Protein AF-0000000076599459 (afdb_homodimer)

Solvent-accessible surface area (backbone atoms only — not comparable to full-atom values): 30297 Å² total; per-residue (Å²): 59,38,34,24,30,28,27,51,31,33,37,31,36,58,42,87,84,44,53,88,94,53,91,48,40,24,35,72,38,74,32,38,58,37,41,39,22,32,40,26,24,11,33,50,68,36,62,23,29,38,41,28,24,36,12,69,46,74,65,22,49,50,53,52,49,49,33,53,77,22,54,27,43,58,88,55,46,41,76,40,84,31,33,58,25,35,37,40,48,45,70,36,97,87,65,42,81,33,80,44,64,48,57,54,76,15,19,40,28,64,40,74,82,70,86,74,63,86,65,50,44,29,40,34,39,26,28,63,22,63,58,40,69,65,16,13,58,41,48,50,49,48,49,52,56,40,28,75,72,66,34,20,24,34,39,32,55,63,69,57,66,93,72,48,92,49,63,67,62,49,48,52,51,51,59,68,46,30,61,50,25,22,36,36,40,38,40,51,71,38,35,33,67,69,43,55,91,44,55,53,68,60,41,44,51,52,49,24,75,54,34,18,29,29,25,35,38,41,46,68,82,72,11,40,34,40,36,41,94,91,44,73,44,75,43,67,45,50,91,54,70,74,65,22,67,48,49,24,70,28,27,29,55,19,36,40,52,47,46,27,53,76,65,74,26,61,32,43,67,46,48,56,63,52,49,67,68,54,48,48,52,40,49,48,52,11,29,50,41,20,29,50,8,15,48,29,77,48,58,47,52,45,44,47,79,73,75,109,60,39,35,24,31,29,28,53,31,33,36,32,36,60,43,87,84,45,54,89,93,53,92,46,42,24,36,71,38,74,33,37,59,37,39,39,21,33,41,25,25,11,34,51,68,37,64,23,29,38,41,29,23,36,13,68,46,72,65,21,49,51,54,52,50,50,34,52,76,22,56,27,42,57,85,56,46,41,76,40,86,32,35,59,25,36,36,40,48,46,71,37,96,87,65,42,82,32,81,44,66,48,57,55,75,16,19,41,26,64,37,74,83,72,87,73,64,85,65,51,43,30,40,35,40,27,27,62,21,62,59,39,68,66,15,14,60,40,47,50,49,47,50,52,54,40,28,74,71,66,34,20,24,35,38,33,54,62,69,57,67,93,72,47,92,49,64,67,60,50,48,52,50,51,61,69,46,29,62,50,25,22,36,36,40,37,39,52,71,38,37,34,65,69,44,56,91,44,55,51,67,61,40,44,51,52,48,24,75,52,35,18,31,28,26,35,38,41,45,69,82,73,11,39,34,39,39,41,95,91,44,75,46,74,43,68,44,49,94,54,70,74,65,23,68,48,49,24,69,27,27,29,56,19,37,42,49,45,46,27,54,76,63,75,26,62,33,41,67,45,45,55,63,53,48,68,69,54,47,50,50,39,48,49,52,11,28,50,42,19,28,51,9,15,49,30,76,48,59,46,51,46,45,46,79,75,73,108

Sequence (616 aa):
MIVIGGEALVDLVPDPSTADGELGPLHPRLGGGPYNVAIALGRLGIPAGFFARLSTDQFGDKLLERLHLSNVNVELVERGPEPTTLAVVGLAENGSARYSFHTEGTAARFVAARPLPERTTAVCLGTLGMVLEPGASVYEEVLFREAERGRFIALDPNIRADLIADPDAYRARFASWLPSVGLLKVADDDAEWLAGDQDVLAAAREWQQQGPAAVVLTRGADGLTAVTSDGEVTVPSVRAEVVDTIGAGDTVQAALLAWLHRNDALSADAVRALDGAQWERALRFAAAAAAVTVSRPGAEPPWAAELSMIVIGGEALVDLVPDPSTADGELGPLHPRLGGGPYNVAIALGRLGIPAGFFARLSTDQFGDKLLERLHLSNVNVELVERGPEPTTLAVVGLAENGSARYSFHTEGTAARFVAARPLPERTTAVCLGTLGMVLEPGASVYEEVLFREAERGRFIALDPNIRADLIADPDAYRARFASWLPSVGLLKVADDDAEWLAGDQDVLAAAREWQQQGPAAVVLTRGADGLTAVTSDGEVTVPSVRAEVVDTIGAGDTVQAALLAWLHRNDALSADAVRALDGAQWERALRFAAAAAAVTVSRPGAEPPWAAELS

Radius of gyration: 28.41 Å; Cα contacts (8 Å, |Δi|>4): 1415; chains: 2; bounding box: 47×85×63 Å

Structure (mmCIF, N/CA/C/O backbone):
data_AF-0000000076599459-model_v1
#
loop_
_entity.id
_entity.type
_entity.pdbx_description
1 polymer Fructokinase
#
loop_
_atom_site.group_PDB
_atom_site.id
_atom_site.type_symbol
_atom_site.label_atom_id
_atom_site.label_alt_id
_atom_site.label_comp_id
_atom_site.label_asym_id
_atom_site.label_entity_id
_atom_site.label_seq_id
_atom_site.pdbx_PDB_ins_code
_atom_site.Cartn_x
_atom_site.Cartn_y
_atom_site.Cartn_z
_atom_site.occupancy
_atom_site.B_iso_or_equiv
_atom_site.auth_seq_id
_atom_site.auth_comp_id
_atom_site.auth_asym_id
_atom_site.auth_atom_id
_atom_site.pdbx_PDB_model_num
ATOM 1 N N . MET A 1 1 ? -13.656 30.172 8.289 1 97.44 1 MET A N 1
ATOM 2 C CA . MET A 1 1 ? -13.297 28.766 8.266 1 97.44 1 MET A CA 1
ATOM 3 C C . MET A 1 1 ? -11.82 28.578 7.961 1 97.44 1 MET A C 1
ATOM 5 O O . MET A 1 1 ? -11.258 29.297 7.121 1 97.44 1 MET A O 1
ATOM 9 N N . ILE A 1 2 ? -11.203 27.703 8.719 1 98.88 2 ILE A N 1
ATOM 10 C CA . ILE A 1 2 ? -9.82 27.328 8.422 1 98.88 2 ILE A CA 1
ATOM 11 C C . ILE A 1 2 ? -9.797 26.109 7.512 1 98.88 2 ILE A C 1
ATOM 13 O O . ILE A 1 2 ? -10.359 25.062 7.855 1 98.88 2 ILE A O 1
ATOM 17 N N . VAL A 1 3 ? -9.203 26.234 6.328 1 98.94 3 VAL A N 1
ATOM 18 C CA . VAL A 1 3 ? -9.117 25.125 5.387 1 98.94 3 VAL A CA 1
ATOM 19 C C . VAL A 1 3 ? -7.754 24.438 5.512 1 98.94 3 VAL A C 1
ATOM 21 O O . VAL A 1 3 ? -6.715 25.094 5.398 1 98.94 3 VAL A O 1
ATOM 24 N N . ILE A 1 4 ? -7.77 23.203 5.805 1 98.94 4 ILE A N 1
ATOM 25 C CA . ILE A 1 4 ? -6.551 22.406 5.898 1 98.94 4 ILE A CA 1
ATOM 26 C C . ILE A 1 4 ? -6.387 21.562 4.637 1 98.94 4 ILE A C 1
ATOM 28 O O . ILE A 1 4 ? -7.289 20.797 4.27 1 98.94 4 ILE A O 1
ATOM 32 N N . GLY A 1 5 ? -5.273 21.719 3.959 1 98.81 5 GLY A N 1
ATOM 33 C CA . GLY A 1 5 ? -4.996 20.953 2.754 1 98.81 5 GLY A CA 1
ATOM 34 C C . GLY A 1 5 ? -3.855 19.969 2.922 1 98.81 5 GLY A C 1
ATOM 35 O O . GLY A 1 5 ? -2.828 20.297 3.52 1 98.81 5 GLY A O 1
ATOM 36 N N . GLY A 1 6 ? -4.004 18.812 2.408 1 98.62 6 GLY A N 1
ATOM 37 C CA . GLY A 1 6 ? -2.938 17.828 2.453 1 98.62 6 GLY A CA 1
ATOM 38 C C . GLY A 1 6 ? -3.447 16.391 2.447 1 98.62 6 GLY A C 1
ATOM 39 O O . GLY A 1 6 ? -4.535 16.125 1.934 1 98.62 6 GLY A O 1
ATOM 40 N N . GLU A 1 7 ? -2.645 15.508 2.982 1 98.44 7 GLU A N 1
ATOM 41 C CA . GLU A 1 7 ? -2.92 14.086 2.834 1 98.44 7 GLU A CA 1
ATOM 42 C C . GLU A 1 7 ? -3.691 13.547 4.035 1 98.44 7 GLU A C 1
ATOM 44 O O . GLU A 1 7 ? -3.562 14.062 5.145 1 98.44 7 GLU A O 1
ATOM 49 N N . ALA A 1 8 ? -4.535 12.578 3.809 1 98.62 8 ALA A N 1
ATOM 50 C CA . ALA A 1 8 ? -5.004 11.586 4.77 1 98.62 8 ALA A CA 1
ATOM 51 C C . ALA A 1 8 ? -4.449 10.203 4.445 1 98.62 8 ALA A C 1
ATOM 53 O O . ALA A 1 8 ? -4.34 9.828 3.275 1 98.62 8 ALA A O 1
ATOM 54 N N . LEU A 1 9 ? -4.008 9.531 5.473 1 98.25 9 LEU A N 1
ATOM 55 C CA . LEU A 1 9 ? -3.393 8.227 5.246 1 98.25 9 LEU A CA 1
ATOM 56 C C . LEU A 1 9 ? -3.658 7.297 6.422 1 98.25 9 LEU A C 1
ATOM 58 O O . LEU A 1 9 ? -4.355 7.664 7.367 1 98.25 9 LEU A O 1
ATOM 62 N N . VAL A 1 10 ? -3.256 6.039 6.27 1 97.56 10 VAL A N 1
ATOM 63 C CA . VAL A 1 10 ? -3.395 5.039 7.324 1 97.56 10 VAL A CA 1
ATOM 64 C C . VAL A 1 10 ? -2.02 4.488 7.699 1 97.56 10 VAL A C 1
ATOM 66 O O . VAL A 1 10 ? -1.251 4.074 6.828 1 97.56 10 VAL A O 1
ATOM 69 N N . ASP A 1 11 ? -1.738 4.59 8.938 1 95.75 11 ASP A N 1
ATOM 70 C CA . ASP A 1 11 ? -0.573 3.904 9.484 1 95.75 11 ASP A CA 1
ATOM 71 C C . ASP A 1 11 ? -0.923 2.48 9.906 1 95.75 11 ASP A C 1
ATOM 73 O O . ASP A 1 11 ? -1.88 2.264 10.656 1 95.75 11 ASP A O 1
ATOM 77 N N . LEU A 1 12 ? -0.215 1.526 9.359 1 95.81 12 LEU A N 1
ATOM 78 C CA . LEU A 1 12 ? -0.336 0.147 9.812 1 95.81 12 LEU A CA 1
ATOM 79 C C . LEU A 1 12 ? 0.713 -0.167 10.875 1 95.81 12 LEU A C 1
ATOM 81 O O . LEU A 1 12 ? 1.885 -0.377 10.555 1 95.81 12 LEU A O 1
ATOM 85 N N . VAL A 1 13 ? 0.263 -0.26 12.125 1 92.56 13 VAL A N 1
ATOM 86 C CA . VAL A 1 13 ? 1.158 -0.364 13.273 1 92.56 13 VAL A CA 1
ATOM 87 C C . VAL A 1 13 ? 1.109 -1.78 13.836 1 92.56 13 VAL A C 1
ATOM 89 O O . VAL A 1 13 ? 0.028 -2.326 14.07 1 92.56 13 VAL A O 1
ATOM 92 N N . PRO A 1 14 ? 2.248 -2.361 14.102 1 91.94 14 PRO A N 1
ATOM 93 C CA . PRO A 1 14 ? 2.258 -3.723 14.641 1 91.94 14 PRO A CA 1
ATOM 94 C C . PRO A 1 14 ? 1.574 -3.82 16 1 91.94 14 PRO A C 1
ATOM 96 O O . PRO A 1 14 ? 1.701 -2.914 16.828 1 91.94 14 PRO A O 1
ATOM 99 N N . ASP A 1 15 ? 0.868 -4.918 16.156 1 91.38 15 ASP A N 1
ATOM 100 C CA . ASP A 1 15 ? 0.366 -5.234 17.484 1 91.38 15 ASP A CA 1
ATOM 101 C C . ASP A 1 15 ? 1.508 -5.316 18.5 1 91.38 15 ASP A C 1
ATOM 103 O O . ASP A 1 15 ? 2.541 -5.93 18.219 1 91.38 15 ASP A O 1
ATOM 107 N N . PRO A 1 16 ? 1.316 -4.703 19.656 1 86.12 16 PRO A N 1
ATOM 108 C CA . PRO A 1 16 ? 2.396 -4.707 20.641 1 86.12 16 PRO A CA 1
ATOM 109 C C . PRO A 1 16 ? 2.799 -6.113 21.078 1 86.12 16 PRO A C 1
ATOM 111 O O . PRO A 1 16 ? 3.914 -6.32 21.562 1 86.12 16 PRO A O 1
ATOM 114 N N . SER A 1 17 ? 1.942 -7.098 20.891 1 88 17 SER A N 1
ATOM 115 C CA . SER A 1 17 ? 2.225 -8.461 21.328 1 88 17 SER A CA 1
ATOM 116 C C . SER A 1 17 ? 3.061 -9.211 20.297 1 88 17 SER A C 1
ATOM 118 O O . SER A 1 17 ? 3.553 -10.305 20.562 1 88 17 SER A O 1
ATOM 120 N N . THR A 1 18 ? 3.266 -8.594 19.109 1 88.25 18 THR A N 1
ATOM 121 C CA . THR A 1 18 ? 4.059 -9.25 18.078 1 88.25 18 THR A CA 1
ATOM 122 C C . THR A 1 18 ? 5.531 -9.297 18.484 1 88.25 18 THR A C 1
ATOM 124 O O . THR A 1 18 ? 6.121 -8.273 18.828 1 88.25 18 THR A O 1
ATOM 127 N N . ALA A 1 19 ? 6.098 -10.562 18.453 1 83.19 19 ALA A N 1
ATOM 128 C CA . ALA A 1 19 ? 7.504 -10.742 18.797 1 83.19 19 ALA A CA 1
ATOM 129 C C . ALA A 1 19 ? 8.414 -10.109 17.75 1 83.19 19 ALA A C 1
ATOM 131 O O . ALA A 1 19 ? 8.062 -10.055 16.578 1 83.19 19 ALA A O 1
ATOM 132 N N . ASP A 1 20 ? 9.594 -9.742 18.203 1 79.38 20 ASP A N 1
ATOM 133 C CA . ASP A 1 20 ? 10.562 -9.125 17.312 1 79.38 20 ASP A CA 1
ATOM 134 C C . ASP A 1 20 ? 10.906 -10.07 16.156 1 79.38 20 ASP A C 1
ATOM 136 O O . ASP A 1 20 ? 11.156 -11.258 16.359 1 79.38 20 ASP A O 1
ATOM 140 N N . GLY A 1 21 ? 10.82 -9.547 15.016 1 78.5 21 GLY A N 1
ATOM 141 C CA . GLY A 1 21 ? 11.211 -10.328 13.844 1 78.5 21 GLY A CA 1
ATOM 142 C C . GLY A 1 21 ? 10.07 -11.156 13.281 1 78.5 21 GLY A C 1
ATOM 143 O O . GLY A 1 21 ? 10.211 -11.766 12.219 1 78.5 21 GLY A O 1
ATOM 144 N N . GLU A 1 22 ? 8.969 -11.195 13.969 1 85.75 22 GLU A N 1
ATOM 145 C CA . GLU A 1 22 ? 7.824 -11.953 13.484 1 85.75 22 GLU A CA 1
ATOM 146 C C . GLU A 1 22 ? 6.812 -11.047 12.789 1 85.75 22 GLU A C 1
ATOM 148 O O . GLU A 1 22 ? 6.789 -9.836 13.023 1 85.75 22 GLU A O 1
ATOM 153 N N . LEU A 1 23 ? 6.152 -11.703 11.883 1 89.75 23 LEU A N 1
ATOM 154 C CA . LEU A 1 23 ? 5.02 -11.008 11.273 1 89.75 23 LEU A CA 1
ATOM 155 C C . LEU A 1 23 ? 3.746 -11.234 12.086 1 89.75 23 LEU A C 1
ATOM 157 O O . LEU A 1 23 ? 3.371 -12.383 12.352 1 89.75 23 LEU A O 1
ATOM 161 N N . GLY A 1 24 ? 3.248 -10.203 12.711 1 92.12 24 GLY A N 1
ATOM 162 C CA . GLY A 1 24 ? 1.986 -10.258 13.43 1 92.12 24 GLY A CA 1
ATOM 163 C C . GLY A 1 24 ? 0.94 -9.305 12.875 1 92.12 24 GLY A C 1
ATOM 164 O O . GLY A 1 24 ? 1.15 -8.68 11.836 1 92.12 24 GLY A O 1
ATOM 165 N N . PRO A 1 25 ? -0.227 -9.289 13.562 1 94.62 25 PRO A N 1
ATOM 166 C CA . PRO A 1 25 ? -1.3 -8.406 13.102 1 94.62 25 PRO A CA 1
ATOM 167 C C . PRO A 1 25 ? -0.897 -6.934 13.117 1 94.62 25 PRO A C 1
ATOM 169 O O . PRO A 1 25 ? -0.114 -6.512 13.969 1 94.62 25 PRO A O 1
ATOM 172 N N . LEU A 1 26 ? -1.398 -6.16 12.195 1 94.94 26 LEU A N 1
ATOM 173 C CA . LEU A 1 26 ? -1.184 -4.723 12.078 1 94.94 26 LEU A CA 1
ATOM 174 C C . LEU A 1 26 ? -2.473 -3.955 12.359 1 94.94 26 LEU A C 1
ATOM 176 O O . LEU A 1 26 ? -3.539 -4.328 11.859 1 94.94 26 LEU A O 1
ATOM 180 N N . HIS A 1 27 ? -2.391 -2.932 13.164 1 93.94 27 HIS A N 1
ATOM 181 C CA . HIS A 1 27 ? -3.535 -2.082 13.469 1 93.94 27 HIS A CA 1
ATOM 182 C C . HIS A 1 27 ? -3.57 -0.858 12.555 1 93.94 27 HIS A C 1
ATOM 184 O O . HIS A 1 27 ? -2.621 -0.071 12.531 1 93.94 27 HIS A O 1
ATOM 190 N N . PRO A 1 28 ? -4.668 -0.746 11.789 1 95.69 28 PRO A N 1
ATOM 191 C CA . PRO A 1 28 ? -4.812 0.489 11.016 1 95.69 28 PRO A CA 1
ATOM 192 C C . PRO A 1 28 ? -5.125 1.701 11.891 1 95.69 28 PRO A C 1
ATOM 194 O O . PRO A 1 28 ? -6.055 1.658 12.695 1 95.69 28 PRO A O 1
ATOM 197 N N . ARG A 1 29 ? -4.336 2.742 11.805 1 95.25 29 ARG A N 1
ATOM 198 C CA . ARG A 1 29 ? -4.551 4.016 12.477 1 95.25 29 ARG A CA 1
ATOM 199 C C . ARG A 1 29 ? -4.75 5.145 11.477 1 95.25 29 ARG A C 1
ATOM 201 O O . ARG A 1 29 ? -3.854 5.438 10.68 1 95.25 29 ARG A O 1
ATOM 208 N N . LEU A 1 30 ? -5.926 5.734 11.547 1 97.25 30 LEU A N 1
ATOM 209 C CA . LEU A 1 30 ? -6.219 6.848 10.648 1 97.25 30 LEU A CA 1
ATOM 210 C C . LEU A 1 30 ? -5.355 8.062 10.984 1 97.25 30 LEU A C 1
ATOM 212 O O . LEU A 1 30 ? -5.172 8.391 12.164 1 97.25 30 LEU A O 1
ATOM 216 N N . GLY A 1 31 ? -4.773 8.648 9.906 1 96.56 31 GLY A N 1
ATOM 217 C CA . GLY A 1 31 ? -3.924 9.789 10.203 1 96.56 31 GLY A CA 1
ATOM 218 C C . GLY A 1 31 ? -3.49 10.555 8.969 1 96.56 31 GLY A C 1
ATOM 219 O O . GLY A 1 31 ? -4.195 10.555 7.957 1 96.56 31 GLY A O 1
ATOM 220 N N . GLY A 1 32 ? -2.305 11.125 9.094 1 96.88 32 GLY A N 1
ATOM 221 C CA . GLY A 1 32 ? -1.802 12.18 8.227 1 96.88 32 GLY A CA 1
ATOM 222 C C . GLY A 1 32 ? -1.73 13.531 8.906 1 96.88 32 GLY A C 1
ATOM 223 O O . GLY A 1 32 ? -2.66 13.93 9.609 1 96.88 32 GLY A O 1
ATOM 224 N N . GLY A 1 33 ? -0.646 14.156 8.734 1 97.81 33 GLY A N 1
ATOM 225 C CA . GLY A 1 33 ? -0.44 15.414 9.438 1 97.81 33 GLY A CA 1
ATOM 226 C C . GLY A 1 33 ? -1.593 16.391 9.266 1 97.81 33 GLY A C 1
ATOM 227 O O . GLY A 1 33 ? -2.268 16.734 10.242 1 97.81 33 GLY A O 1
ATOM 228 N N . PRO A 1 34 ? -1.851 16.844 8.031 1 98.75 34 PRO A N 1
ATOM 229 C CA . PRO A 1 34 ? -2.953 17.781 7.789 1 98.75 34 PRO A CA 1
ATOM 230 C C . PRO A 1 34 ? -4.305 17.219 8.227 1 98.75 34 PRO A C 1
ATOM 232 O O . PRO A 1 34 ? -5.141 17.953 8.75 1 98.75 34 PRO A O 1
ATOM 235 N N . TYR A 1 35 ? -4.539 15.953 8.016 1 98.81 35 TYR A N 1
ATOM 236 C CA . TYR A 1 35 ? -5.762 15.289 8.453 1 98.81 35 TYR A CA 1
ATOM 237 C C . TYR A 1 35 ? -5.941 15.414 9.961 1 98.81 35 TYR A C 1
ATOM 239 O O . TYR A 1 35 ? -7.023 15.773 10.43 1 98.81 35 TYR A O 1
ATOM 247 N N . ASN A 1 36 ? -4.918 15.141 10.703 1 98.62 36 ASN A N 1
ATOM 248 C CA . ASN A 1 36 ? -4.953 15.25 12.156 1 98.62 36 ASN A CA 1
ATOM 249 C C . ASN A 1 36 ? -5.23 16.688 12.602 1 98.62 36 ASN A C 1
ATOM 251 O O . ASN A 1 36 ? -5.926 16.906 13.594 1 98.62 36 ASN A O 1
ATOM 255 N N . VAL A 1 37 ? -4.66 17.641 11.898 1 98.88 37 VAL A N 1
ATOM 256 C CA . VAL A 1 37 ? -4.906 19.047 12.211 1 98.88 37 VAL A CA 1
ATOM 257 C C . VAL A 1 37 ? -6.387 19.375 12.023 1 98.88 37 VAL A C 1
ATOM 259 O O . VAL A 1 37 ? -7 20.016 12.875 1 98.88 37 VAL A O 1
ATOM 262 N N . ALA A 1 38 ? -6.961 18.922 10.906 1 98.94 38 ALA A N 1
ATOM 263 C CA . ALA A 1 38 ? -8.383 19.156 10.641 1 98.94 38 ALA A CA 1
ATOM 264 C C . ALA A 1 38 ? -9.25 18.547 11.734 1 98.94 38 ALA A C 1
ATOM 266 O O . ALA A 1 38 ? -10.164 19.188 12.242 1 98.94 38 ALA A O 1
ATOM 267 N N . ILE A 1 39 ? -8.953 17.281 12.109 1 98.88 39 ILE A N 1
ATOM 268 C CA . ILE A 1 39 ? -9.695 16.578 13.156 1 98.88 39 ILE A CA 1
ATOM 269 C C . ILE A 1 39 ? -9.625 17.375 14.461 1 98.88 39 ILE A C 1
ATOM 271 O O . ILE A 1 39 ? -10.648 17.594 15.109 1 98.88 39 ILE A O 1
ATOM 275 N N . ALA A 1 40 ? -8.43 17.797 14.805 1 98.81 40 ALA A N 1
ATOM 276 C CA . ALA A 1 40 ? -8.227 18.516 16.062 1 98.81 40 ALA A CA 1
ATOM 277 C C . ALA A 1 40 ? -8.984 19.844 16.062 1 98.81 40 ALA A C 1
ATOM 279 O O . ALA A 1 40 ? -9.617 20.203 17.062 1 98.81 40 ALA A O 1
ATOM 280 N N . LEU A 1 41 ? -8.969 20.609 14.992 1 98.88 41 LEU A N 1
ATOM 281 C CA . LEU A 1 41 ? -9.688 21.875 14.906 1 98.88 41 LEU A CA 1
ATOM 282 C C . LEU A 1 41 ? -11.188 21.656 15.055 1 98.88 41 LEU A C 1
ATOM 284 O O . LEU A 1 41 ? -11.859 22.375 15.805 1 98.88 41 LEU A O 1
ATOM 288 N N . GLY A 1 42 ? -11.695 20.656 14.289 1 98.81 42 GLY A N 1
ATOM 289 C CA . GLY A 1 42 ? -13.109 20.344 14.398 1 98.81 42 GLY A CA 1
ATOM 290 C C . GLY A 1 42 ? -13.531 20 15.812 1 98.81 42 GLY A C 1
ATOM 291 O O . GLY A 1 42 ? -14.547 20.5 16.297 1 98.81 42 GLY A O 1
ATOM 292 N N . ARG A 1 43 ? -12.773 19.203 16.469 1 98.62 43 ARG A N 1
ATOM 293 C CA . ARG A 1 43 ? -13.07 18.781 17.828 1 98.62 43 ARG A CA 1
ATOM 294 C C . ARG A 1 43 ? -12.992 19.953 18.797 1 98.62 43 ARG A C 1
ATOM 296 O O . ARG A 1 43 ? -13.711 19.984 19.797 1 98.62 43 ARG A O 1
ATOM 303 N N . LEU A 1 44 ? -12.148 20.922 18.531 1 98.38 44 LEU A N 1
ATOM 304 C CA . LEU A 1 44 ? -11.992 22.094 19.375 1 98.38 44 LEU A CA 1
ATOM 305 C C . LEU A 1 44 ? -13.086 23.125 19.094 1 98.38 44 LEU A C 1
ATOM 307 O O . LEU A 1 44 ? -13.094 24.203 19.688 1 98.38 44 LEU A O 1
ATOM 311 N N . GLY A 1 45 ? -13.961 22.859 18.125 1 98.12 45 GLY A N 1
ATOM 312 C CA . GLY A 1 45 ? -15.109 23.703 17.844 1 98.12 45 GLY A CA 1
ATOM 313 C C . GLY A 1 45 ? -14.797 24.828 16.875 1 98.12 45 GLY A C 1
ATOM 314 O O . GLY A 1 45 ? -15.516 25.828 16.812 1 98.12 45 GLY A O 1
ATOM 315 N N . ILE A 1 46 ? -13.727 24.766 16.203 1 98.56 46 ILE A N 1
ATOM 316 C CA . ILE A 1 46 ? -13.336 25.766 15.211 1 98.56 46 ILE A CA 1
ATOM 317 C C . ILE A 1 46 ? -13.898 25.391 13.844 1 98.56 46 ILE A C 1
ATOM 319 O O . ILE A 1 46 ? -13.797 24.25 13.414 1 98.56 46 ILE A O 1
ATOM 323 N N . PRO A 1 47 ? -14.602 26.312 13.141 1 98.62 47 PRO A N 1
ATOM 324 C CA . PRO A 1 47 ? -15 25.984 11.773 1 98.62 47 PRO A CA 1
ATOM 325 C C . PRO A 1 47 ? -13.828 25.594 10.883 1 98.62 47 PRO A C 1
ATOM 327 O O . PRO A 1 47 ? -12.953 26.422 10.609 1 98.62 47 PRO A O 1
ATOM 330 N N . ALA A 1 48 ? -13.766 24.328 10.516 1 98.75 48 ALA A N 1
ATOM 331 C CA . ALA A 1 48 ? -12.656 23.781 9.742 1 98.75 48 ALA A CA 1
ATOM 332 C C . ALA A 1 48 ? -13.164 23.031 8.516 1 98.75 48 ALA A C 1
ATOM 334 O O . ALA A 1 48 ? -14.242 22.438 8.547 1 98.75 48 ALA A O 1
ATOM 335 N N . GLY A 1 49 ? -12.453 23.125 7.434 1 98.88 49 GLY A N 1
ATOM 336 C CA . GLY A 1 49 ? -12.672 22.328 6.23 1 98.88 49 GLY A CA 1
ATOM 337 C C . GLY A 1 49 ? -11.43 21.562 5.793 1 98.88 49 GLY A C 1
ATOM 338 O O . GLY A 1 49 ? -10.305 22.031 6 1 98.88 49 GLY A O 1
ATOM 339 N N . PHE A 1 50 ? -11.648 20.438 5.223 1 98.94 50 PHE A N 1
ATOM 340 C CA . PHE A 1 50 ? -10.547 19.625 4.746 1 98.94 50 PHE A CA 1
ATOM 341 C C . PHE A 1 50 ? -10.523 19.578 3.225 1 98.94 50 PHE A C 1
ATOM 343 O O . PHE A 1 50 ? -11.508 19.188 2.596 1 98.94 50 PHE A O 1
ATOM 350 N N . PHE A 1 51 ? -9.422 20.094 2.633 1 98.88 51 PHE A N 1
ATOM 351 C CA . PHE A 1 51 ? -9.203 20.125 1.19 1 98.88 51 PHE A CA 1
ATOM 352 C C . PHE A 1 51 ? -8.25 19.016 0.763 1 98.88 51 PHE A C 1
ATOM 354 O O . PHE A 1 51 ? -7.027 19.188 0.853 1 98.88 51 PHE A O 1
ATOM 361 N N . ALA A 1 52 ? -8.797 17.906 0.314 1 98.88 52 ALA A N 1
ATOM 362 C CA . ALA A 1 52 ? -7.996 16.719 0.02 1 98.88 52 ALA A CA 1
ATOM 363 C C . ALA A 1 52 ? -8.773 15.742 -0.857 1 98.88 52 ALA A C 1
ATOM 365 O O . ALA A 1 52 ? -9.969 15.922 -1.093 1 98.88 52 ALA A O 1
ATOM 366 N N . ARG A 1 53 ? -8.094 14.836 -1.451 1 98.81 53 ARG A N 1
ATOM 367 C CA . ARG A 1 53 ? -8.711 13.695 -2.125 1 98.81 53 ARG A CA 1
ATOM 368 C C . ARG A 1 53 ? -8.586 12.43 -1.283 1 98.81 53 ARG A C 1
ATOM 370 O O . ARG A 1 53 ? -7.496 12.086 -0.824 1 98.81 53 ARG A O 1
ATOM 377 N N . LEU A 1 54 ? -9.711 11.758 -0.994 1 98.81 54 LEU A N 1
ATOM 378 C CA . LEU A 1 54 ? -9.773 10.492 -0.265 1 98.81 54 LEU A CA 1
ATOM 379 C C . LEU A 1 54 ? -10.188 9.352 -1.188 1 98.81 54 LEU A C 1
ATOM 381 O O . LEU A 1 54 ? -10.953 9.555 -2.135 1 98.81 54 LEU A O 1
ATOM 385 N N . SER A 1 55 ? -9.719 8.141 -0.893 1 98.44 55 SER A N 1
ATOM 386 C CA . SER A 1 55 ? -10.062 6.934 -1.64 1 98.44 55 SER A CA 1
ATOM 387 C C . SER A 1 55 ? -11.508 6.523 -1.386 1 98.44 55 SER A C 1
ATOM 389 O O . SER A 1 55 ? -12.078 6.848 -0.343 1 98.44 55 SER A O 1
ATOM 391 N N . THR A 1 56 ? -12.086 5.773 -2.324 1 96.44 56 THR A N 1
ATOM 392 C CA . THR A 1 56 ? -13.391 5.145 -2.121 1 96.44 56 THR A CA 1
ATOM 393 C C . THR A 1 56 ? -13.227 3.758 -1.503 1 96.44 56 THR A C 1
ATOM 395 O O . THR A 1 56 ? -14.203 3.023 -1.344 1 96.44 56 THR A O 1
ATOM 398 N N . ASP A 1 57 ? -12.039 3.354 -1.131 1 94.94 57 ASP A N 1
ATOM 399 C CA . ASP A 1 57 ? -11.836 2.082 -0.443 1 94.94 57 ASP A CA 1
ATOM 400 C C . ASP A 1 57 ? -12.281 2.172 1.017 1 94.94 57 ASP A C 1
ATOM 402 O O . ASP A 1 57 ? -12.805 3.199 1.45 1 94.94 57 ASP A O 1
ATOM 406 N N . GLN A 1 58 ? -12.148 1.106 1.747 1 93.69 58 GLN A N 1
ATOM 407 C CA . GLN A 1 58 ? -12.656 1.034 3.113 1 93.69 58 GLN A CA 1
ATOM 408 C C . GLN A 1 58 ? -11.961 2.053 4.012 1 93.69 58 GLN A C 1
ATOM 410 O O . GLN A 1 58 ? -12.586 2.625 4.91 1 93.69 58 GLN A O 1
ATOM 415 N N . PHE A 1 59 ? -10.656 2.232 3.814 1 97.12 59 PHE A N 1
ATOM 416 C CA . PHE A 1 59 ? -9.922 3.215 4.609 1 97.12 59 PHE A CA 1
ATOM 417 C C . PHE A 1 59 ? -10.43 4.625 4.32 1 97.12 59 PHE A C 1
ATOM 419 O O . PHE A 1 59 ? -10.633 5.414 5.242 1 97.12 59 PHE A O 1
ATOM 426 N N . GLY A 1 60 ? -10.57 4.918 3.023 1 97.75 60 GLY A N 1
ATOM 427 C CA . GLY A 1 60 ? -11.117 6.211 2.656 1 97.75 60 GLY A CA 1
ATOM 428 C C . GLY A 1 60 ? -12.484 6.477 3.264 1 97.75 60 GLY A C 1
ATOM 429 O O . GLY A 1 60 ? -12.766 7.594 3.701 1 97.75 60 GLY A O 1
ATOM 430 N N . ASP A 1 61 ? -13.328 5.453 3.297 1 96.56 61 ASP A N 1
ATOM 431 C CA . ASP A 1 61 ? -14.641 5.574 3.918 1 96.56 61 ASP A CA 1
ATOM 432 C C . ASP A 1 61 ? -14.516 5.957 5.391 1 96.56 61 ASP A C 1
ATOM 434 O O . ASP A 1 61 ? -15.242 6.832 5.875 1 96.56 61 ASP A O 1
ATOM 438 N N . LYS A 1 62 ? -13.625 5.32 6.086 1 96.88 62 LYS A N 1
ATOM 439 C CA . LYS A 1 62 ? -13.469 5.559 7.516 1 96.88 62 LYS A CA 1
ATOM 440 C C . LYS A 1 62 ? -12.836 6.922 7.777 1 96.88 62 LYS A C 1
ATOM 442 O O . LYS A 1 62 ? -13.164 7.586 8.766 1 96.88 62 LYS A O 1
ATOM 447 N N . LEU A 1 63 ? -11.906 7.301 6.934 1 98.56 63 LEU A N 1
ATOM 448 C CA . LEU A 1 63 ? -11.328 8.641 7.035 1 98.56 63 LEU A CA 1
ATOM 449 C C . LEU A 1 63 ? -12.398 9.711 6.898 1 98.56 63 LEU A C 1
ATOM 451 O O . LEU A 1 63 ? -12.445 10.656 7.684 1 98.56 63 LEU A O 1
ATOM 455 N N . LEU A 1 64 ? -13.234 9.539 5.918 1 98.75 64 LEU A N 1
ATOM 456 C CA . LEU A 1 64 ? -14.32 10.484 5.695 1 98.75 64 LEU A CA 1
ATOM 457 C C . LEU A 1 64 ? -15.281 10.5 6.879 1 98.75 64 LEU A C 1
ATOM 459 O O . LEU A 1 64 ? -15.695 11.57 7.332 1 98.75 64 LEU A O 1
ATOM 463 N N . GLU A 1 65 ? -15.656 9.328 7.316 1 98.19 65 GLU A N 1
ATOM 464 C CA . GLU A 1 65 ? -16.547 9.203 8.461 1 98.19 65 GLU A CA 1
ATOM 465 C C . GLU A 1 65 ? -16 9.945 9.68 1 98.19 65 GLU A C 1
ATOM 467 O O . GLU A 1 65 ? -16.734 10.656 10.367 1 98.19 65 GLU A O 1
ATOM 472 N N . ARG A 1 66 ? -14.742 9.812 9.945 1 98.25 66 ARG A N 1
ATOM 473 C CA . ARG A 1 66 ? -14.109 10.438 11.109 1 98.25 66 ARG A CA 1
ATOM 474 C C . ARG A 1 66 ? -14.117 11.961 10.977 1 98.25 66 ARG A C 1
ATOM 476 O O . ARG A 1 66 ? -14.258 12.672 11.969 1 98.25 66 ARG A O 1
ATOM 483 N N . LEU A 1 67 ? -13.922 12.445 9.766 1 98.88 67 LEU A N 1
ATOM 484 C CA . LEU A 1 67 ? -14.039 13.891 9.555 1 98.88 67 LEU A CA 1
ATOM 485 C C . LEU A 1 67 ? -15.414 14.391 9.984 1 98.88 67 LEU A C 1
ATOM 487 O O . LEU A 1 67 ? -15.523 15.375 10.719 1 98.88 67 LEU A O 1
ATOM 491 N N . HIS A 1 68 ? -16.453 13.664 9.562 1 98.69 68 HIS A N 1
ATOM 492 C CA . HIS A 1 68 ? -17.812 14.023 9.938 1 98.69 68 HIS A CA 1
ATOM 493 C C . HIS A 1 68 ? -18 13.992 11.445 1 98.69 68 HIS A C 1
ATOM 495 O O . HIS A 1 68 ? -18.531 14.93 12.031 1 98.69 68 HIS A O 1
ATOM 501 N N . LEU A 1 69 ? -17.547 12.961 12.016 1 98.31 69 LEU A N 1
ATOM 502 C CA . LEU A 1 69 ? -17.719 12.758 13.445 1 98.31 69 LEU A CA 1
ATOM 503 C C . LEU A 1 69 ? -16.969 13.812 14.25 1 98.31 69 LEU A C 1
ATOM 505 O O . LEU A 1 69 ? -17.281 14.062 15.414 1 98.31 69 LEU A O 1
ATOM 509 N N . SER A 1 70 ? -15.961 14.469 13.633 1 98.69 70 SER A N 1
ATOM 510 C CA . SER A 1 70 ? -15.133 15.469 14.305 1 98.69 70 SER A CA 1
ATOM 511 C C . SER A 1 70 ? -15.555 16.875 13.922 1 98.69 70 SER A C 1
ATOM 513 O O . SER A 1 70 ? -14.805 17.844 14.148 1 98.69 70 SER A O 1
ATOM 515 N N . ASN A 1 71 ? -16.656 16.984 13.211 1 98.56 71 ASN A N 1
ATOM 516 C CA . ASN A 1 71 ? -17.266 18.266 12.859 1 98.56 71 ASN A CA 1
ATOM 517 C C . ASN A 1 71 ? -16.422 19.031 11.836 1 98.56 71 ASN A C 1
ATOM 519 O O . ASN A 1 71 ? -16.297 20.25 11.906 1 98.56 71 ASN A O 1
ATOM 523 N N . VAL A 1 72 ? -15.766 18.328 10.961 1 98.88 72 VAL A N 1
ATOM 524 C CA . VAL A 1 72 ? -14.992 18.938 9.891 1 98.88 72 VAL A CA 1
ATOM 525 C C . VAL A 1 72 ? -15.844 19.016 8.625 1 98.88 72 VAL A C 1
ATOM 527 O O . VAL A 1 72 ? -16.484 18.047 8.242 1 98.88 72 VAL A O 1
ATOM 530 N N . ASN A 1 73 ? -15.93 20.219 8.055 1 98.81 73 ASN A N 1
ATOM 531 C CA . ASN A 1 73 ? -16.625 20.375 6.781 1 98.81 73 ASN A CA 1
ATOM 532 C C . ASN A 1 73 ? -15.922 19.625 5.66 1 98.81 73 ASN A C 1
ATOM 534 O O . ASN A 1 73 ? -14.711 19.75 5.477 1 98.81 73 ASN A O 1
ATOM 538 N N . VAL A 1 74 ? -16.688 18.812 4.891 1 98.75 74 VAL A N 1
ATOM 539 C CA . VAL A 1 74 ? -16.062 17.938 3.916 1 98.75 74 VAL A CA 1
ATOM 540 C C . VAL A 1 74 ? -16.469 18.344 2.502 1 98.75 74 VAL A C 1
ATOM 542 O O . VAL A 1 74 ? -16.344 17.562 1.56 1 98.75 74 VAL A O 1
ATOM 545 N N . GLU A 1 75 ? -16.906 19.578 2.326 1 98.31 75 GLU A N 1
ATOM 546 C CA . GLU A 1 75 ? -17.328 20.031 1.006 1 98.31 75 GLU A CA 1
ATOM 547 C C . GLU A 1 75 ? -16.172 20.047 0.022 1 98.31 75 GLU A C 1
ATOM 549 O O . GLU A 1 75 ? -16.375 19.906 -1.187 1 98.31 75 GLU A O 1
ATOM 554 N N . LEU A 1 76 ? -14.922 20.188 0.498 1 98.75 76 LEU A N 1
ATOM 555 C CA . LEU A 1 76 ? -13.742 20.281 -0.352 1 98.75 76 LEU A CA 1
ATOM 556 C C . LEU A 1 76 ? -13.07 18.922 -0.501 1 98.75 76 LEU A C 1
ATOM 558 O O . LEU A 1 76 ? -12.031 18.812 -1.152 1 98.75 76 LEU A O 1
ATOM 562 N N . VAL A 1 77 ? -13.664 17.875 0.076 1 98.81 77 VAL A N 1
ATOM 563 C CA . VAL A 1 77 ? -13.109 16.547 -0.039 1 98.81 77 VAL A CA 1
ATOM 564 C C . VAL A 1 77 ? -13.578 15.891 -1.34 1 98.81 77 VAL A C 1
ATOM 566 O O . VAL A 1 77 ? -14.773 15.852 -1.621 1 98.81 77 VAL A O 1
ATOM 569 N N . GLU A 1 78 ? -12.609 15.453 -2.123 1 98.5 78 GLU A N 1
ATOM 570 C CA . GLU A 1 78 ? -12.883 14.648 -3.312 1 98.5 78 GLU A CA 1
ATOM 571 C C . GLU A 1 78 ? -12.688 13.164 -3.027 1 98.5 78 GLU A C 1
ATOM 573 O O . GLU A 1 78 ? -11.852 12.789 -2.205 1 98.5 78 GLU A O 1
ATOM 578 N N . ARG A 1 79 ? -13.508 12.367 -3.693 1 98.44 79 ARG A N 1
ATOM 579 C CA . ARG A 1 79 ? -13.367 10.922 -3.584 1 98.44 79 ARG A CA 1
ATOM 580 C C . ARG A 1 79 ? -12.891 10.312 -4.902 1 98.44 79 ARG A C 1
ATOM 582 O O . ARG A 1 79 ? -13.328 10.734 -5.977 1 98.44 79 ARG A O 1
ATOM 589 N N . GLY A 1 80 ? -12.008 9.414 -4.883 1 97.75 80 GLY A N 1
ATOM 590 C CA . GLY A 1 80 ? -11.516 8.758 -6.086 1 97.75 80 GLY A CA 1
ATOM 591 C C . GLY A 1 80 ? -11.211 7.289 -5.883 1 97.75 80 GLY A C 1
ATOM 592 O O . GLY A 1 80 ? -11.219 6.797 -4.75 1 97.75 80 GLY A O 1
ATOM 593 N N . PRO A 1 81 ? -10.969 6.547 -6.938 1 95.81 81 PRO A N 1
ATOM 594 C CA . PRO A 1 81 ? -10.797 5.094 -6.875 1 95.81 81 PRO A CA 1
ATOM 595 C C . PRO A 1 81 ? -9.383 4.688 -6.457 1 95.81 81 PRO A C 1
ATOM 597 O O . PRO A 1 81 ? -9.141 3.512 -6.18 1 95.81 81 PRO A O 1
ATOM 600 N N . GLU A 1 82 ? -8.43 5.621 -6.457 1 97.38 82 GLU A N 1
ATOM 601 C CA . GLU A 1 82 ? -7.062 5.293 -6.066 1 97.38 82 GLU A CA 1
ATOM 602 C C . GLU A 1 82 ? -7.004 4.777 -4.633 1 97.38 82 GLU A C 1
ATOM 604 O O . GLU A 1 82 ? -7.77 5.23 -3.775 1 97.38 82 GLU A O 1
ATOM 609 N N . PRO A 1 83 ? -6.109 3.863 -4.359 1 97.75 83 PRO A N 1
ATOM 610 C CA . PRO A 1 83 ? -6.039 3.342 -2.99 1 97.75 83 PRO A CA 1
ATOM 611 C C . PRO A 1 83 ? -5.582 4.395 -1.98 1 97.75 83 PRO A C 1
ATOM 613 O O . PRO A 1 83 ? -5.016 5.418 -2.365 1 97.75 83 PRO A O 1
ATOM 616 N N . THR A 1 84 ? -5.887 4.195 -0.742 1 98.5 84 THR A N 1
ATOM 617 C CA . THR A 1 84 ? -5.465 5.062 0.351 1 98.5 84 THR A CA 1
ATOM 618 C C . THR A 1 84 ? -3.961 4.961 0.575 1 98.5 84 THR A C 1
ATOM 620 O O . THR A 1 84 ? -3.395 3.865 0.527 1 98.5 84 THR A O 1
ATOM 623 N N . THR A 1 85 ? -3.307 6.105 0.803 1 98.56 85 THR A N 1
ATOM 624 C CA . THR A 1 85 ? -1.894 6.117 1.162 1 98.56 85 THR A CA 1
ATOM 625 C C . THR A 1 85 ? -1.655 5.328 2.447 1 98.56 85 THR A C 1
ATOM 627 O O . THR A 1 85 ? -2.418 5.453 3.408 1 98.56 85 THR A O 1
ATOM 630 N N . LEU A 1 86 ? -0.611 4.445 2.438 1 98.19 86 LEU A N 1
ATOM 631 C CA . LEU A 1 86 ? -0.313 3.631 3.611 1 98.19 86 LEU A CA 1
ATOM 632 C C . LEU A 1 86 ? 1.119 3.859 4.082 1 98.19 86 LEU A C 1
ATOM 634 O O . LEU A 1 86 ? 2.021 4.055 3.264 1 98.19 86 LEU A O 1
ATOM 638 N N . ALA A 1 87 ? 1.301 3.918 5.348 1 96 87 ALA A N 1
ATOM 639 C CA . ALA A 1 87 ? 2.605 3.77 5.984 1 96 87 ALA A CA 1
ATOM 640 C C . ALA A 1 87 ? 2.662 2.502 6.832 1 96 87 ALA A C 1
ATOM 642 O O . ALA A 1 87 ? 1.889 2.348 7.781 1 96 87 ALA A O 1
ATOM 643 N N . VAL A 1 88 ? 3.504 1.578 6.445 1 95.69 88 VAL A N 1
ATOM 644 C CA . VAL A 1 88 ? 3.678 0.349 7.215 1 95.69 88 VAL A CA 1
ATOM 645 C C . VAL A 1 88 ? 4.84 0.51 8.195 1 95.69 88 VAL A C 1
ATOM 647 O O . VAL A 1 88 ? 5.977 0.755 7.781 1 95.69 88 VAL A O 1
ATOM 650 N N . VAL A 1 89 ? 4.488 0.343 9.453 1 90 89 VAL A N 1
ATOM 651 C CA . VAL A 1 89 ? 5.496 0.483 10.5 1 90 89 VAL A CA 1
ATOM 652 C C . VAL A 1 89 ? 6.078 -0.886 10.844 1 90 89 VAL A C 1
ATOM 654 O O . VAL A 1 89 ? 5.336 -1.846 11.062 1 90 89 VAL A O 1
ATOM 657 N N . GLY A 1 90 ? 7.328 -1.025 10.703 1 85.81 90 GLY A N 1
ATOM 658 C CA . GLY A 1 90 ? 8.047 -2.213 11.141 1 85.81 90 GLY A CA 1
ATOM 659 C C . GLY A 1 90 ? 9.172 -1.906 12.102 1 85.81 90 GLY A C 1
ATOM 660 O O . GLY A 1 90 ? 9.242 -0.809 12.664 1 85.81 90 GLY A O 1
ATOM 661 N N . LEU A 1 91 ? 9.859 -2.957 12.523 1 78.44 91 LEU A N 1
ATOM 662 C CA . LEU A 1 91 ? 11.016 -2.793 13.406 1 78.44 91 LEU A CA 1
ATOM 663 C C . LEU A 1 91 ? 12.312 -3.09 12.656 1 78.44 91 LEU A C 1
ATOM 665 O O . LEU A 1 91 ? 12.414 -4.094 11.953 1 78.44 91 LEU A O 1
ATOM 669 N N . ALA A 1 92 ? 13.219 -2.111 12.734 1 76.31 92 ALA A N 1
ATOM 670 C CA . ALA A 1 92 ? 14.562 -2.355 12.219 1 76.31 92 ALA A CA 1
ATOM 671 C C . ALA A 1 92 ? 15.328 -3.32 13.117 1 76.31 92 ALA A C 1
ATOM 673 O O . ALA A 1 92 ? 14.883 -3.645 14.219 1 76.31 92 ALA A O 1
ATOM 674 N N . GLU A 1 93 ? 16.422 -3.754 12.477 1 72.19 93 GLU A N 1
ATOM 675 C CA . GLU A 1 93 ? 17.25 -4.699 13.203 1 72.19 93 GLU A CA 1
ATOM 676 C C . GLU A 1 93 ? 17.688 -4.125 14.547 1 72.19 93 GLU A C 1
ATOM 678 O O . GLU A 1 93 ? 17.828 -4.859 15.531 1 72.19 93 GLU A O 1
ATOM 683 N N . ASN A 1 94 ? 17.844 -2.83 14.609 1 71.56 94 ASN A N 1
ATOM 684 C CA . ASN A 1 94 ? 18.328 -2.18 15.828 1 71.56 94 ASN A CA 1
ATOM 685 C C . ASN A 1 94 ? 17.172 -1.843 16.781 1 71.56 94 ASN A C 1
ATOM 687 O O . ASN A 1 94 ? 17.391 -1.212 17.812 1 71.56 94 ASN A O 1
ATOM 691 N N . GLY A 1 95 ? 16.047 -2.297 16.344 1 70.5 95 GLY A N 1
ATOM 692 C CA . GLY A 1 95 ? 14.898 -2.08 17.219 1 70.5 95 GLY A CA 1
ATOM 693 C C . GLY A 1 95 ? 14.18 -0.772 16.938 1 70.5 95 GLY A C 1
ATOM 694 O O . GLY A 1 95 ? 13.125 -0.506 17.516 1 70.5 95 GLY A O 1
ATOM 695 N N . SER A 1 96 ? 14.75 0.028 16.125 1 73.31 96 SER A N 1
ATOM 696 C CA . SER A 1 96 ? 14.102 1.293 15.797 1 73.31 96 SER A CA 1
ATOM 697 C C . SER A 1 96 ? 12.984 1.092 14.773 1 73.31 96 SER A C 1
ATOM 699 O O . SER A 1 96 ? 12.93 0.059 14.102 1 73.31 96 SER A O 1
ATOM 701 N N . ALA A 1 97 ? 12.164 2.062 14.75 1 76.81 97 ALA A N 1
ATOM 702 C CA . ALA A 1 97 ? 11.055 1.986 13.805 1 76.81 97 ALA A CA 1
ATOM 703 C C . ALA A 1 97 ? 11.539 2.121 12.367 1 76.81 97 ALA A C 1
ATOM 705 O O . ALA A 1 97 ? 12.406 2.943 12.078 1 76.81 97 ALA A O 1
ATOM 706 N N . ARG A 1 98 ? 11.117 1.21 11.578 1 84.25 98 ARG A N 1
ATOM 707 C CA . ARG A 1 98 ? 11.305 1.215 10.125 1 84.25 98 ARG A CA 1
ATOM 708 C C . ARG A 1 98 ? 9.984 1.444 9.406 1 84.25 98 ARG A C 1
ATOM 710 O O . ARG A 1 98 ? 8.961 0.843 9.758 1 84.25 98 ARG A O 1
ATOM 717 N N . TYR A 1 99 ? 9.992 2.445 8.43 1 87.44 99 TYR A N 1
ATOM 718 C CA . TYR A 1 99 ? 8.758 2.756 7.727 1 87.44 99 TYR A CA 1
ATOM 719 C C . TYR A 1 99 ? 8.859 2.371 6.254 1 87.44 99 TYR A C 1
ATOM 721 O O . TYR A 1 99 ? 9.906 2.557 5.629 1 87.44 99 TYR A O 1
ATOM 729 N N . SER A 1 100 ? 7.824 1.774 5.816 1 93.25 100 SER A N 1
ATOM 730 C CA . SER A 1 100 ? 7.605 1.583 4.387 1 93.25 100 SER A CA 1
ATOM 731 C C . SER A 1 100 ? 6.371 2.34 3.91 1 93.25 100 SER A C 1
ATOM 733 O O . SER A 1 100 ? 5.27 2.123 4.414 1 93.25 100 SER A O 1
ATOM 735 N N . PHE A 1 101 ? 6.562 3.209 2.926 1 95.62 101 PHE A N 1
ATOM 736 C CA . PHE A 1 101 ? 5.488 4.094 2.5 1 95.62 101 PHE A CA 1
ATOM 737 C C . PHE A 1 101 ? 4.93 3.66 1.149 1 95.62 101 PHE A C 1
ATOM 739 O O . PHE A 1 101 ? 5.688 3.393 0.215 1 95.62 101 PHE A O 1
ATOM 746 N N . HIS A 1 102 ? 3.688 3.486 1.09 1 98 102 HIS A N 1
ATOM 747 C CA . HIS A 1 102 ? 2.955 3.27 -0.154 1 98 102 HIS A CA 1
ATOM 748 C C . HIS A 1 102 ? 2.234 4.539 -0.595 1 98 102 HIS A C 1
ATOM 750 O O . HIS A 1 102 ? 1.08 4.766 -0.222 1 98 102 HIS A O 1
ATOM 756 N N . THR A 1 103 ? 2.938 5.297 -1.512 1 97.94 103 THR A N 1
ATOM 757 C CA . THR A 1 103 ? 2.41 6.617 -1.836 1 97.94 103 THR A CA 1
ATOM 758 C C . THR A 1 103 ? 2.086 6.719 -3.324 1 97.94 103 THR A C 1
ATOM 760 O O . THR A 1 103 ? 1.26 7.539 -3.729 1 97.94 103 THR A O 1
ATOM 763 N N . GLU A 1 104 ? 2.828 5.938 -4.168 1 97.44 104 GLU A N 1
ATOM 764 C CA . GLU A 1 104 ? 2.656 6.082 -5.609 1 97.44 104 GLU A CA 1
ATOM 765 C C . GLU A 1 104 ? 1.265 5.637 -6.047 1 97.44 104 GLU A C 1
ATOM 767 O O . GLU A 1 104 ? 0.792 4.574 -5.641 1 97.44 104 GLU A O 1
ATOM 772 N N . GLY A 1 105 ? 0.633 6.531 -6.801 1 97.19 105 GLY A N 1
ATOM 773 C CA . GLY A 1 105 ? -0.665 6.191 -7.363 1 97.19 105 GLY A CA 1
ATOM 774 C C . GLY A 1 105 ? -1.787 6.234 -6.34 1 97.19 105 GLY A C 1
ATOM 775 O O . GLY A 1 105 ? -2.883 5.727 -6.594 1 97.19 105 GLY A O 1
ATOM 776 N N . THR A 1 106 ? -1.578 6.797 -5.152 1 98.31 106 THR A N 1
ATOM 777 C CA . THR A 1 106 ? -2.598 6.832 -4.109 1 98.31 106 THR A CA 1
ATOM 778 C C . THR A 1 106 ? -3.393 8.133 -4.172 1 98.31 106 THR A C 1
ATOM 780 O O . THR A 1 106 ? -2.957 9.102 -4.793 1 98.31 106 THR A O 1
ATOM 783 N N . ALA A 1 107 ? -4.508 8.141 -3.549 1 98.44 107 ALA A N 1
ATOM 784 C CA . ALA A 1 107 ? -5.5 9.203 -3.668 1 98.44 107 ALA A CA 1
ATOM 785 C C . ALA A 1 107 ? -4.91 10.547 -3.27 1 98.44 107 ALA A C 1
ATOM 787 O O . ALA A 1 107 ? -5.211 11.57 -3.893 1 98.44 107 ALA A O 1
ATOM 788 N N . ALA A 1 108 ? -4.027 10.609 -2.299 1 97.88 108 ALA A N 1
ATOM 789 C CA . ALA A 1 108 ? -3.502 11.836 -1.71 1 97.88 108 ALA A CA 1
ATOM 790 C C . ALA A 1 108 ? -2.744 12.664 -2.746 1 97.88 108 ALA A C 1
ATOM 792 O O . ALA A 1 108 ? -2.572 13.875 -2.582 1 97.88 108 ALA A O 1
ATOM 793 N N . ARG A 1 109 ? -2.307 12.016 -3.83 1 97.94 109 ARG A N 1
ATOM 794 C CA . ARG A 1 109 ? -1.479 12.68 -4.832 1 97.94 109 ARG A CA 1
ATOM 795 C C . ARG A 1 109 ? -2.338 13.453 -5.828 1 97.94 109 ARG A C 1
ATOM 797 O O . ARG A 1 109 ? -1.835 14.32 -6.547 1 97.94 109 ARG A O 1
ATOM 804 N N . PHE A 1 110 ? -3.691 13.172 -5.848 1 98.31 110 PHE A N 1
ATOM 805 C CA . PHE A 1 110 ? -4.441 13.578 -7.035 1 98.31 110 PHE A CA 1
ATOM 806 C C . PHE A 1 110 ? -5.512 14.594 -6.68 1 98.31 110 PHE A C 1
ATOM 808 O O . PHE A 1 110 ? -6.559 14.656 -7.328 1 98.31 110 PHE A O 1
ATOM 815 N N . VAL A 1 111 ? -5.227 15.336 -5.672 1 98.38 111 VAL A N 1
ATOM 816 C CA . VAL A 1 111 ? -6.148 16.422 -5.34 1 98.38 111 VAL A CA 1
ATOM 817 C C . VAL A 1 111 ? -6.273 17.375 -6.527 1 98.38 111 VAL A C 1
ATOM 819 O O . VAL A 1 111 ? -5.285 17.672 -7.195 1 98.38 111 VAL A O 1
ATOM 822 N N . ALA A 1 112 ? -7.457 17.812 -6.816 1 97.62 112 ALA A N 1
ATOM 823 C CA . ALA A 1 112 ? -7.695 18.734 -7.93 1 97.62 112 ALA A CA 1
ATOM 824 C C . ALA A 1 112 ? -7.711 20.172 -7.457 1 97.62 112 ALA A C 1
ATOM 826 O O . ALA A 1 112 ? -8.227 20.484 -6.379 1 97.62 112 ALA A O 1
ATOM 827 N N . ALA A 1 113 ? -7.133 20.984 -8.32 1 96.88 113 ALA A N 1
ATOM 828 C CA . ALA A 1 113 ? -7.195 22.422 -8.055 1 96.88 113 ALA A CA 1
ATOM 829 C C . ALA A 1 113 ? -8.641 22.922 -8.07 1 96.88 113 ALA A C 1
ATOM 831 O O . ALA A 1 113 ? -9.445 22.484 -8.898 1 96.88 113 ALA A O 1
ATOM 832 N N . ARG A 1 114 ? -8.984 23.75 -7.105 1 96.44 114 ARG A N 1
ATOM 833 C CA . ARG A 1 114 ? -10.297 24.391 -7.055 1 96.44 114 ARG A CA 1
ATOM 834 C C . ARG A 1 114 ? -10.281 25.609 -6.156 1 96.44 114 ARG A C 1
ATOM 836 O O . ARG A 1 114 ? -9.414 25.75 -5.289 1 96.44 114 ARG A O 1
ATOM 843 N N . PRO A 1 115 ? -11.258 26.5 -6.41 1 97 115 PRO A N 1
ATOM 844 C CA . PRO A 1 115 ? -11.352 27.656 -5.512 1 97 115 PRO A CA 1
ATOM 845 C C . PRO A 1 115 ? -11.789 27.266 -4.102 1 97 115 PRO A C 1
ATOM 847 O O . PRO A 1 115 ? -12.586 26.344 -3.928 1 97 115 PRO A O 1
ATOM 850 N N . LEU A 1 116 ? -11.242 27.969 -3.168 1 98.44 116 LEU A N 1
ATOM 851 C CA . LEU A 1 116 ? -11.703 27.781 -1.795 1 98.44 116 LEU A CA 1
ATOM 852 C C . LEU A 1 116 ? -12.938 28.625 -1.517 1 98.44 116 LEU A C 1
ATOM 854 O O . LEU A 1 116 ? -13.164 29.641 -2.178 1 98.44 116 LEU A O 1
ATOM 858 N N . PRO A 1 117 ? -13.719 28.156 -0.55 1 97.5 117 PRO A N 1
ATOM 859 C CA . PRO A 1 117 ? -14.906 28.953 -0.195 1 97.5 117 PRO A CA 1
ATOM 860 C C . PRO A 1 117 ? -14.562 30.375 0.236 1 97.5 117 PRO A C 1
ATOM 862 O O . PRO A 1 117 ? -13.523 30.594 0.86 1 97.5 117 PRO A O 1
ATOM 865 N N . GLU A 1 118 ? -15.5 31.266 0.023 1 96.88 118 GLU A N 1
ATOM 866 C CA . GLU A 1 118 ? -15.312 32.688 0.385 1 96.88 118 GLU A CA 1
ATOM 867 C C . GLU A 1 118 ? -15.125 32.844 1.891 1 96.88 118 GLU A C 1
ATOM 869 O O . GLU A 1 118 ? -14.414 33.719 2.342 1 96.88 118 GLU A O 1
ATOM 874 N N . ARG A 1 119 ? -15.711 31.984 2.605 1 96.62 119 ARG A N 1
ATOM 875 C CA . ARG A 1 119 ? -15.703 32.062 4.062 1 96.62 119 ARG A CA 1
ATOM 876 C C . ARG A 1 119 ? -14.359 31.609 4.625 1 96.62 119 ARG A C 1
ATOM 878 O O . ARG A 1 119 ? -14.141 31.641 5.836 1 96.62 119 ARG A O 1
ATOM 885 N N . THR A 1 120 ? -13.422 31.219 3.742 1 98 120 THR A N 1
ATOM 886 C CA . THR A 1 120 ? -12.094 30.797 4.191 1 98 120 THR A CA 1
ATOM 887 C C . THR A 1 120 ? -11.328 31.984 4.762 1 98 120 THR A C 1
ATOM 889 O O . THR A 1 120 ? -11.195 33.031 4.102 1 98 120 THR A O 1
ATOM 892 N N . THR A 1 121 ? -10.82 31.844 5.961 1 97.56 121 THR A N 1
ATOM 893 C CA . THR A 1 121 ? -10.062 32.906 6.613 1 97.56 121 THR A CA 1
ATOM 894 C C . THR A 1 121 ? -8.586 32.531 6.727 1 97.56 121 THR A C 1
ATOM 896 O O . THR A 1 121 ? -7.727 33.406 6.801 1 97.56 121 THR A O 1
ATOM 899 N N . ALA A 1 122 ? -8.289 31.297 6.758 1 98.81 122 ALA A N 1
ATOM 900 C CA . ALA A 1 122 ? -6.922 30.781 6.879 1 98.81 122 ALA A CA 1
ATOM 901 C C . ALA A 1 122 ? -6.766 29.453 6.141 1 98.81 122 ALA A C 1
ATOM 903 O O . ALA A 1 122 ? -7.746 28.75 5.914 1 98.81 122 ALA A O 1
ATOM 904 N N . VAL A 1 123 ? -5.574 29.219 5.715 1 98.94 123 VAL A N 1
ATOM 905 C CA . VAL A 1 123 ? -5.203 27.969 5.051 1 98.94 123 VAL A CA 1
ATOM 906 C C . VAL A 1 123 ? -4.02 27.328 5.777 1 98.94 123 VAL A C 1
ATOM 908 O O . VAL A 1 123 ? -3.064 28.016 6.141 1 98.94 123 VAL A O 1
ATOM 911 N N . CYS A 1 124 ? -4.121 26.062 6.062 1 98.94 124 CYS A N 1
ATOM 912 C CA . CYS A 1 124 ? -3.059 25.312 6.707 1 98.94 124 CYS A CA 1
ATOM 913 C C . CYS A 1 124 ? -2.568 24.188 5.805 1 98.94 124 CYS A C 1
ATOM 915 O O . CYS A 1 124 ? -3.365 23.359 5.336 1 98.94 124 CYS A O 1
ATOM 917 N N . LEU A 1 125 ? -1.275 24.125 5.512 1 98.88 125 LEU A N 1
ATOM 918 C CA . LEU A 1 125 ? -0.673 23.156 4.609 1 98.88 125 LEU A CA 1
ATOM 919 C C . LEU A 1 125 ? 0.567 22.516 5.234 1 98.88 125 LEU A C 1
ATOM 921 O O . LEU A 1 125 ? 1.066 23 6.254 1 98.88 125 LEU A O 1
ATOM 925 N N . GLY A 1 126 ? 1.003 21.391 4.676 1 97.88 126 GLY A N 1
ATOM 926 C CA . GLY A 1 126 ? 2.258 20.828 5.148 1 97.88 126 GLY A CA 1
ATOM 927 C C . GLY A 1 126 ? 2.426 19.359 4.793 1 97.88 126 GLY A C 1
ATOM 928 O O . GLY A 1 126 ? 1.695 18.844 3.951 1 97.88 126 GLY A O 1
ATOM 929 N N . THR A 1 127 ? 3.465 18.859 5.34 1 97.81 127 THR A N 1
ATOM 930 C CA . THR A 1 127 ? 3.785 17.422 5.359 1 97.81 127 THR A CA 1
ATOM 931 C C . THR A 1 127 ? 3.861 16.875 3.939 1 97.81 127 THR A C 1
ATOM 933 O O . THR A 1 127 ? 4.461 17.484 3.057 1 97.81 127 THR A O 1
ATOM 936 N N . LEU A 1 128 ? 3.26 15.711 3.646 1 98.06 128 LEU A N 1
ATOM 937 C CA . LEU A 1 128 ? 3.355 15.031 2.359 1 98.06 128 LEU A CA 1
ATOM 938 C C . LEU A 1 128 ? 2.596 15.797 1.281 1 98.06 128 LEU A C 1
ATOM 940 O O . LEU A 1 128 ? 2.896 15.664 0.092 1 98.06 128 LEU A O 1
ATOM 944 N N . GLY A 1 129 ? 1.622 16.625 1.736 1 98.25 129 GLY A N 1
ATOM 945 C CA . GLY A 1 129 ? 0.909 17.469 0.791 1 98.25 129 GLY A CA 1
ATOM 946 C C . GLY A 1 129 ? 1.818 18.406 0.034 1 98.25 129 GLY A C 1
ATOM 947 O O . GLY A 1 129 ? 1.511 18.812 -1.092 1 98.25 129 GLY A O 1
ATOM 948 N N . MET A 1 130 ? 2.934 18.703 0.666 1 98.56 130 MET A N 1
ATOM 949 C CA . MET A 1 130 ? 3.875 19.641 0.046 1 98.56 130 MET A CA 1
ATOM 950 C C . MET A 1 130 ? 5.023 18.891 -0.618 1 98.56 130 MET A C 1
ATOM 952 O O . MET A 1 130 ? 6.02 19.5 -1.02 1 98.56 130 MET A O 1
ATOM 956 N N . VAL A 1 131 ? 4.973 17.578 -0.702 1 98.5 131 VAL A N 1
ATOM 957 C CA . VAL A 1 131 ? 6.066 16.766 -1.216 1 98.5 131 VAL A CA 1
ATOM 958 C C . VAL A 1 131 ? 5.582 15.945 -2.41 1 98.5 131 VAL A C 1
ATOM 960 O O . VAL A 1 131 ? 6.227 15.922 -3.461 1 98.5 131 VAL A O 1
ATOM 963 N N . LEU A 1 132 ? 4.41 15.328 -2.33 1 98.06 132 LEU A N 1
ATOM 964 C CA . LEU A 1 132 ? 3.967 14.32 -3.285 1 98.06 132 LEU A CA 1
ATOM 965 C C . LEU A 1 132 ? 3.301 14.969 -4.492 1 98.06 132 LEU A C 1
ATOM 967 O O . LEU A 1 132 ? 2.234 15.57 -4.371 1 98.06 132 LEU A O 1
ATOM 971 N N . GLU A 1 133 ? 3.953 14.867 -5.586 1 98 133 GLU A N 1
ATOM 972 C CA . GLU A 1 133 ? 3.396 15.359 -6.844 1 98 133 GLU A CA 1
ATOM 973 C C . GLU A 1 133 ? 2.385 14.375 -7.422 1 98 133 GLU A C 1
ATOM 975 O O . GLU A 1 133 ? 2.51 13.164 -7.23 1 98 133 GLU A O 1
ATOM 980 N N . PRO A 1 134 ? 1.334 14.906 -8.125 1 98.12 134 PRO A N 1
ATOM 981 C CA . PRO A 1 134 ? 1.139 16.297 -8.562 1 98.12 134 PRO A CA 1
ATOM 982 C C . PRO A 1 134 ? 0.43 17.141 -7.512 1 98.12 134 PRO A C 1
ATOM 984 O O . PRO A 1 134 ? 0.298 18.359 -7.688 1 98.12 134 PRO A O 1
ATOM 987 N N . GLY A 1 135 ? -0.034 16.562 -6.422 1 98.38 135 GLY A N 1
ATOM 988 C CA . GLY A 1 135 ? -0.779 17.266 -5.391 1 98.38 135 GLY A CA 1
ATOM 989 C C . GLY A 1 135 ? 0.007 18.391 -4.758 1 98.38 135 GLY A C 1
ATOM 990 O O . GLY A 1 135 ? -0.553 19.453 -4.445 1 98.38 135 GLY A O 1
ATOM 991 N N . ALA A 1 136 ? 1.303 18.203 -4.605 1 98.5 136 ALA A N 1
ATOM 992 C CA . ALA A 1 136 ? 2.154 19.219 -3.975 1 98.5 136 ALA A CA 1
ATOM 993 C C . ALA A 1 136 ? 2.088 20.547 -4.73 1 98.5 136 ALA A C 1
ATOM 995 O O . ALA A 1 136 ? 2.049 21.609 -4.117 1 98.5 136 ALA A O 1
ATOM 996 N N . SER A 1 137 ? 2.074 20.453 -6.023 1 98.62 137 SER A N 1
ATOM 997 C CA . SER A 1 137 ? 2.002 21.656 -6.84 1 98.62 137 SER A CA 1
ATOM 998 C C . SER A 1 137 ? 0.658 22.359 -6.676 1 98.62 137 SER A C 1
ATOM 1000 O O . SER A 1 137 ? 0.587 23.594 -6.699 1 98.62 137 SER A O 1
ATOM 1002 N N . VAL A 1 138 ? -0.38 21.578 -6.516 1 98.75 138 VAL A N 1
ATOM 1003 C CA . VAL A 1 138 ? -1.706 22.156 -6.289 1 98.75 138 VAL A CA 1
ATOM 1004 C C . VAL A 1 138 ? -1.729 22.906 -4.965 1 98.75 138 VAL A C 1
ATOM 1006 O O . VAL A 1 138 ? -2.18 24.047 -4.902 1 98.75 138 VAL A O 1
ATOM 1009 N N . TYR A 1 139 ? -1.241 22.328 -3.939 1 98.81 139 TYR A N 1
ATOM 1010 C CA . TYR A 1 139 ? -1.243 22.953 -2.625 1 98.81 139 TYR A CA 1
ATOM 1011 C C . TYR A 1 139 ? -0.332 24.172 -2.609 1 98.81 139 TYR A C 1
ATOM 1013 O O . TYR A 1 139 ? -0.634 25.172 -1.95 1 98.81 139 TYR A O 1
ATOM 1021 N N . GLU A 1 140 ? 0.77 24.047 -3.307 1 98.81 140 GLU A N 1
ATOM 1022 C CA . GLU A 1 140 ? 1.668 25.203 -3.41 1 98.81 140 GLU A CA 1
ATOM 1023 C C . GLU A 1 140 ? 0.981 26.375 -4.094 1 98.81 140 GLU A C 1
ATOM 1025 O O . GLU A 1 140 ? 1.118 27.516 -3.652 1 98.81 140 GLU A O 1
ATOM 1030 N N . GLU A 1 141 ? 0.277 26.078 -5.109 1 98.75 141 GLU A N 1
ATOM 1031 C CA . GLU A 1 141 ? -0.491 27.125 -5.777 1 98.75 141 GLU A CA 1
ATOM 1032 C C . GLU A 1 141 ? -1.516 27.75 -4.832 1 98.75 141 GLU A C 1
ATOM 1034 O O . GLU A 1 141 ? -1.717 28.969 -4.84 1 98.75 141 GLU A O 1
ATOM 1039 N N . VAL A 1 142 ? -2.166 26.922 -4.121 1 98.81 142 VAL A N 1
ATOM 1040 C CA . VAL A 1 142 ? -3.139 27.391 -3.141 1 98.81 142 VAL A CA 1
ATOM 1041 C C . VAL A 1 142 ? -2.445 28.297 -2.119 1 98.81 142 VAL A C 1
ATOM 1043 O O . VAL A 1 142 ? -2.973 29.344 -1.746 1 98.81 142 VAL A O 1
ATOM 1046 N N . LEU A 1 143 ? -1.273 27.875 -1.651 1 98.81 143 LEU A N 1
ATOM 1047 C CA . LEU A 1 143 ? -0.495 28.641 -0.69 1 98.81 143 LEU A CA 1
ATOM 1048 C C . LEU A 1 143 ? -0.277 30.078 -1.189 1 98.81 143 LEU A C 1
ATOM 1050 O O . LEU A 1 143 ? -0.665 31.031 -0.523 1 98.81 143 LEU A O 1
ATOM 1054 N N . PHE A 1 144 ? 0.183 30.219 -2.361 1 98.81 144 PHE A N 1
ATOM 1055 C CA . PHE A 1 144 ? 0.525 31.531 -2.906 1 98.81 144 PHE A CA 1
ATOM 1056 C C . PHE A 1 144 ? -0.732 32.344 -3.234 1 98.81 144 PHE A C 1
ATOM 1058 O O . PHE A 1 144 ? -0.828 33.5 -2.904 1 98.81 144 PHE A O 1
ATOM 1065 N N . ARG A 1 145 ? -1.65 31.672 -3.896 1 98.62 145 ARG A N 1
ATOM 1066 C CA . ARG A 1 145 ? -2.875 32.344 -4.312 1 98.62 145 ARG A CA 1
ATOM 1067 C C . ARG A 1 145 ? -3.629 32.906 -3.109 1 98.62 145 ARG A C 1
ATOM 1069 O O . ARG A 1 145 ? -4.066 34.062 -3.123 1 98.62 145 ARG A O 1
ATOM 1076 N N . GLU A 1 146 ? -3.742 32.094 -2.102 1 98.56 146 GLU A N 1
ATOM 1077 C CA . GLU A 1 146 ? -4.52 32.5 -0.94 1 98.56 146 GLU A CA 1
ATOM 1078 C C . GLU A 1 146 ? -3.762 33.531 -0.118 1 98.56 146 GLU A C 1
ATOM 1080 O O . GLU A 1 146 ? -4.367 34.438 0.473 1 98.56 146 GLU A O 1
ATOM 1085 N N . ALA A 1 147 ? -2.459 33.438 -0.048 1 98.38 147 ALA A N 1
ATOM 1086 C CA . ALA A 1 147 ? -1.651 34.469 0.58 1 98.38 147 ALA A CA 1
ATOM 1087 C C . ALA A 1 147 ? -1.842 35.812 -0.124 1 98.38 147 ALA A C 1
ATOM 1089 O O . ALA A 1 147 ? -1.98 36.844 0.528 1 98.38 147 ALA A O 1
ATOM 1090 N N . GLU A 1 148 ? -1.843 35.812 -1.398 1 97.81 148 GLU A N 1
ATOM 1091 C CA . GLU A 1 148 ? -2.027 37 -2.195 1 97.81 148 GLU A CA 1
ATOM 1092 C C . GLU A 1 148 ? -3.391 37.625 -1.934 1 97.81 148 GLU A C 1
ATOM 1094 O O . GLU A 1 148 ? -3.541 38.875 -2.012 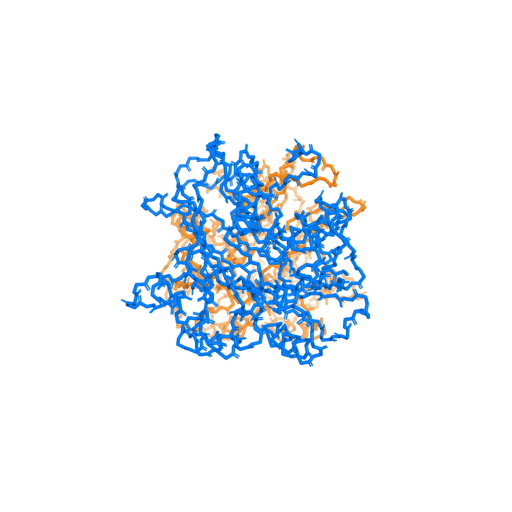1 97.81 148 GLU A O 1
ATOM 1099 N N . ARG A 1 149 ? -4.305 36.844 -1.618 1 96.81 149 ARG A N 1
ATOM 1100 C CA . ARG A 1 149 ? -5.66 37.312 -1.337 1 96.81 149 ARG A CA 1
ATOM 1101 C C . ARG A 1 149 ? -5.77 37.844 0.09 1 96.81 149 ARG A C 1
ATOM 1103 O O . ARG A 1 149 ? -6.836 38.281 0.505 1 96.81 149 ARG A O 1
ATOM 1110 N N . GLY A 1 150 ? -4.703 37.688 0.851 1 96.5 150 GLY A N 1
ATOM 1111 C CA . GLY A 1 150 ? -4.668 38.25 2.195 1 96.5 150 GLY A CA 1
ATOM 1112 C C . GLY A 1 150 ? -5.062 37.219 3.264 1 96.5 150 GLY A C 1
ATOM 1113 O O . GLY A 1 150 ? -5.191 37.594 4.438 1 96.5 150 GLY A O 1
ATOM 1114 N N . ARG A 1 151 ? -5.27 36 2.867 1 97.94 151 ARG A N 1
ATOM 1115 C CA . ARG A 1 151 ? -5.621 34.969 3.84 1 97.94 151 ARG A CA 1
ATOM 1116 C C . ARG A 1 151 ? -4.406 34.562 4.66 1 97.94 151 ARG A C 1
ATOM 1118 O O . ARG A 1 151 ? -3.273 34.625 4.176 1 97.94 151 ARG A O 1
ATOM 1125 N N . PHE A 1 152 ? -4.668 34.188 5.934 1 98.81 152 PHE A N 1
ATOM 1126 C CA . PHE A 1 152 ? -3.615 33.75 6.836 1 98.81 152 PHE A CA 1
ATOM 1127 C C . PHE A 1 152 ? -3.127 32.344 6.445 1 98.81 152 PHE A C 1
ATOM 1129 O O . PHE A 1 152 ? -3.926 31.422 6.312 1 98.81 152 PHE A O 1
ATOM 1136 N N . ILE A 1 153 ? -1.798 32.156 6.227 1 98.94 153 ILE A N 1
ATOM 1137 C CA . ILE A 1 153 ? -1.223 30.875 5.836 1 98.94 153 ILE A CA 1
ATOM 1138 C C . ILE A 1 153 ? -0.456 30.266 7.012 1 98.94 153 ILE A C 1
ATOM 1140 O O . ILE A 1 153 ? 0.45 30.906 7.559 1 98.94 153 ILE A O 1
ATOM 1144 N N . ALA A 1 154 ? -0.854 29.141 7.441 1 98.94 154 ALA A N 1
ATOM 1145 C CA . ALA A 1 154 ? -0.106 28.344 8.406 1 98.94 154 ALA A CA 1
ATOM 1146 C C . ALA A 1 154 ? 0.578 27.156 7.719 1 98.94 154 ALA A C 1
ATOM 1148 O O . ALA A 1 154 ? -0.002 26.531 6.832 1 98.94 154 ALA A O 1
ATOM 1149 N N . LEU A 1 155 ? 1.817 26.906 8.07 1 98.94 155 LEU A N 1
ATOM 1150 C CA . LEU A 1 155 ? 2.607 25.859 7.43 1 98.94 155 LEU A CA 1
ATOM 1151 C C . LEU A 1 155 ? 3.303 24.984 8.477 1 98.94 155 LEU A C 1
ATOM 1153 O O . LEU A 1 155 ? 3.883 25.5 9.43 1 98.94 155 LEU A O 1
ATOM 1157 N N . ASP A 1 156 ? 3.18 23.734 8.383 1 98.75 156 ASP A N 1
ATOM 1158 C CA . ASP A 1 156 ? 3.953 22.734 9.109 1 98.75 156 ASP A CA 1
ATOM 1159 C C . ASP A 1 156 ? 4.621 21.75 8.148 1 98.75 156 ASP A C 1
ATOM 1161 O O . ASP A 1 156 ? 4.012 20.766 7.734 1 98.75 156 ASP A O 1
ATOM 1165 N N . PRO A 1 157 ? 5.848 21.969 7.836 1 98.31 157 PRO A N 1
ATOM 1166 C CA . PRO A 1 157 ? 6.504 21.094 6.863 1 98.31 157 PRO A CA 1
ATOM 1167 C C . PRO A 1 157 ? 6.492 19.625 7.285 1 98.31 157 PRO A C 1
ATOM 1169 O O . PRO A 1 157 ? 6.332 18.75 6.445 1 98.31 157 PRO A O 1
ATOM 1172 N N . ASN A 1 158 ? 6.715 19.422 8.633 1 97.12 158 ASN A N 1
ATOM 1173 C CA . ASN A 1 158 ? 6.68 18.047 9.141 1 97.12 158 ASN A CA 1
ATOM 1174 C C . ASN A 1 158 ? 7.43 17.094 8.219 1 97.12 158 ASN A C 1
ATOM 1176 O O . ASN A 1 158 ? 6.836 16.172 7.66 1 97.12 158 ASN A O 1
ATOM 1180 N N . ILE A 1 159 ? 8.719 17.141 8.219 1 97.44 159 ILE A N 1
ATOM 1181 C CA . ILE A 1 159 ? 9.641 16.594 7.23 1 97.44 159 ILE A CA 1
ATOM 1182 C C . ILE A 1 159 ? 9.609 15.062 7.289 1 97.44 159 ILE A C 1
ATOM 1184 O O . ILE A 1 159 ? 9.812 14.477 8.352 1 97.44 159 ILE A O 1
ATOM 1188 N N . ARG A 1 160 ? 9.32 14.461 6.18 1 95.12 160 ARG A N 1
ATOM 1189 C CA . ARG A 1 160 ? 9.562 13.047 5.918 1 95.12 160 ARG A CA 1
ATOM 1190 C C . ARG A 1 160 ? 10.68 12.867 4.891 1 95.12 160 ARG A C 1
ATOM 1192 O O . ARG A 1 160 ? 10.414 12.711 3.697 1 95.12 160 ARG A O 1
ATOM 1199 N N . ALA A 1 161 ? 11.836 12.766 5.41 1 95 161 ALA A N 1
ATOM 1200 C CA . ALA A 1 161 ? 13.039 12.844 4.582 1 95 161 ALA A CA 1
ATOM 1201 C C . ALA A 1 161 ? 13.07 11.727 3.547 1 95 161 ALA A C 1
ATOM 1203 O O . ALA A 1 161 ? 13.492 11.938 2.406 1 95 161 ALA A O 1
ATOM 1204 N N . ASP A 1 162 ? 12.547 10.539 3.877 1 91.19 162 ASP A N 1
ATOM 1205 C CA . ASP A 1 162 ? 12.594 9.359 3.018 1 91.19 162 ASP A CA 1
ATOM 1206 C C . ASP A 1 162 ? 11.75 9.555 1.762 1 91.19 162 ASP A C 1
ATOM 1208 O O . ASP A 1 162 ? 11.93 8.844 0.77 1 91.19 162 ASP A O 1
ATOM 1212 N N . LEU A 1 163 ? 10.891 10.547 1.78 1 95.75 163 LEU A N 1
ATOM 1213 C CA . LEU A 1 163 ? 9.969 10.75 0.665 1 95.75 163 LEU A CA 1
ATOM 1214 C C . LEU A 1 163 ? 10.352 11.992 -0.136 1 95.75 163 LEU A C 1
ATOM 1216 O O . LEU A 1 163 ? 9.648 12.367 -1.073 1 95.75 163 LEU A O 1
ATOM 1220 N N . ILE A 1 164 ? 11.445 12.602 0.289 1 97.25 164 ILE A N 1
ATOM 1221 C CA . ILE A 1 164 ? 11.938 13.781 -0.417 1 97.25 164 ILE A CA 1
ATOM 1222 C C . ILE A 1 164 ? 13.125 13.391 -1.296 1 97.25 164 ILE A C 1
ATOM 1224 O O . ILE A 1 164 ? 14.227 13.141 -0.793 1 97.25 164 ILE A O 1
ATOM 1228 N N . ALA A 1 165 ? 12.945 13.367 -2.574 1 94.56 165 ALA A N 1
ATOM 1229 C CA . ALA A 1 165 ? 13.922 12.859 -3.533 1 94.56 165 ALA A CA 1
ATOM 1230 C C . ALA A 1 165 ? 15.117 13.797 -3.641 1 94.56 165 ALA A C 1
ATOM 1232 O O . ALA A 1 165 ? 16.25 13.344 -3.82 1 94.56 165 ALA A O 1
ATOM 1233 N N . ASP A 1 166 ? 14.859 15.102 -3.551 1 97.44 166 ASP A N 1
ATOM 1234 C CA . ASP A 1 166 ? 15.891 16.141 -3.674 1 97.44 166 ASP A CA 1
ATOM 1235 C C . ASP A 1 166 ? 15.82 17.125 -2.508 1 97.44 166 ASP A C 1
ATOM 1237 O O . ASP A 1 166 ? 15.117 18.125 -2.58 1 97.44 166 ASP A O 1
ATOM 1241 N N . PRO A 1 167 ? 16.594 16.844 -1.489 1 97.31 167 PRO A N 1
ATOM 1242 C CA . PRO A 1 167 ? 16.562 17.672 -0.281 1 97.31 167 PRO A CA 1
ATOM 1243 C C . PRO A 1 167 ? 16.844 19.141 -0.565 1 97.31 167 PRO A C 1
ATOM 1245 O O . PRO A 1 167 ? 16.188 20.016 -0.007 1 97.31 167 PRO A O 1
ATOM 1248 N N . ASP A 1 168 ? 17.812 19.406 -1.436 1 97.56 168 ASP A N 1
ATOM 1249 C CA . ASP A 1 168 ? 18.172 20.797 -1.739 1 97.56 168 ASP A CA 1
ATOM 1250 C C . ASP A 1 168 ? 17.031 21.516 -2.457 1 97.56 168 ASP A C 1
ATOM 1252 O O . ASP A 1 168 ? 16.75 22.672 -2.172 1 97.56 168 ASP A O 1
ATOM 1256 N N . ALA A 1 169 ? 16.438 20.812 -3.363 1 97.94 169 ALA A N 1
ATOM 1257 C CA . ALA A 1 169 ? 15.289 21.406 -4.062 1 97.94 169 ALA A CA 1
ATOM 1258 C C . ALA A 1 169 ? 14.141 21.688 -3.102 1 97.94 169 ALA A C 1
ATOM 1260 O O . ALA A 1 169 ? 13.43 22.688 -3.236 1 97.94 169 ALA A O 1
ATOM 1261 N N . TYR A 1 170 ? 13.945 20.75 -2.195 1 98.31 170 TYR A N 1
ATOM 1262 C CA . TYR A 1 170 ? 12.891 20.969 -1.214 1 98.31 170 TYR A CA 1
ATOM 1263 C C . TYR A 1 170 ? 13.18 22.188 -0.348 1 98.31 170 TYR A C 1
ATOM 1265 O O . TYR A 1 170 ? 12.281 22.984 -0.075 1 98.31 170 TYR A O 1
ATOM 1273 N N . ARG A 1 171 ? 14.406 22.328 0.078 1 97.88 171 ARG A N 1
ATOM 1274 C CA . ARG A 1 171 ? 14.797 23.469 0.903 1 97.88 171 ARG A CA 1
ATOM 1275 C C . ARG A 1 171 ? 14.586 24.781 0.159 1 97.88 171 ARG A C 1
ATOM 1277 O O . ARG A 1 171 ? 14.172 25.781 0.754 1 97.88 171 ARG A O 1
ATOM 1284 N N . ALA A 1 172 ? 14.906 24.766 -1.084 1 98.12 172 ALA A N 1
ATOM 1285 C CA . ALA A 1 172 ? 14.695 25.969 -1.896 1 98.12 172 ALA A CA 1
ATOM 1286 C C . ALA A 1 172 ? 13.211 26.312 -1.984 1 98.12 172 ALA A C 1
ATOM 1288 O O . ALA A 1 172 ? 12.828 27.484 -1.906 1 98.12 172 ALA A O 1
ATOM 1289 N N . ARG A 1 173 ? 12.383 25.344 -2.193 1 98.25 173 ARG A N 1
ATOM 1290 C CA . ARG A 1 173 ? 10.938 25.547 -2.221 1 98.25 173 ARG A CA 1
ATOM 1291 C C . ARG A 1 173 ? 10.438 26.078 -0.877 1 98.25 173 ARG A C 1
ATOM 1293 O O . ARG A 1 173 ? 9.664 27.031 -0.828 1 98.25 173 ARG A O 1
ATOM 1300 N N . PHE A 1 174 ? 10.906 25.406 0.115 1 98.62 174 PHE A N 1
ATOM 1301 C CA . PHE A 1 174 ? 10.547 25.844 1.46 1 98.62 174 PHE A CA 1
ATOM 1302 C C . PHE A 1 174 ? 10.859 27.312 1.662 1 98.62 174 PHE A C 1
ATOM 1304 O O . PHE A 1 174 ? 10.008 28.078 2.119 1 98.62 174 PHE A O 1
ATOM 1311 N N . ALA A 1 175 ? 12.023 27.688 1.32 1 98.38 175 ALA A N 1
ATOM 1312 C CA . ALA A 1 175 ? 12.438 29.094 1.438 1 98.38 175 ALA A CA 1
ATOM 1313 C C . ALA A 1 175 ? 11.508 30 0.648 1 98.38 175 ALA A C 1
ATOM 1315 O O . ALA A 1 175 ? 11.188 31.109 1.094 1 98.38 175 ALA A O 1
ATOM 1316 N N . SER A 1 176 ? 11.078 29.562 -0.468 1 98.75 176 SER A N 1
ATOM 1317 C CA . SER A 1 176 ? 10.219 30.359 -1.337 1 98.75 176 SER A CA 1
ATOM 1318 C C . SER A 1 176 ? 8.828 30.531 -0.736 1 98.75 176 SER A C 1
ATOM 1320 O O . SER A 1 176 ? 8.094 31.438 -1.113 1 98.75 176 SER A O 1
ATOM 1322 N N . TRP A 1 177 ? 8.406 29.625 0.157 1 98.88 177 TRP A N 1
ATOM 1323 C CA . TRP A 1 177 ? 7.09 29.703 0.781 1 98.88 177 TRP A CA 1
ATOM 1324 C C . TRP A 1 177 ? 7.07 30.75 1.889 1 98.88 177 TRP A C 1
ATOM 1326 O O . TRP A 1 177 ? 6.027 31.344 2.174 1 98.88 177 TRP A O 1
ATOM 1336 N N . LEU A 1 178 ? 8.18 31.031 2.502 1 98.81 178 LEU A N 1
ATOM 1337 C CA . LEU A 1 178 ? 8.289 31.703 3.791 1 98.81 178 LEU A CA 1
ATOM 1338 C C . LEU A 1 178 ? 7.691 33.094 3.723 1 98.81 178 LEU A C 1
ATOM 1340 O O . LEU A 1 178 ? 6.926 33.5 4.605 1 98.81 178 LEU A O 1
ATOM 1344 N N . PRO A 1 179 ? 7.891 33.844 2.686 1 98.75 179 PRO A N 1
ATOM 1345 C CA . PRO A 1 179 ? 7.332 35.219 2.65 1 98.75 179 PRO A CA 1
ATOM 1346 C C . PRO A 1 179 ? 5.805 35.219 2.674 1 98.75 179 PRO A C 1
ATOM 1348 O O . PRO A 1 179 ? 5.195 36.25 2.994 1 98.75 179 PRO A O 1
ATOM 1351 N N . SER A 1 180 ? 5.211 34.125 2.314 1 98.75 180 SER A N 1
ATOM 1352 C CA . SER A 1 180 ? 3.756 34.031 2.221 1 98.75 180 SER A CA 1
ATOM 1353 C C . SER A 1 180 ? 3.156 33.438 3.486 1 98.75 180 SER A C 1
ATOM 1355 O O . SER A 1 180 ? 1.935 33.344 3.621 1 98.75 180 SER A O 1
ATOM 1357 N N . VAL A 1 181 ? 3.965 33 4.422 1 98.81 181 VAL A N 1
ATOM 1358 C CA . VAL A 1 181 ? 3.523 32.219 5.578 1 98.81 181 VAL A CA 1
ATOM 1359 C C . VAL A 1 181 ? 3.312 33.156 6.77 1 98.81 181 VAL A C 1
ATOM 1361 O O . VAL A 1 181 ? 4.137 34.031 7.031 1 98.81 181 VAL A O 1
ATOM 1364 N N . GLY A 1 182 ? 2.176 33.031 7.441 1 98.81 182 GLY A N 1
ATOM 1365 C CA . GLY A 1 182 ? 1.906 33.75 8.672 1 98.81 182 GLY A CA 1
ATOM 1366 C C . GLY A 1 182 ? 2.416 33.031 9.914 1 98.81 182 GLY A C 1
ATOM 1367 O O . GLY A 1 182 ? 3.062 33.656 10.766 1 98.81 182 GLY A O 1
ATOM 1368 N N . LEU A 1 183 ? 2.166 31.781 10.016 1 98.94 183 LEU A N 1
ATOM 1369 C CA . LEU A 1 183 ? 2.611 30.953 11.125 1 98.94 183 LEU A CA 1
ATOM 1370 C C . LEU A 1 183 ? 3.352 29.719 10.602 1 98.94 183 LEU A C 1
ATOM 1372 O O . LEU A 1 183 ? 2.799 28.938 9.828 1 98.94 183 LEU A O 1
ATOM 1376 N N . LEU A 1 184 ? 4.602 29.578 10.945 1 98.88 184 LEU A N 1
ATOM 1377 C CA . LEU A 1 184 ? 5.398 28.391 10.664 1 98.88 184 LEU A CA 1
ATOM 1378 C C . LEU A 1 184 ? 5.605 27.547 11.93 1 98.88 184 LEU A C 1
ATOM 1380 O O . LEU A 1 184 ? 6.133 28.047 12.922 1 98.88 184 LEU A O 1
ATOM 1384 N N . LYS A 1 185 ? 5.113 26.406 11.93 1 98.88 185 LYS A N 1
ATOM 1385 C CA . LYS A 1 185 ? 5.387 25.469 13.016 1 98.88 185 LYS A CA 1
ATOM 1386 C C . LYS A 1 185 ? 6.348 24.375 12.562 1 98.88 185 LYS A C 1
ATOM 1388 O O . LYS A 1 185 ? 6.145 23.75 11.523 1 98.88 185 LYS A O 1
ATOM 1393 N N . VAL A 1 186 ? 7.363 24.141 13.352 1 98.38 186 VAL A N 1
ATOM 1394 C CA . VAL A 1 186 ? 8.398 23.172 12.969 1 98.38 186 VAL A CA 1
ATOM 1395 C C . VAL A 1 186 ? 8.867 22.406 14.203 1 98.38 186 VAL A C 1
ATOM 1397 O O . VAL A 1 186 ? 9.125 23 15.25 1 98.38 186 VAL A O 1
ATOM 1400 N N . ALA A 1 187 ? 8.938 21.125 14.062 1 96.88 187 ALA A N 1
ATOM 1401 C CA . ALA A 1 187 ? 9.555 20.328 15.133 1 96.88 187 ALA A CA 1
ATOM 1402 C C . ALA A 1 187 ? 11.07 20.453 15.102 1 96.88 187 ALA A C 1
ATOM 1404 O O . ALA A 1 187 ? 11.664 20.703 14.047 1 96.88 187 ALA A O 1
ATOM 1405 N N . ASP A 1 188 ? 11.672 20.156 16.188 1 94.62 188 ASP A N 1
ATOM 1406 C CA . ASP A 1 188 ? 13.125 20.266 16.312 1 94.62 188 ASP A CA 1
ATOM 1407 C C . ASP A 1 188 ? 13.828 19.438 15.242 1 94.62 188 ASP A C 1
ATOM 1409 O O . ASP A 1 188 ? 14.734 19.922 14.562 1 94.62 188 ASP A O 1
ATOM 1413 N N . ASP A 1 189 ? 13.445 18.203 15.109 1 93.69 189 ASP A N 1
ATOM 1414 C CA . ASP A 1 189 ? 14.078 17.328 14.141 1 93.69 189 ASP A CA 1
ATOM 1415 C C . ASP A 1 189 ? 13.891 17.828 12.711 1 93.69 189 ASP A C 1
ATOM 1417 O O . ASP A 1 189 ? 14.789 17.719 11.875 1 93.69 189 ASP A O 1
ATOM 1421 N N . ASP A 1 190 ? 12.719 18.359 12.43 1 96.94 190 ASP A N 1
ATOM 1422 C CA . ASP A 1 190 ? 12.445 18.938 11.117 1 96.94 190 ASP A CA 1
ATOM 1423 C C . ASP A 1 190 ? 13.312 20.172 10.883 1 96.94 190 ASP A C 1
ATOM 1425 O O . ASP A 1 190 ? 13.828 20.375 9.773 1 96.94 190 ASP A O 1
ATOM 1429 N N . ALA A 1 191 ? 13.367 20.969 11.906 1 97.31 191 ALA A N 1
ATOM 1430 C CA . ALA A 1 191 ? 14.172 22.172 11.812 1 97.31 191 ALA A CA 1
ATOM 1431 C C . ALA A 1 191 ? 15.641 21.844 11.555 1 97.31 191 ALA A C 1
ATOM 1433 O O . ALA A 1 191 ? 16.312 22.516 10.766 1 97.31 191 ALA A O 1
ATOM 1434 N N . GLU A 1 192 ? 16.062 20.828 12.266 1 96.75 192 GLU A N 1
ATOM 1435 C CA . GLU A 1 192 ? 17.438 20.375 12.039 1 96.75 192 GLU A CA 1
ATOM 1436 C C . GLU A 1 192 ? 17.641 19.953 10.594 1 96.75 192 GLU A C 1
ATOM 1438 O O . GLU A 1 192 ? 18.656 20.281 9.977 1 96.75 192 GLU A O 1
ATOM 1443 N N . TRP A 1 193 ? 16.703 19.188 10.07 1 97.44 193 TRP A N 1
ATOM 1444 C CA . TRP A 1 193 ? 16.781 18.734 8.688 1 97.44 193 TRP A CA 1
ATOM 1445 C C . TRP A 1 193 ? 16.766 19.906 7.723 1 97.44 193 TRP A C 1
ATOM 1447 O O . TRP A 1 193 ? 17.547 19.938 6.758 1 97.44 193 TRP A O 1
ATOM 1457 N N . LEU A 1 194 ? 15.93 20.891 7.984 1 98 194 LEU A N 1
ATOM 1458 C CA . LEU A 1 194 ? 15.758 22.047 7.105 1 98 194 LEU A CA 1
ATOM 1459 C C . LEU A 1 194 ? 16.969 22.969 7.203 1 98 194 LEU A C 1
ATOM 1461 O O . LEU A 1 194 ? 17.375 23.562 6.199 1 98 194 LEU A O 1
ATOM 1465 N N . ALA A 1 195 ? 17.484 23.109 8.391 1 95.75 195 ALA A N 1
ATOM 1466 C CA . ALA A 1 195 ? 18.531 24.094 8.672 1 95.75 195 ALA A CA 1
ATOM 1467 C C . ALA A 1 195 ? 19.906 23.562 8.266 1 95.75 195 ALA A C 1
ATOM 1469 O O . ALA A 1 195 ? 20.844 24.344 8.094 1 95.75 195 ALA A O 1
ATOM 1470 N N . GLY A 1 196 ? 20.031 22.234 8.164 1 90.25 196 GLY A N 1
ATOM 1471 C CA . GLY A 1 196 ? 21.344 21.656 7.914 1 90.25 196 GLY A CA 1
ATOM 1472 C C . GLY A 1 196 ? 22.297 21.781 9.094 1 90.25 196 GLY A C 1
ATOM 1473 O O . GLY A 1 196 ? 21.984 21.328 10.195 1 90.25 196 GLY A O 1
ATOM 1474 N N . ASP A 1 197 ? 23.328 22.656 8.914 1 88.56 197 ASP A N 1
ATOM 1475 C CA . ASP A 1 197 ? 24.375 22.734 9.93 1 88.56 197 ASP A CA 1
ATOM 1476 C C . ASP A 1 197 ? 24.125 23.906 10.883 1 88.56 197 ASP A C 1
ATOM 1478 O O . ASP A 1 197 ? 24.875 24.094 11.844 1 88.56 197 ASP A O 1
ATOM 1482 N N . GLN A 1 198 ? 23.078 24.547 10.719 1 90 198 GLN A N 1
ATOM 1483 C CA . GLN A 1 198 ? 22.781 25.719 11.539 1 90 198 GLN A CA 1
ATOM 1484 C C . GLN A 1 198 ? 22.062 25.328 12.82 1 90 198 GLN A C 1
ATOM 1486 O O . GLN A 1 198 ? 21.312 24.344 12.852 1 90 198 GLN A O 1
ATOM 1491 N N . ASP A 1 199 ? 22.297 26.141 13.812 1 94.25 199 ASP A N 1
ATOM 1492 C CA . ASP A 1 199 ? 21.531 26.016 15.039 1 94.25 199 ASP A CA 1
ATOM 1493 C C . ASP A 1 199 ? 20.047 26.203 14.773 1 94.25 199 ASP A C 1
ATOM 1495 O O . ASP A 1 199 ? 19.656 27.109 14.023 1 94.25 199 ASP A O 1
ATOM 1499 N N . VAL A 1 200 ? 19.234 25.406 15.461 1 95.38 200 VAL A N 1
ATOM 1500 C CA . VAL A 1 200 ? 17.812 25.344 15.188 1 95.38 200 VAL A CA 1
ATOM 1501 C C . VAL A 1 200 ? 17.156 26.688 15.531 1 95.38 200 VAL A C 1
ATOM 1503 O O . VAL A 1 200 ? 16.312 27.188 14.789 1 95.38 200 VAL A O 1
ATOM 1506 N N . LEU A 1 201 ? 17.484 27.266 16.656 1 95.38 201 LEU A N 1
ATOM 1507 C CA . LEU A 1 201 ? 16.891 28.531 17.062 1 95.38 201 LEU A CA 1
ATOM 1508 C C . LEU A 1 201 ? 17.344 29.656 16.141 1 95.38 201 LEU A C 1
ATOM 1510 O O . LEU A 1 201 ? 16.578 30.562 15.836 1 95.38 201 LEU A O 1
ATOM 1514 N N . ALA A 1 202 ? 18.609 29.625 15.758 1 96.38 202 ALA A N 1
ATOM 1515 C CA . ALA A 1 202 ? 19.125 30.609 14.805 1 96.38 202 ALA A CA 1
ATOM 1516 C C . ALA A 1 202 ? 18.406 30.5 13.461 1 96.38 202 ALA A C 1
ATOM 1518 O O . ALA A 1 202 ? 18.062 31.516 12.859 1 96.38 202 ALA A O 1
ATOM 1519 N N . ALA A 1 203 ? 18.234 29.281 13.039 1 97.62 203 ALA A N 1
ATOM 1520 C CA . ALA A 1 203 ? 17.5 29.047 11.797 1 97.62 203 ALA A CA 1
ATOM 1521 C C . ALA A 1 203 ? 16.062 29.562 11.906 1 97.62 203 ALA A C 1
ATOM 1523 O O . ALA A 1 203 ? 15.555 30.203 10.984 1 97.62 203 ALA A O 1
ATOM 1524 N N . ALA A 1 204 ? 15.406 29.297 13.031 1 98.12 204 ALA A N 1
ATOM 1525 C CA . ALA A 1 204 ? 14.039 29.75 13.25 1 98.12 204 ALA A CA 1
ATOM 1526 C C . ALA A 1 204 ? 13.945 31.266 13.172 1 98.12 204 ALA A C 1
ATOM 1528 O O . ALA A 1 204 ? 12.992 31.812 12.617 1 98.12 204 ALA A O 1
ATOM 1529 N N . ARG A 1 205 ? 14.93 31.969 13.75 1 97.75 205 ARG A N 1
ATOM 1530 C CA . ARG A 1 205 ? 14.969 33.438 13.688 1 97.75 205 ARG A CA 1
ATOM 1531 C C . ARG A 1 205 ? 15.125 33.906 12.25 1 97.75 205 ARG A C 1
ATOM 1533 O O . ARG A 1 205 ? 14.484 34.875 11.844 1 97.75 205 ARG A O 1
ATOM 1540 N N . GLU A 1 206 ? 16.016 33.219 11.578 1 97.81 206 GLU A N 1
ATOM 1541 C CA . GLU A 1 206 ? 16.219 33.594 10.18 1 97.81 206 GLU A CA 1
ATOM 1542 C C . GLU A 1 206 ? 14.953 33.375 9.359 1 97.81 206 GLU A C 1
ATOM 1544 O O . GLU A 1 206 ? 14.602 34.219 8.531 1 97.81 206 GLU A O 1
ATOM 1549 N N . TRP A 1 207 ? 14.297 32.188 9.516 1 98.62 207 TRP A N 1
ATOM 1550 C CA . TRP A 1 207 ? 13.039 31.953 8.82 1 98.62 207 TRP A CA 1
ATOM 1551 C C . TRP A 1 207 ? 12 33.031 9.164 1 98.62 207 TRP A C 1
ATOM 1553 O O . TRP A 1 207 ? 11.281 33.5 8.289 1 98.62 207 TRP A O 1
ATOM 1563 N N . GLN A 1 208 ? 11.914 33.344 10.453 1 98.56 208 GLN A N 1
ATOM 1564 C CA . GLN A 1 208 ? 10.984 34.375 10.898 1 98.56 208 GLN A CA 1
ATOM 1565 C C . GLN A 1 208 ? 11.234 35.688 10.164 1 98.56 208 GLN A C 1
ATOM 1567 O O . GLN A 1 208 ? 10.289 36.344 9.719 1 98.56 208 GLN A O 1
ATOM 1572 N N . GLN A 1 209 ? 12.445 36.062 10.016 1 98.06 209 GLN A N 1
ATOM 1573 C CA . GLN A 1 209 ? 12.82 37.312 9.367 1 98.06 209 GLN A CA 1
ATOM 1574 C C . GLN A 1 209 ? 12.484 37.281 7.879 1 98.06 209 GLN A C 1
ATOM 1576 O O . GLN A 1 209 ? 12.336 38.344 7.254 1 98.06 209 GLN A O 1
ATOM 1581 N N . GLN A 1 210 ? 12.305 36.156 7.352 1 98.31 210 GLN A N 1
ATOM 1582 C CA . GLN A 1 210 ? 12.086 36 5.914 1 98.31 210 GLN A CA 1
ATOM 1583 C C . GLN A 1 210 ? 10.602 36.125 5.574 1 98.31 210 GLN A C 1
ATOM 1585 O O . GLN A 1 210 ? 10.242 36.281 4.402 1 98.31 210 GLN A O 1
ATOM 1590 N N . GLY A 1 211 ? 9.742 36.062 6.617 1 98.19 211 GLY A N 1
ATOM 1591 C CA . GLY A 1 211 ? 8.352 36.219 6.227 1 98.19 211 GLY A CA 1
ATOM 1592 C C . GLY A 1 211 ? 7.375 35.938 7.355 1 98.19 211 GLY A C 1
ATOM 1593 O O . GLY A 1 211 ? 6.574 36.812 7.727 1 98.19 211 GLY A O 1
ATOM 1594 N N . PRO A 1 212 ? 7.395 34.781 7.969 1 98.81 212 PRO A N 1
ATOM 1595 C CA . PRO A 1 212 ? 6.418 34.375 8.984 1 98.81 212 PRO A CA 1
ATOM 1596 C C . PRO A 1 212 ? 6.289 35.406 10.109 1 98.81 212 PRO A C 1
ATOM 1598 O O . PRO A 1 212 ? 7.293 35.969 10.562 1 98.81 212 PRO A O 1
ATOM 1601 N N . ALA A 1 213 ? 5.023 35.656 10.469 1 98.69 213 ALA A N 1
ATOM 1602 C CA . ALA A 1 213 ? 4.789 36.531 11.617 1 98.69 213 ALA A CA 1
ATOM 1603 C C . ALA A 1 213 ? 5.34 35.906 12.898 1 98.69 213 ALA A C 1
ATOM 1605 O O . ALA A 1 213 ? 5.785 36.625 13.797 1 98.69 213 ALA A O 1
ATOM 1606 N N . ALA A 1 214 ? 5.324 34.594 12.945 1 98.81 214 ALA A N 1
ATOM 1607 C CA . ALA A 1 214 ? 5.895 33.844 14.055 1 98.81 214 ALA A CA 1
ATOM 1608 C C . ALA A 1 214 ? 6.352 32.469 13.594 1 98.81 214 ALA A C 1
ATOM 1610 O O . ALA A 1 214 ? 5.766 31.875 12.68 1 98.81 214 ALA A O 1
ATOM 1611 N N . VAL A 1 215 ? 7.398 31.969 14.172 1 98.88 215 VAL A N 1
ATOM 1612 C CA . VAL A 1 215 ? 7.848 30.578 14.055 1 98.88 215 VAL A CA 1
ATOM 1613 C C . VAL A 1 215 ? 7.715 29.875 15.406 1 98.88 215 VAL A C 1
ATOM 1615 O O . VAL A 1 215 ? 8.219 30.375 16.422 1 98.88 215 VAL A O 1
ATOM 1618 N N . VAL A 1 216 ? 6.984 28.812 15.438 1 98.88 216 VAL A N 1
ATOM 1619 C CA . VAL A 1 216 ? 6.844 28.047 16.672 1 98.88 216 VAL A CA 1
ATOM 1620 C C . VAL A 1 216 ? 7.613 26.734 16.562 1 98.88 216 VAL A C 1
ATOM 1622 O O . VAL A 1 216 ? 7.359 25.938 15.656 1 98.88 216 VAL A O 1
ATOM 1625 N N . LEU A 1 217 ? 8.516 26.516 17.438 1 98.38 217 LEU A N 1
ATOM 1626 C CA . LEU A 1 217 ? 9.297 25.297 17.547 1 98.38 217 LEU A CA 1
ATOM 1627 C C . LEU A 1 217 ? 8.688 24.344 18.578 1 98.38 217 LEU A C 1
ATOM 1629 O O . LEU A 1 217 ? 8.383 24.75 19.703 1 98.38 217 LEU A O 1
ATOM 1633 N N . THR A 1 218 ? 8.422 23.141 18.125 1 97.25 218 THR A N 1
ATOM 1634 C CA . THR A 1 218 ? 8.039 22.094 19.062 1 97.25 218 THR A CA 1
ATOM 1635 C C . THR A 1 218 ? 9.234 21.219 19.438 1 97.25 218 THR A C 1
ATOM 1637 O O . THR A 1 218 ? 9.852 20.594 18.562 1 97.25 218 THR A O 1
ATOM 1640 N N . ARG A 1 219 ? 9.531 21.125 20.672 1 93.44 219 ARG A N 1
ATOM 1641 C CA . ARG A 1 219 ? 10.789 20.547 21.125 1 93.44 219 ARG A CA 1
ATOM 1642 C C . ARG A 1 219 ? 10.555 19.391 22.078 1 93.44 219 ARG A C 1
ATOM 1644 O O . ARG A 1 219 ? 11.25 19.25 23.078 1 93.44 219 ARG A O 1
ATOM 1651 N N . GLY A 1 220 ? 9.516 18.625 21.875 1 88.88 220 GLY A N 1
ATOM 1652 C CA . GLY A 1 220 ? 9.203 17.484 22.703 1 88.88 220 GLY A CA 1
ATOM 1653 C C . GLY A 1 220 ? 9.031 17.828 24.172 1 88.88 220 GLY A C 1
ATOM 1654 O O . GLY A 1 220 ? 8.227 18.688 24.516 1 88.88 220 GLY A O 1
ATOM 1655 N N . ALA A 1 221 ? 9.828 17.203 24.984 1 87.19 221 ALA A N 1
ATOM 1656 C CA . ALA A 1 221 ? 9.75 17.391 26.438 1 87.19 221 ALA A CA 1
ATOM 1657 C C . ALA A 1 221 ? 10.266 18.766 26.828 1 87.19 221 ALA A C 1
ATOM 1659 O O . ALA A 1 221 ? 9.961 19.266 27.922 1 87.19 221 ALA A O 1
ATOM 1660 N N . ASP A 1 222 ? 11.031 19.422 25.938 1 91.62 222 ASP A N 1
ATOM 1661 C CA . ASP A 1 222 ? 11.602 20.734 26.219 1 91.62 222 ASP A CA 1
ATOM 1662 C C . ASP A 1 222 ? 10.578 21.844 26 1 91.62 222 ASP A C 1
ATOM 1664 O O . ASP A 1 222 ? 10.836 23 26.328 1 91.62 222 ASP A O 1
ATOM 1668 N N . GLY A 1 223 ? 9.43 21.438 25.453 1 95.88 223 GLY A N 1
ATOM 1669 C CA . GLY A 1 223 ? 8.328 22.391 25.375 1 95.88 223 GLY A CA 1
ATOM 1670 C C . GLY A 1 223 ? 8.203 23.047 24.016 1 95.88 223 GLY A C 1
ATOM 1671 O O . GLY A 1 223 ? 8.453 22.422 22.984 1 95.88 223 GLY A O 1
ATOM 1672 N N . LEU A 1 224 ? 7.59 24.234 24.031 1 98.38 224 LEU A N 1
ATOM 1673 C CA . LEU A 1 224 ? 7.312 25 22.828 1 98.38 224 LEU A CA 1
ATOM 1674 C C . LEU A 1 224 ? 7.977 26.375 22.891 1 98.38 224 LEU A C 1
ATOM 1676 O O . LEU A 1 224 ? 8.016 27 23.953 1 98.38 224 LEU A O 1
ATOM 1680 N N . THR A 1 225 ? 8.492 26.828 21.844 1 98.56 225 THR A N 1
ATOM 1681 C CA . THR A 1 225 ? 9.102 28.156 21.75 1 98.56 225 THR A CA 1
ATOM 1682 C C . THR A 1 225 ? 8.539 28.922 20.547 1 98.56 225 THR A C 1
ATOM 1684 O O . THR A 1 225 ? 8.562 28.438 19.422 1 98.56 225 THR A O 1
ATOM 1687 N N . ALA A 1 226 ? 8.008 30.109 20.797 1 98.75 226 ALA A N 1
ATOM 1688 C CA . ALA A 1 226 ? 7.621 31.031 19.734 1 98.75 226 ALA A CA 1
ATOM 1689 C C . ALA A 1 226 ? 8.727 32.062 19.469 1 98.75 226 ALA A C 1
ATOM 1691 O O . ALA A 1 226 ? 9.258 32.656 20.391 1 98.75 226 ALA A O 1
ATOM 1692 N N . VAL A 1 227 ? 9.117 32.125 18.266 1 98.69 227 VAL A N 1
ATOM 1693 C CA . VAL A 1 227 ? 10.07 33.125 17.797 1 98.69 227 VAL A CA 1
ATOM 1694 C C . VAL A 1 227 ? 9.328 34.219 17.031 1 98.69 227 VAL A C 1
ATOM 1696 O O . VAL A 1 227 ? 8.695 33.938 16 1 98.69 227 VAL A O 1
ATOM 1699 N N . THR A 1 228 ? 9.359 35.469 17.516 1 98.06 228 THR A N 1
ATOM 1700 C CA . THR A 1 228 ? 8.742 36.625 16.891 1 98.06 228 THR A CA 1
ATOM 1701 C C . THR A 1 228 ? 9.75 37.75 16.734 1 98.06 228 THR A C 1
ATOM 1703 O O . THR A 1 228 ? 10.914 37.594 17.109 1 98.06 228 THR A O 1
ATOM 1706 N N . SER A 1 229 ? 9.297 38.844 16.125 1 95.56 229 SER A N 1
ATOM 1707 C CA . SER A 1 229 ? 10.18 40 15.961 1 95.56 229 SER A CA 1
ATOM 1708 C C . SER A 1 229 ? 10.547 40.594 17.312 1 95.56 229 SER A C 1
ATOM 1710 O O . SER A 1 229 ? 11.578 41.25 17.453 1 95.56 229 SER A O 1
ATOM 1712 N N . ASP A 1 230 ? 9.742 40.344 18.328 1 95.38 230 ASP A N 1
ATOM 1713 C CA . ASP A 1 230 ? 9.945 40.938 19.641 1 95.38 230 ASP A CA 1
ATOM 1714 C C . ASP A 1 230 ? 10.773 40.031 20.547 1 95.38 230 ASP A C 1
ATOM 1716 O O . ASP A 1 230 ? 11.109 40.406 21.672 1 95.38 230 ASP A O 1
ATOM 1720 N N . GLY A 1 231 ? 11.078 38.906 20.016 1 96 231 GLY A N 1
ATOM 1721 C CA . GLY A 1 231 ? 11.867 38 20.828 1 96 231 GLY A CA 1
ATOM 1722 C C . GLY A 1 231 ? 11.273 36.594 20.891 1 96 231 GLY A C 1
ATOM 1723 O O . GLY A 1 231 ? 10.57 36.188 19.969 1 96 231 GLY A O 1
ATOM 1724 N N . GLU A 1 232 ? 11.688 35.875 21.938 1 97.62 232 GLU A N 1
ATOM 1725 C CA . GLU A 1 232 ? 11.273 34.469 22.094 1 97.62 232 GLU A CA 1
ATOM 1726 C C . GLU A 1 232 ? 10.422 34.281 23.344 1 97.62 232 GLU A C 1
ATOM 1728 O O . GLU A 1 232 ? 10.648 34.938 24.359 1 97.62 232 GLU A O 1
ATOM 1733 N N . VAL A 1 233 ? 9.422 33.531 23.266 1 98.25 233 VAL A N 1
ATOM 1734 C CA . VAL A 1 233 ? 8.625 33.062 24.391 1 98.25 233 VAL A CA 1
ATOM 1735 C C . VAL A 1 233 ? 8.656 31.531 24.469 1 98.25 233 VAL A C 1
ATOM 1737 O O . VAL A 1 233 ? 8.367 30.859 23.469 1 98.25 233 VAL A O 1
ATOM 1740 N N . THR A 1 234 ? 9.062 30.984 25.562 1 98.06 234 THR A N 1
ATOM 1741 C CA . THR A 1 234 ? 9.125 29.531 25.75 1 98.06 234 THR A CA 1
ATOM 1742 C C . THR A 1 234 ? 8.234 29.094 26.906 1 98.06 234 THR A C 1
ATOM 1744 O O . THR A 1 234 ? 8.172 29.766 27.938 1 98.06 234 THR A O 1
ATOM 1747 N N . VAL A 1 235 ? 7.52 28.016 26.688 1 97.94 235 VAL A N 1
ATOM 1748 C CA . VAL A 1 235 ? 6.758 27.391 27.75 1 97.94 235 VAL A CA 1
ATOM 1749 C C . VAL A 1 235 ? 7.145 25.906 27.875 1 97.94 235 VAL A C 1
ATOM 1751 O O . VAL A 1 235 ? 7.508 25.281 26.875 1 97.94 235 VAL A O 1
ATOM 1754 N N . PRO A 1 236 ? 7.152 25.375 29.062 1 95.19 236 PRO A N 1
ATOM 1755 C CA . PRO A 1 236 ? 7.426 23.953 29.219 1 95.19 236 PRO A CA 1
ATOM 1756 C C . PRO A 1 236 ? 6.285 23.078 28.703 1 95.19 236 PRO A C 1
ATOM 1758 O O . PRO A 1 236 ? 5.16 23.547 28.531 1 95.19 236 PRO A O 1
ATOM 1761 N N . SER A 1 237 ? 6.637 21.828 28.391 1 91.44 237 SER A N 1
ATOM 1762 C CA . SER A 1 237 ? 5.586 20.859 28.125 1 91.44 237 SER A CA 1
ATOM 1763 C C . SER A 1 237 ? 4.758 20.578 29.375 1 91.44 237 SER A C 1
ATOM 1765 O O . SER A 1 237 ? 5.203 20.859 30.484 1 91.44 237 SER A O 1
ATOM 1767 N N . VAL A 1 238 ? 3.58 20.172 29.125 1 89 238 VAL A N 1
ATOM 1768 C CA . VAL A 1 238 ? 2.73 19.734 30.219 1 89 238 VAL A CA 1
ATOM 1769 C C . VAL A 1 238 ? 2.986 18.25 30.516 1 89 238 VAL A C 1
ATOM 1771 O O . VAL A 1 238 ? 3.018 17.422 29.609 1 89 238 VAL A O 1
ATOM 1774 N N . ARG A 1 239 ? 3.207 17.844 31.797 1 85.44 239 ARG A N 1
ATOM 1775 C CA . ARG A 1 239 ? 3.455 16.469 32.188 1 85.44 239 ARG A CA 1
ATOM 1776 C C . ARG A 1 239 ? 2.256 15.578 31.875 1 85.44 239 ARG A C 1
ATOM 1778 O O . ARG A 1 239 ? 1.115 15.93 32.188 1 85.44 239 ARG A O 1
ATOM 1785 N N . ALA A 1 240 ? 2.43 14.562 31.109 1 88.88 240 ALA A N 1
ATOM 1786 C CA . ALA A 1 240 ? 1.399 13.578 30.797 1 88.88 240 ALA A CA 1
ATOM 1787 C C . ALA A 1 240 ? 1.985 12.172 30.75 1 88.88 240 ALA A C 1
ATOM 1789 O O . ALA A 1 240 ? 3.189 12 30.547 1 88.88 240 ALA A O 1
ATOM 1790 N N . GLU A 1 241 ? 1.164 11.125 31.141 1 92.38 241 GLU A N 1
ATOM 1791 C CA . GLU A 1 241 ? 1.553 9.742 30.859 1 92.38 241 GLU A CA 1
ATOM 1792 C C . GLU A 1 241 ? 1.539 9.461 29.359 1 92.38 241 GLU A C 1
ATOM 1794 O O . GLU A 1 241 ? 0.474 9.273 28.766 1 92.38 241 GLU A O 1
ATOM 1799 N N . VAL A 1 242 ? 2.686 9.414 28.859 1 89.44 242 VAL A N 1
ATOM 1800 C CA . VAL A 1 242 ? 2.812 9.297 27.422 1 89.44 242 VAL A CA 1
ATOM 1801 C C . VAL A 1 242 ? 2.492 7.871 26.984 1 89.44 242 VAL A C 1
ATOM 1803 O O . VAL A 1 242 ? 3.145 6.922 27.422 1 89.44 242 VAL A O 1
ATOM 1806 N N . VAL A 1 243 ? 1.496 7.738 26.172 1 88.06 243 VAL A N 1
A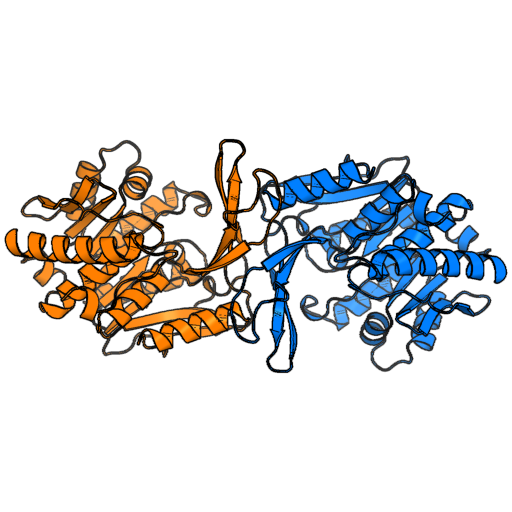TOM 1807 C CA . VAL A 1 243 ? 1.091 6.465 25.578 1 88.06 243 VAL A CA 1
ATOM 1808 C C . VAL A 1 243 ? 1.55 6.402 24.125 1 88.06 243 VAL A C 1
ATOM 1810 O O . VAL A 1 243 ? 2.059 5.375 23.672 1 88.06 243 VAL A O 1
ATOM 1813 N N . ASP A 1 244 ? 1.427 7.445 23.438 1 87.94 244 ASP A N 1
ATOM 1814 C CA . ASP A 1 244 ? 1.703 7.531 22 1 87.94 244 ASP A CA 1
ATOM 1815 C C . ASP A 1 244 ? 1.917 8.977 21.562 1 87.94 244 ASP A C 1
ATOM 1817 O O . ASP A 1 244 ? 1.067 9.836 21.812 1 87.94 244 ASP A O 1
ATOM 1821 N N . THR A 1 245 ? 2.996 9.219 20.875 1 84.44 245 THR A N 1
ATOM 1822 C CA . THR A 1 245 ? 3.311 10.609 20.547 1 84.44 245 THR A CA 1
ATOM 1823 C C . THR A 1 245 ? 2.748 10.984 19.188 1 84.44 245 THR A C 1
ATOM 1825 O O . THR A 1 245 ? 2.869 12.133 18.75 1 84.44 245 THR A O 1
ATOM 1828 N N . ILE A 1 246 ? 2.129 10.031 18.516 1 85.88 246 ILE A N 1
ATOM 1829 C CA . ILE A 1 246 ? 1.573 10.258 17.188 1 85.88 246 ILE A CA 1
ATOM 1830 C C . ILE A 1 246 ? 0.51 11.359 17.266 1 85.88 246 ILE A C 1
ATOM 1832 O O . ILE A 1 246 ? -0.394 11.297 18.094 1 85.88 246 ILE A O 1
ATOM 1836 N N . GLY A 1 247 ? 0.699 12.391 16.422 1 92.12 247 GLY A N 1
ATOM 1837 C CA . GLY A 1 247 ? -0.298 13.445 16.297 1 92.12 247 GLY A CA 1
ATOM 1838 C C . GLY A 1 247 ? -0.052 14.609 17.234 1 92.12 247 GLY A C 1
ATOM 1839 O O . GLY A 1 247 ? -0.743 15.625 17.172 1 92.12 247 GLY A O 1
ATOM 1840 N N . ALA A 1 248 ? 0.944 14.523 18.141 1 93.81 248 ALA A N 1
ATOM 1841 C CA . ALA A 1 248 ? 1.209 15.578 19.125 1 93.81 248 ALA A CA 1
ATOM 1842 C C . ALA A 1 248 ? 1.509 16.906 18.422 1 93.81 248 ALA A C 1
ATOM 1844 O O . ALA A 1 248 ? 0.933 17.938 18.781 1 93.81 248 ALA A O 1
ATOM 1845 N N . GLY A 1 249 ? 2.43 16.844 17.438 1 96.44 249 GLY A N 1
ATOM 1846 C CA . GLY A 1 249 ? 2.752 18.047 16.703 1 96.44 249 GLY A CA 1
ATOM 1847 C C . GLY A 1 249 ? 1.571 18.609 15.93 1 96.44 249 GLY A C 1
ATOM 1848 O O . GLY A 1 249 ? 1.395 19.828 15.859 1 96.44 249 GLY A O 1
ATOM 1849 N N . ASP A 1 250 ? 0.774 17.75 15.352 1 98.12 250 ASP A N 1
ATOM 1850 C CA . ASP A 1 250 ? -0.428 18.172 14.633 1 98.12 250 ASP A CA 1
ATOM 1851 C C . ASP A 1 250 ? -1.412 18.859 15.578 1 98.12 250 ASP A C 1
ATOM 1853 O O . ASP A 1 250 ? -2.057 19.844 15.195 1 98.12 250 ASP A O 1
ATOM 1857 N N . THR A 1 251 ? -1.501 18.297 16.75 1 98.19 251 THR A N 1
ATOM 1858 C CA . THR A 1 251 ? -2.389 18.891 17.75 1 98.19 251 THR A CA 1
ATOM 1859 C C . THR A 1 251 ? -1.902 20.281 18.156 1 98.19 251 THR A C 1
ATOM 1861 O O . THR A 1 251 ? -2.709 21.188 18.359 1 98.19 251 THR A O 1
ATOM 1864 N N . VAL A 1 252 ? -0.599 20.453 18.312 1 98.5 252 VAL A N 1
ATOM 1865 C CA . VAL A 1 252 ? -0.04 21.781 18.609 1 98.5 252 VAL A CA 1
ATOM 1866 C C . VAL A 1 252 ? -0.43 22.766 17.516 1 98.5 252 VAL A C 1
ATOM 1868 O O . VAL A 1 252 ? -0.899 23.859 17.797 1 98.5 252 VAL A O 1
ATOM 1871 N N . GLN A 1 253 ? -0.244 22.391 16.25 1 98.75 253 GLN A N 1
ATOM 1872 C CA . GLN A 1 253 ? -0.602 23.234 15.117 1 98.75 253 GLN A CA 1
ATOM 1873 C C . GLN A 1 253 ? -2.072 23.625 15.172 1 98.75 253 GLN A C 1
ATOM 1875 O O . GLN A 1 253 ? -2.408 24.797 15 1 98.75 253 GLN A O 1
ATOM 1880 N N . ALA A 1 254 ? -2.93 22.656 15.414 1 98.88 254 ALA A N 1
ATOM 1881 C CA . ALA A 1 254 ? -4.367 22.906 15.469 1 98.88 254 ALA A CA 1
ATOM 1882 C C . ALA A 1 254 ? -4.719 23.812 16.641 1 98.88 254 ALA A C 1
ATOM 1884 O O . ALA A 1 254 ? -5.527 24.734 16.5 1 98.88 254 ALA A O 1
ATOM 1885 N N . ALA A 1 255 ? -4.137 23.562 17.797 1 98.75 255 ALA A N 1
ATOM 1886 C CA . ALA A 1 255 ? -4.426 24.328 19 1 98.75 255 ALA A CA 1
ATOM 1887 C C . ALA A 1 255 ? -3.977 25.781 18.828 1 98.75 255 ALA A C 1
ATOM 1889 O O . ALA A 1 255 ? -4.652 26.703 19.297 1 98.75 255 ALA A O 1
ATOM 1890 N N . LEU A 1 256 ? -2.84 26 18.234 1 98.81 256 LEU A N 1
ATOM 1891 C CA . LEU A 1 256 ? -2.385 27.359 17.953 1 98.81 256 LEU A CA 1
ATOM 1892 C C . LEU A 1 256 ? -3.373 28.094 17.047 1 98.81 256 LEU A C 1
ATOM 1894 O O . LEU A 1 256 ? -3.754 29.234 17.328 1 98.81 256 LEU A O 1
ATOM 1898 N N . LEU A 1 257 ? -3.816 27.438 16 1 98.88 257 LEU A N 1
ATOM 1899 C CA . LEU A 1 257 ? -4.777 28.016 15.078 1 98.88 257 LEU A CA 1
ATOM 1900 C C . LEU A 1 257 ? -6.102 28.297 15.773 1 98.88 257 LEU A C 1
ATOM 1902 O O . LEU A 1 257 ? -6.73 29.344 15.531 1 98.88 257 LEU A O 1
ATOM 1906 N N . ALA A 1 258 ? -6.492 27.359 16.594 1 98.81 258 ALA A N 1
ATOM 1907 C CA . ALA A 1 258 ? -7.727 27.547 17.359 1 98.81 258 ALA A CA 1
ATOM 1908 C C . ALA A 1 258 ? -7.633 28.781 18.266 1 98.81 258 ALA A C 1
ATOM 1910 O O . ALA A 1 258 ? -8.57 29.578 18.328 1 98.81 258 ALA A O 1
ATOM 1911 N N . TRP A 1 259 ? -6.539 28.906 19 1 98.62 259 TRP A N 1
ATOM 1912 C CA . TRP A 1 259 ? -6.336 30.047 19.891 1 98.62 259 TRP A CA 1
ATOM 1913 C C . TRP A 1 259 ? -6.352 31.359 19.109 1 98.62 259 TRP A C 1
ATOM 1915 O O . TRP A 1 259 ? -7 32.312 19.516 1 98.62 259 TRP A O 1
ATOM 1925 N N . LEU A 1 260 ? -5.641 31.375 17.984 1 98.75 260 LEU A N 1
ATOM 1926 C CA . LEU A 1 260 ? -5.605 32.562 17.141 1 98.75 260 LEU A CA 1
ATOM 1927 C C . LEU A 1 260 ? -7 32.938 16.656 1 98.75 260 LEU A C 1
ATOM 1929 O O . LEU A 1 260 ? -7.379 34.094 16.641 1 98.75 260 LEU A O 1
ATOM 1933 N N . HIS A 1 261 ? -7.727 31.906 16.219 1 98.5 261 HIS A N 1
ATOM 1934 C CA . HIS A 1 261 ? -9.094 32.125 15.766 1 98.5 261 HIS A CA 1
ATOM 1935 C C . HIS A 1 261 ? -9.953 32.719 16.875 1 98.5 261 HIS A C 1
ATOM 1937 O O . HIS A 1 261 ? -10.648 33.719 16.656 1 98.5 261 HIS A O 1
ATOM 1943 N N . ARG A 1 262 ? -9.906 32.219 18.078 1 97.75 262 ARG A N 1
ATOM 1944 C CA . ARG A 1 262 ? -10.75 32.656 19.188 1 97.75 262 ARG A CA 1
ATOM 1945 C C . ARG A 1 262 ? -10.375 34.031 19.672 1 97.75 262 ARG A C 1
ATOM 1947 O O . ARG A 1 262 ? -11.203 34.75 20.25 1 97.75 262 ARG A O 1
ATOM 1954 N N . ASN A 1 263 ? -9.172 34.438 19.406 1 97.94 263 ASN A N 1
ATOM 1955 C CA . ASN A 1 263 ? -8.695 35.75 19.859 1 97.94 263 ASN A CA 1
ATOM 1956 C C . ASN A 1 263 ? -8.617 36.75 18.719 1 97.94 263 ASN A C 1
ATOM 1958 O O . ASN A 1 263 ? -7.91 37.75 18.812 1 97.94 263 ASN A O 1
ATOM 1962 N N . ASP A 1 264 ? -9.266 36.469 17.594 1 96.94 264 ASP A N 1
ATOM 1963 C CA . ASP A 1 264 ? -9.344 37.312 16.422 1 96.94 264 ASP A CA 1
ATOM 1964 C C . ASP A 1 264 ? -7.957 37.719 15.922 1 96.94 264 ASP A C 1
ATOM 1966 O O . ASP A 1 264 ? -7.688 38.875 15.656 1 96.94 264 ASP A O 1
ATOM 1970 N N . ALA A 1 265 ? -7.047 36.688 15.867 1 97.31 265 ALA A N 1
ATOM 1971 C CA . ALA A 1 265 ? -5.648 36.938 15.547 1 97.31 265 ALA A CA 1
ATOM 1972 C C . ALA A 1 265 ? -5.199 36.125 14.344 1 97.31 265 ALA A C 1
ATOM 1974 O O . ALA A 1 265 ? -4.008 35.875 14.172 1 97.31 265 ALA A O 1
ATOM 1975 N N . LEU A 1 266 ? -6.121 35.719 13.469 1 97.31 266 LEU A N 1
ATOM 1976 C CA . LEU A 1 266 ? -5.773 34.906 12.297 1 97.31 266 LEU A CA 1
ATOM 1977 C C . LEU A 1 266 ? -5.371 35.781 11.125 1 97.31 266 LEU A C 1
ATOM 1979 O O . LEU A 1 266 ? -5.938 35.688 10.039 1 97.31 266 LEU A O 1
ATOM 1983 N N . SER A 1 267 ? -4.469 36.625 11.297 1 97.56 267 SER A N 1
ATOM 1984 C CA . SER A 1 267 ? -3.797 37.406 10.281 1 97.56 267 SER A CA 1
ATOM 1985 C C . SER A 1 267 ? -2.342 37.688 10.656 1 97.56 267 SER A C 1
ATOM 1987 O O . SER A 1 267 ? -1.99 37.688 11.836 1 97.56 267 SER A O 1
ATOM 1989 N N . ALA A 1 268 ? -1.536 37.906 9.664 1 97.19 268 ALA A N 1
ATOM 1990 C CA . ALA A 1 268 ? -0.118 38.125 9.922 1 97.19 268 ALA A CA 1
ATOM 1991 C C . ALA A 1 268 ? 0.081 39.344 10.836 1 97.19 268 ALA A C 1
ATOM 1993 O O . ALA A 1 268 ? 0.878 39.312 11.773 1 97.19 268 ALA A O 1
ATOM 1994 N N . ASP A 1 269 ? -0.654 40.375 10.57 1 97.25 269 ASP A N 1
ATOM 1995 C CA . ASP A 1 269 ? -0.538 41.594 11.359 1 97.25 269 ASP A CA 1
ATOM 1996 C C . ASP A 1 269 ? -0.971 41.375 12.805 1 97.25 269 ASP A C 1
ATOM 1998 O O . ASP A 1 269 ? -0.329 41.844 13.734 1 97.25 269 ASP A O 1
ATOM 2002 N N . ALA A 1 270 ? -2.055 40.688 12.953 1 98.25 270 ALA A N 1
ATOM 2003 C CA . ALA A 1 270 ? -2.547 40.406 14.305 1 98.25 270 ALA A CA 1
ATOM 2004 C C . ALA A 1 270 ? -1.569 39.531 15.078 1 98.25 270 ALA A C 1
ATOM 2006 O O . ALA A 1 270 ? -1.372 39.719 16.281 1 98.25 270 ALA A O 1
ATOM 2007 N N . VAL A 1 271 ? -0.979 38.562 14.422 1 98.56 271 VAL A N 1
ATOM 2008 C CA . VAL A 1 271 ? -0 37.688 15.062 1 98.56 271 VAL A CA 1
ATOM 2009 C C . VAL A 1 271 ? 1.23 38.5 15.469 1 98.56 271 VAL A C 1
ATOM 2011 O O . VAL A 1 271 ? 1.767 38.312 16.562 1 98.56 271 VAL A O 1
ATOM 2014 N N . ARG A 1 272 ? 1.658 39.406 14.641 1 97.81 272 ARG A N 1
ATOM 2015 C CA . ARG A 1 272 ? 2.809 40.25 14.938 1 97.81 272 ARG A CA 1
ATOM 2016 C C . ARG A 1 272 ? 2.531 41.156 16.141 1 97.81 272 ARG A C 1
ATOM 2018 O O . ARG A 1 272 ? 3.455 41.531 16.859 1 97.81 272 ARG A O 1
ATOM 2025 N N . ALA A 1 273 ? 1.299 41.375 16.328 1 97.94 273 ALA A N 1
ATOM 2026 C CA . ALA A 1 273 ? 0.907 42.312 17.375 1 97.94 273 ALA A CA 1
ATOM 2027 C C . ALA A 1 273 ? 0.765 41.625 18.734 1 97.94 273 ALA A C 1
ATOM 2029 O O . ALA A 1 273 ? 0.644 42.25 19.766 1 97.94 273 ALA A O 1
ATOM 2030 N N . LEU A 1 274 ? 0.752 40.312 18.734 1 98.38 274 LEU A N 1
ATOM 2031 C CA . LEU A 1 274 ? 0.643 39.594 19.984 1 98.38 274 LEU A CA 1
ATOM 2032 C C . LEU A 1 274 ? 1.826 39.906 20.906 1 98.38 274 LEU A C 1
ATOM 2034 O O . LEU A 1 274 ? 2.973 39.906 20.453 1 98.38 274 LEU A O 1
ATOM 2038 N N . ASP A 1 275 ? 1.575 40.125 22.156 1 97.44 275 ASP A N 1
ATOM 2039 C CA . ASP A 1 275 ? 2.66 40.375 23.094 1 97.44 275 ASP A CA 1
ATOM 2040 C C . ASP A 1 275 ? 3.119 39.062 23.75 1 97.44 275 ASP A C 1
ATOM 2042 O O . ASP A 1 275 ? 2.609 38 23.422 1 97.44 275 ASP A O 1
ATOM 2046 N N . GLY A 1 276 ? 4.105 39.156 24.609 1 97.75 276 GLY A N 1
ATOM 2047 C CA . GLY A 1 276 ? 4.691 38 25.234 1 97.75 276 GLY A CA 1
ATOM 2048 C C . GLY A 1 276 ? 3.697 37.219 26.062 1 97.75 276 GLY A C 1
ATOM 2049 O O . GLY A 1 276 ? 3.721 35.969 26.062 1 97.75 276 GLY A O 1
ATOM 2050 N N . ALA A 1 277 ? 2.873 37.906 26.781 1 98 277 ALA A N 1
ATOM 2051 C CA . ALA A 1 277 ? 1.885 37.25 27.625 1 98 277 ALA A CA 1
ATOM 2052 C C . ALA A 1 277 ? 0.856 36.5 26.797 1 98 277 ALA A C 1
ATOM 2054 O O . ALA A 1 277 ? 0.418 35.406 27.172 1 98 277 ALA A O 1
ATOM 2055 N N . GLN A 1 278 ? 0.439 37.094 25.703 1 98.25 278 GLN A N 1
ATOM 2056 C CA . GLN A 1 278 ? -0.504 36.438 24.812 1 98.25 278 GLN A CA 1
ATOM 2057 C C . GLN A 1 278 ? 0.111 35.188 24.172 1 98.25 278 GLN A C 1
ATOM 2059 O O . GLN A 1 278 ? -0.542 34.156 24.078 1 98.25 278 GLN A O 1
ATOM 2064 N N . TRP A 1 279 ? 1.356 35.25 23.766 1 98.5 279 TRP A N 1
ATOM 2065 C CA . TRP A 1 279 ? 2.045 34.094 23.234 1 98.5 279 TRP A CA 1
ATOM 2066 C C . TRP A 1 279 ? 2.172 33 24.281 1 98.5 279 TRP A C 1
ATOM 2068 O O . TRP A 1 279 ? 2.033 31.812 23.984 1 98.5 279 TRP A O 1
ATOM 2078 N N . GLU A 1 280 ? 2.486 33.406 25.484 1 98.44 280 GLU A N 1
ATOM 2079 C CA . GLU A 1 280 ? 2.564 32.438 26.547 1 98.44 280 GLU A CA 1
ATOM 2080 C C . GLU A 1 280 ? 1.245 31.688 26.703 1 98.44 280 GLU A C 1
ATOM 2082 O O . GLU A 1 280 ? 1.237 30.453 26.859 1 98.44 280 GLU A O 1
ATOM 2087 N N . ARG A 1 281 ? 0.151 32.406 26.672 1 98.31 281 ARG A N 1
ATOM 2088 C CA . ARG A 1 281 ? -1.163 31.781 26.781 1 98.31 281 ARG A CA 1
ATOM 2089 C C . ARG A 1 281 ? -1.427 30.844 25.609 1 98.31 281 ARG A C 1
ATOM 2091 O O . ARG A 1 281 ? -1.939 29.75 25.797 1 98.31 281 ARG A O 1
ATOM 2098 N N . ALA A 1 282 ? -1.116 31.312 24.406 1 98.5 282 ALA A N 1
ATOM 2099 C CA . ALA A 1 282 ? -1.31 30.484 23.203 1 98.5 282 ALA A CA 1
ATOM 2100 C C . ALA A 1 282 ? -0.505 29.188 23.281 1 98.5 282 ALA A C 1
ATOM 2102 O O . ALA A 1 282 ? -1.026 28.109 23 1 98.5 282 ALA A O 1
ATOM 2103 N N . LEU A 1 283 ? 0.738 29.312 23.703 1 98.69 283 LEU A N 1
ATOM 2104 C CA . LEU A 1 283 ? 1.63 28.156 23.781 1 98.69 283 LEU A CA 1
ATOM 2105 C C . LEU A 1 283 ? 1.19 27.188 24.875 1 98.69 283 LEU A C 1
ATOM 2107 O O . LEU A 1 283 ? 1.271 25.969 24.703 1 98.69 283 LEU A O 1
ATOM 2111 N N . ARG A 1 284 ? 0.785 27.719 26 1 98.12 284 ARG A N 1
ATOM 2112 C CA . ARG A 1 284 ? 0.314 26.875 27.078 1 98.12 284 ARG A CA 1
ATOM 2113 C C . ARG A 1 284 ? -0.937 26.094 26.672 1 98.12 284 ARG A C 1
ATOM 2115 O O . ARG A 1 284 ? -1.102 24.938 27.031 1 98.12 284 ARG A O 1
ATOM 2122 N N . PHE A 1 285 ? -1.812 26.812 25.969 1 98.06 285 PHE A N 1
ATOM 2123 C CA . PHE A 1 285 ? -2.998 26.141 25.438 1 98.06 285 PHE A CA 1
ATOM 2124 C C . PHE A 1 285 ? -2.609 24.984 24.531 1 98.06 285 PHE A C 1
ATOM 2126 O O . PHE A 1 285 ? -3.154 23.891 24.641 1 98.06 285 PHE A O 1
ATOM 2133 N N . ALA A 1 286 ? -1.651 25.219 23.609 1 98.38 286 ALA A N 1
ATOM 2134 C CA . ALA A 1 286 ? -1.171 24.203 22.672 1 98.38 286 ALA A CA 1
ATOM 2135 C C . ALA A 1 286 ? -0.507 23.047 23.406 1 98.38 286 ALA A C 1
ATOM 2137 O O . ALA A 1 286 ? -0.717 21.875 23.078 1 98.38 286 ALA A O 1
ATOM 2138 N N . ALA A 1 287 ? 0.287 23.344 24.406 1 97.44 287 ALA A N 1
ATOM 2139 C CA . ALA A 1 287 ? 0.955 22.328 25.203 1 97.44 287 ALA A CA 1
ATOM 2140 C C . ALA A 1 287 ? -0.061 21.438 25.922 1 97.44 287 ALA A C 1
ATOM 2142 O O . ALA A 1 287 ? 0.112 20.219 26 1 97.44 287 ALA A O 1
ATOM 2143 N N . ALA A 1 288 ? -1.089 22.062 26.469 1 97.31 288 ALA A N 1
ATOM 2144 C CA . ALA A 1 288 ? -2.139 21.312 27.156 1 97.31 288 ALA A CA 1
ATOM 2145 C C . ALA A 1 288 ? -2.861 20.375 26.203 1 97.31 288 ALA A C 1
ATOM 2147 O O . ALA A 1 288 ? -3.162 19.234 26.547 1 97.31 288 ALA A O 1
ATOM 2148 N N . ALA A 1 289 ? -3.201 20.875 25.047 1 97.69 289 ALA A N 1
ATOM 2149 C CA . ALA A 1 289 ? -3.859 20.047 24.031 1 97.69 289 ALA A CA 1
ATOM 2150 C C . ALA A 1 289 ? -2.982 18.859 23.641 1 97.69 289 ALA A C 1
ATOM 2152 O O . ALA A 1 289 ? -3.467 17.734 23.531 1 97.69 289 ALA A O 1
ATOM 2153 N N . ALA A 1 290 ? -1.691 19.094 23.406 1 96.94 290 ALA A N 1
ATOM 2154 C CA . ALA A 1 290 ? -0.753 18.031 23.031 1 96.94 290 ALA A CA 1
ATOM 2155 C C . ALA A 1 290 ? -0.646 16.984 24.141 1 96.94 290 ALA A C 1
ATOM 2157 O O . ALA A 1 290 ? -0.498 15.789 23.844 1 96.94 290 ALA A O 1
ATOM 2158 N N . ALA A 1 291 ? -0.697 17.422 25.359 1 95.81 291 ALA A N 1
ATOM 2159 C CA . ALA A 1 291 ? -0.605 16.516 26.5 1 95.81 291 ALA A CA 1
ATOM 2160 C C . ALA A 1 291 ? -1.756 15.508 26.5 1 95.81 291 ALA A C 1
ATOM 2162 O O . ALA A 1 291 ? -1.568 14.336 26.828 1 95.81 291 ALA A O 1
ATOM 2163 N N . VAL A 1 292 ? -2.936 15.945 26.172 1 96.31 292 VAL A N 1
ATOM 2164 C CA . VAL A 1 292 ? -4.082 15.047 26.062 1 96.31 292 VAL A CA 1
ATOM 2165 C C . VAL A 1 292 ? -3.846 14.039 24.938 1 96.31 292 VAL A C 1
ATOM 2167 O O . VAL A 1 292 ? -4.09 12.844 25.109 1 96.31 292 VAL A O 1
ATOM 2170 N N . THR A 1 293 ? -3.389 14.484 23.812 1 95.25 293 THR A N 1
ATOM 2171 C CA . THR A 1 293 ? -3.18 13.648 22.641 1 95.25 293 THR A CA 1
ATOM 2172 C C . THR A 1 293 ? -2.172 12.539 22.953 1 95.25 293 THR A C 1
ATOM 2174 O O . THR A 1 293 ? -2.408 11.375 22.625 1 95.25 293 THR A O 1
ATOM 2177 N N . VAL A 1 294 ? -1.054 12.828 23.547 1 94.25 294 VAL A N 1
ATOM 2178 C CA . VAL A 1 294 ? 0.016 11.859 23.75 1 94.25 294 VAL A CA 1
ATOM 2179 C C . VAL A 1 294 ? -0.395 10.844 24.812 1 94.25 294 VAL A C 1
ATOM 2181 O O . VAL A 1 294 ? 0.244 9.797 24.969 1 94.25 294 VAL A O 1
ATOM 2184 N N . SER A 1 295 ? -1.46 11.188 25.609 1 93.62 295 SER A N 1
ATOM 2185 C CA . SER A 1 295 ? -1.931 10.297 26.656 1 93.62 295 SER A CA 1
ATOM 2186 C C . SER A 1 295 ? -2.812 9.188 26.094 1 93.62 295 SER A C 1
ATOM 2188 O O . SER A 1 295 ? -3.291 8.328 26.844 1 93.62 295 SER A O 1
ATOM 2190 N N . ARG A 1 296 ? -3.059 9.109 24.797 1 91.81 296 ARG A N 1
ATOM 2191 C CA . ARG A 1 296 ? -3.945 8.172 24.125 1 91.81 296 ARG A CA 1
ATOM 2192 C C . ARG A 1 296 ? -3.227 7.473 22.969 1 91.81 296 ARG A C 1
ATOM 2194 O O . ARG A 1 296 ? -2.293 8.023 22.391 1 91.81 296 ARG A O 1
ATOM 2201 N N . PRO A 1 297 ? -3.662 6.258 22.672 1 86.44 297 PRO A N 1
ATOM 2202 C CA . PRO A 1 297 ? -3.111 5.625 21.484 1 86.44 297 PRO A CA 1
ATOM 2203 C C . PRO A 1 297 ? -3.6 6.281 20.188 1 86.44 297 PRO A C 1
ATOM 2205 O O . PRO A 1 297 ? -4.793 6.574 20.047 1 86.44 297 PRO A O 1
ATOM 2208 N N . GLY A 1 298 ? -2.678 6.488 19.281 1 85.94 298 GLY A N 1
ATOM 2209 C CA . GLY A 1 298 ? -3.039 7.078 18 1 85.94 298 GLY A CA 1
ATOM 2210 C C . GLY A 1 298 ? -3.207 8.586 18.062 1 85.94 298 GLY A C 1
ATOM 2211 O O . GLY A 1 298 ? -2.957 9.203 19.109 1 85.94 298 GLY A O 1
ATOM 2212 N N . ALA A 1 299 ? -3.51 9.211 16.984 1 90.12 299 ALA A N 1
ATOM 2213 C CA . ALA A 1 299 ? -3.734 10.648 16.891 1 90.12 299 ALA A CA 1
ATOM 2214 C C . ALA A 1 299 ? -5.152 11.016 17.328 1 90.12 299 ALA A C 1
ATOM 2216 O O . ALA A 1 299 ? -6.012 11.289 16.484 1 90.12 299 ALA A O 1
ATOM 2217 N N . GLU A 1 300 ? -5.324 11.008 18.625 1 94.62 300 GLU A N 1
ATOM 2218 C CA . GLU A 1 300 ? -6.621 11.32 19.219 1 94.62 300 GLU A CA 1
ATOM 2219 C C . GLU A 1 300 ? -6.574 12.648 19.984 1 94.62 300 GLU A C 1
ATOM 2221 O O . GLU A 1 300 ? -6.523 12.656 21.219 1 94.62 300 GLU A O 1
ATOM 2226 N N . PRO A 1 301 ? -6.738 13.742 19.266 1 97.06 301 PRO A N 1
ATOM 2227 C CA . PRO A 1 301 ? -6.703 15.062 19.906 1 97.06 301 PRO A CA 1
ATOM 2228 C C . PRO A 1 301 ? -7.91 15.32 20.797 1 97.06 301 PRO A C 1
ATOM 2230 O O . PRO A 1 301 ? -8.914 14.609 20.719 1 97.06 301 PRO A O 1
ATOM 2233 N N . PRO A 1 302 ? -7.828 16.281 21.688 1 97.06 302 PRO A N 1
ATOM 2234 C CA . PRO A 1 302 ? -8.898 16.531 22.641 1 97.06 302 PRO A CA 1
ATOM 2235 C C . PRO A 1 302 ? -10.125 17.188 22 1 97.06 302 PRO A C 1
ATOM 2237 O O . PRO A 1 302 ? -10 17.844 20.969 1 97.06 302 PRO A O 1
ATOM 2240 N N . TRP A 1 303 ? -11.234 16.969 22.672 1 97.44 303 TRP A N 1
ATOM 2241 C CA . TRP A 1 303 ? -12.406 17.812 22.469 1 97.44 303 TRP A CA 1
ATOM 2242 C C . TRP A 1 303 ? -12.305 19.094 23.297 1 97.44 303 TRP A C 1
ATOM 2244 O O . TRP A 1 303 ? -11.602 19.125 24.312 1 97.44 303 TRP A O 1
ATOM 2254 N N . ALA A 1 304 ? -13.062 20.109 22.875 1 95.75 304 ALA A N 1
ATOM 2255 C CA . ALA A 1 304 ? -13.008 21.422 23.516 1 95.75 304 ALA A CA 1
ATOM 2256 C C . ALA A 1 304 ? -13.289 21.297 25.016 1 95.75 304 ALA A C 1
ATOM 2258 O O . ALA A 1 304 ? -12.633 21.953 25.828 1 95.75 304 ALA A O 1
ATOM 2259 N N . ALA A 1 305 ? -14.133 20.406 25.344 1 94.75 305 ALA A N 1
ATOM 2260 C CA . ALA A 1 305 ? -14.578 20.266 26.734 1 94.75 305 ALA A CA 1
ATOM 2261 C C . ALA A 1 305 ? -13.461 19.703 27.609 1 94.75 305 ALA A C 1
ATOM 2263 O O . ALA A 1 305 ? -13.492 19.844 28.828 1 94.75 305 ALA A O 1
ATOM 2264 N N . GLU A 1 306 ? -12.484 19.078 26.984 1 94.44 306 GLU A N 1
ATOM 2265 C CA . GLU A 1 306 ? -11.406 18.438 27.734 1 94.44 306 GLU A CA 1
ATOM 2266 C C . GLU A 1 306 ? -10.297 19.438 28.062 1 94.44 306 GLU A C 1
ATOM 2268 O O . GLU A 1 306 ? -9.375 19.109 28.812 1 94.44 306 GLU A O 1
ATOM 2273 N N . LEU A 1 307 ? -10.289 20.609 27.469 1 91.62 307 LEU A N 1
ATOM 2274 C CA . LEU A 1 307 ? -9.258 21.609 27.703 1 91.62 307 LEU A CA 1
ATOM 2275 C C . LEU A 1 307 ? -9.797 22.75 28.562 1 91.62 307 LEU A C 1
ATOM 2277 O O . LEU A 1 307 ? -9.055 23.672 28.922 1 91.62 307 LEU A O 1
ATOM 2281 N N . SER A 1 308 ? -11.133 22.734 29 1 75.44 308 SER A N 1
ATOM 2282 C CA . SER A 1 308 ? -11.742 23.812 29.781 1 75.44 308 SER A CA 1
ATOM 2283 C C . SER A 1 308 ? -11.312 23.719 31.25 1 75.44 308 SER A C 1
ATOM 2285 O O . SER A 1 308 ? -10.984 22.641 31.734 1 75.44 308 SER A O 1
ATOM 2287 N N . MET B 1 1 ? 15.781 -27.391 -13.391 1 97.44 1 MET B N 1
ATOM 2288 C CA . MET B 1 1 ? 15.141 -26.469 -12.469 1 97.44 1 MET B CA 1
ATOM 2289 C C . MET B 1 1 ? 13.961 -25.766 -13.133 1 97.44 1 MET B C 1
ATOM 2291 O O . MET B 1 1 ? 14.039 -25.391 -14.305 1 97.44 1 MET B O 1
ATOM 2295 N N . ILE B 1 2 ? 12.891 -25.688 -12.406 1 98.88 2 ILE B N 1
ATOM 2296 C CA . ILE B 1 2 ? 11.742 -24.906 -12.867 1 98.88 2 ILE B CA 1
ATOM 2297 C C . ILE B 1 2 ? 11.836 -23.484 -12.336 1 98.88 2 ILE B C 1
ATOM 2299 O O . ILE B 1 2 ? 11.914 -23.266 -11.125 1 98.88 2 ILE B O 1
ATOM 2303 N N . VAL B 1 3 ? 11.883 -22.5 -13.227 1 98.94 3 VAL B N 1
ATOM 2304 C CA . VAL B 1 3 ? 11.961 -21.094 -12.828 1 98.94 3 VAL B CA 1
ATOM 2305 C C . VAL B 1 3 ? 10.57 -20.469 -12.852 1 98.94 3 VAL B C 1
ATOM 2307 O O . VAL B 1 3 ? 9.883 -20.516 -13.875 1 98.94 3 VAL B O 1
ATOM 2310 N N . ILE B 1 4 ? 10.156 -19.969 -11.758 1 98.94 4 ILE B N 1
ATOM 2311 C CA . ILE B 1 4 ? 8.875 -19.281 -11.648 1 98.94 4 ILE B CA 1
ATOM 2312 C C . ILE B 1 4 ? 9.094 -17.766 -11.633 1 98.94 4 ILE B C 1
ATOM 2314 O O . ILE B 1 4 ? 9.859 -17.266 -10.805 1 98.94 4 ILE B O 1
ATOM 2318 N N . GLY B 1 5 ? 8.477 -17.062 -12.547 1 98.81 5 GLY B N 1
ATOM 2319 C CA . GLY B 1 5 ? 8.594 -15.625 -12.609 1 98.81 5 GLY B CA 1
ATOM 2320 C C . GLY B 1 5 ? 7.297 -14.898 -12.297 1 98.81 5 GLY B C 1
ATOM 2321 O O . GLY B 1 5 ? 6.227 -15.305 -12.75 1 98.81 5 GLY B O 1
ATOM 2322 N N . GLY B 1 6 ? 7.379 -13.867 -11.57 1 98.62 6 GLY B N 1
ATOM 2323 C CA . GLY B 1 6 ? 6.203 -13.062 -11.273 1 98.62 6 GLY B CA 1
ATOM 2324 C C . GLY B 1 6 ? 6.297 -12.344 -9.938 1 98.62 6 GLY B C 1
ATOM 2325 O O . GLY B 1 6 ? 7.391 -12.031 -9.469 1 98.62 6 GLY B O 1
ATOM 2326 N N . GLU B 1 7 ? 5.148 -12.062 -9.367 1 98.44 7 GLU B N 1
ATOM 2327 C CA . GLU B 1 7 ? 5.109 -11.18 -8.211 1 98.44 7 GLU B CA 1
ATOM 2328 C C . GLU B 1 7 ? 5.098 -11.977 -6.906 1 98.44 7 GLU B C 1
ATOM 2330 O O . GLU B 1 7 ? 4.617 -13.109 -6.871 1 98.44 7 GLU B O 1
ATOM 2335 N N . ALA B 1 8 ? 5.684 -11.438 -5.875 1 98.62 8 ALA B N 1
ATOM 2336 C CA . ALA B 1 8 ? 5.41 -11.711 -4.469 1 98.62 8 ALA B CA 1
ATOM 2337 C C . ALA B 1 8 ? 4.738 -10.516 -3.795 1 98.62 8 ALA B C 1
ATOM 2339 O O . ALA B 1 8 ? 5.078 -9.367 -4.074 1 98.62 8 ALA B O 1
ATOM 2340 N N . LEU B 1 9 ? 3.736 -10.812 -3.027 1 98.25 9 LEU B N 1
ATOM 2341 C CA . LEU B 1 9 ? 2.99 -9.734 -2.395 1 98.25 9 LEU B CA 1
ATOM 2342 C C . LEU B 1 9 ? 2.465 -10.156 -1.027 1 98.25 9 LEU B C 1
ATOM 2344 O O . LEU B 1 9 ? 2.725 -11.281 -0.581 1 98.25 9 LEU B O 1
ATOM 2348 N N . VAL B 1 10 ? 1.889 -9.203 -0.303 1 97.56 10 VAL B N 1
ATOM 2349 C CA . VAL B 1 10 ? 1.292 -9.469 1.002 1 97.56 10 VAL B CA 1
ATOM 2350 C C . VAL B 1 10 ? -0.192 -9.117 0.974 1 97.56 10 VAL B C 1
ATOM 2352 O O . VAL B 1 10 ? -0.564 -8.016 0.562 1 97.56 10 VAL B O 1
ATOM 2355 N N . ASP B 1 11 ? -0.967 -10.07 1.321 1 95.69 11 ASP B N 1
ATOM 2356 C CA . ASP B 1 11 ? -2.383 -9.812 1.569 1 95.69 11 ASP B CA 1
ATOM 2357 C C . ASP B 1 11 ? -2.619 -9.391 3.016 1 95.69 11 ASP B C 1
ATOM 2359 O O . ASP B 1 11 ? -2.189 -10.07 3.947 1 95.69 11 ASP B O 1
ATOM 2363 N N . LEU B 1 12 ? -3.207 -8.234 3.188 1 95.69 12 LEU B N 1
ATOM 2364 C CA . LEU B 1 12 ? -3.643 -7.809 4.512 1 95.69 12 LEU B CA 1
ATOM 2365 C C . LEU B 1 12 ? -5.098 -8.188 4.754 1 95.69 12 LEU B C 1
ATOM 2367 O O . LEU B 1 12 ? -6.012 -7.535 4.246 1 95.69 12 LEU B O 1
ATOM 2371 N N . VAL B 1 13 ? -5.305 -9.195 5.582 1 92.44 13 VAL B N 1
ATOM 2372 C CA . VAL B 1 13 ? -6.617 -9.805 5.77 1 92.44 13 VAL B CA 1
ATOM 2373 C C . VAL B 1 13 ? -7.172 -9.43 7.141 1 92.44 13 VAL B C 1
ATOM 2375 O O . VAL B 1 13 ? -6.48 -9.555 8.156 1 92.44 13 VAL B O 1
ATOM 2378 N N . PRO B 1 14 ? -8.414 -9.023 7.191 1 91.75 14 PRO B N 1
ATOM 2379 C CA . PRO B 1 14 ? -8.992 -8.641 8.484 1 91.75 14 PRO B CA 1
ATOM 2380 C C . PRO B 1 14 ? -9.039 -9.805 9.469 1 91.75 14 PRO B C 1
ATOM 2382 O O . PRO B 1 14 ? -9.305 -10.945 9.078 1 91.75 14 PRO B O 1
ATOM 2385 N N . ASP B 1 15 ? -8.773 -9.445 10.703 1 91.19 15 ASP B N 1
ATOM 2386 C CA . ASP B 1 15 ? -9.023 -10.414 11.766 1 91.19 15 ASP B CA 1
ATOM 2387 C C . ASP B 1 15 ? -10.477 -10.875 11.758 1 91.19 15 ASP B C 1
ATOM 2389 O O . ASP B 1 15 ? -11.391 -10.055 11.648 1 91.19 15 ASP B O 1
ATOM 2393 N N . PRO B 1 16 ? -10.695 -12.172 11.883 1 85.88 16 PRO B N 1
ATOM 2394 C CA . PRO B 1 16 ? -12.07 -12.68 11.836 1 85.88 16 PRO B CA 1
ATOM 2395 C C . PRO B 1 16 ? -12.945 -12.094 12.938 1 85.88 16 PRO B C 1
ATOM 2397 O O . PRO B 1 16 ? -14.172 -12.078 12.812 1 85.88 16 PRO B O 1
ATOM 2400 N N . SER B 1 17 ? -12.367 -11.586 14.016 1 88 17 SER B N 1
ATOM 2401 C CA . SER B 1 17 ? -13.133 -11.062 15.133 1 88 17 SER B CA 1
ATOM 2402 C C . SER B 1 17 ? -13.57 -9.617 14.883 1 88 17 SER B C 1
ATOM 2404 O O . SER B 1 17 ? -14.383 -9.07 15.625 1 88 17 SER B O 1
ATOM 2406 N N . THR B 1 18 ? -13.055 -8.992 13.797 1 88.19 18 THR B N 1
ATOM 2407 C CA . THR B 1 18 ? -13.43 -7.617 13.492 1 88.19 18 THR B CA 1
ATOM 2408 C C . THR B 1 18 ? -14.883 -7.539 13.039 1 88.19 18 THR B C 1
ATOM 2410 O O . THR B 1 18 ? -15.297 -8.266 12.141 1 88.19 18 THR B O 1
ATOM 2413 N N . ALA B 1 19 ? -15.648 -6.602 13.781 1 83.94 19 ALA B N 1
ATOM 2414 C CA . ALA B 1 19 ? -17.062 -6.43 13.438 1 83.94 19 ALA B CA 1
ATOM 2415 C C . ALA B 1 19 ? -17.219 -5.773 12.07 1 83.94 19 ALA B C 1
ATOM 2417 O O . ALA B 1 19 ? -16.375 -4.98 11.656 1 83.94 19 ALA B O 1
ATOM 2418 N N . ASP B 1 20 ? -18.328 -6.102 11.414 1 79.06 20 ASP B N 1
ATOM 2419 C CA . ASP B 1 20 ? -18.609 -5.523 10.102 1 79.06 20 ASP B CA 1
ATOM 2420 C C . ASP B 1 20 ? -18.625 -3.998 10.164 1 79.06 20 ASP B C 1
ATOM 2422 O O . ASP B 1 20 ? -19.219 -3.41 11.07 1 79.06 20 ASP B O 1
ATOM 2426 N N . GLY B 1 21 ? -17.938 -3.432 9.297 1 78.38 21 GLY B N 1
ATOM 2427 C CA . GLY B 1 21 ? -17.922 -1.98 9.203 1 78.38 21 GLY B CA 1
ATOM 2428 C C . GLY B 1 21 ? -16.906 -1.328 10.109 1 78.38 21 GLY B C 1
ATOM 2429 O O . GLY B 1 21 ? -16.703 -0.114 10.055 1 78.38 21 GLY B O 1
ATOM 2430 N N . GLU B 1 22 ? -16.266 -2.111 10.938 1 85.69 22 GLU B N 1
ATOM 2431 C CA . GLU B 1 22 ? -15.25 -1.568 11.828 1 85.69 22 GLU B CA 1
ATOM 2432 C C . GLU B 1 22 ? -13.852 -1.814 11.281 1 85.69 22 GLU B C 1
ATOM 2434 O O . GLU B 1 22 ? -13.648 -2.709 10.453 1 85.69 22 GLU B O 1
ATOM 2439 N N . LEU B 1 23 ? -13.023 -0.902 11.68 1 89.75 23 LEU B N 1
ATOM 2440 C CA . LEU B 1 23 ? -11.609 -1.117 11.383 1 89.75 23 LEU B CA 1
ATOM 2441 C C . LEU B 1 23 ? -10.938 -1.916 12.492 1 89.75 23 LEU B C 1
ATOM 2443 O O . LEU B 1 23 ? -11.023 -1.549 13.672 1 89.75 23 LEU B O 1
ATOM 2447 N N . GLY B 1 24 ? -10.531 -3.115 12.195 1 92.12 24 GLY B N 1
ATOM 2448 C CA . GLY B 1 24 ? -9.781 -3.945 13.125 1 92.12 24 GLY B CA 1
ATOM 2449 C C . GLY B 1 24 ? -8.406 -4.324 12.617 1 92.12 24 GLY B C 1
ATOM 2450 O O . GLY B 1 24 ? -7.965 -3.828 11.578 1 92.12 24 GLY B O 1
ATOM 2451 N N . PRO B 1 25 ? -7.707 -5.141 13.438 1 94.62 25 PRO B N 1
ATOM 2452 C CA . PRO B 1 25 ? -6.363 -5.559 13.023 1 94.62 25 PRO B CA 1
ATOM 2453 C C . PRO B 1 25 ? -6.363 -6.34 11.719 1 94.62 25 PRO B C 1
ATOM 2455 O O . PRO B 1 25 ? -7.32 -7.062 11.422 1 94.62 25 PRO B O 1
ATOM 2458 N N . LEU B 1 26 ? -5.328 -6.211 10.93 1 94.88 26 LEU B N 1
ATOM 2459 C CA . LEU B 1 26 ? -5.109 -6.914 9.672 1 94.88 26 LEU B CA 1
ATOM 2460 C C . LEU B 1 26 ? -3.945 -7.891 9.789 1 94.88 26 LEU B C 1
ATOM 2462 O O . LEU B 1 26 ? -2.898 -7.551 10.344 1 94.88 26 LEU B O 1
ATOM 2466 N N . HIS B 1 27 ? -4.133 -9.086 9.312 1 93.88 27 HIS B N 1
ATOM 2467 C CA . HIS B 1 27 ? -3.084 -10.102 9.305 1 93.88 27 HIS B CA 1
ATOM 2468 C C . HIS B 1 27 ? -2.346 -10.125 7.973 1 93.88 27 HIS B C 1
ATOM 2470 O O . HIS B 1 27 ? -2.959 -10.336 6.926 1 93.88 27 HIS B O 1
ATOM 2476 N N . PRO B 1 28 ? -1.033 -9.875 8.039 1 95.69 28 PRO B N 1
ATOM 2477 C CA . PRO B 1 28 ? -0.264 -10.023 6.801 1 95.69 28 PRO B CA 1
ATOM 2478 C C . PRO B 1 28 ? -0.09 -11.484 6.395 1 95.69 28 PRO B C 1
ATOM 2480 O O . PRO B 1 28 ? 0.334 -12.312 7.203 1 95.69 28 PRO B O 1
ATOM 2483 N N . ARG B 1 29 ? -0.474 -11.836 5.191 1 95.25 29 ARG B N 1
ATOM 2484 C CA . ARG B 1 29 ? -0.282 -13.156 4.605 1 95.25 29 ARG B CA 1
ATOM 2485 C C . ARG B 1 29 ? 0.617 -13.078 3.375 1 95.25 29 ARG B C 1
ATOM 2487 O O . ARG B 1 29 ? 0.279 -12.414 2.391 1 95.25 29 ARG B O 1
ATOM 2494 N N . LEU B 1 30 ? 1.744 -13.773 3.492 1 97.25 30 LEU B N 1
ATOM 2495 C CA . LEU B 1 30 ? 2.67 -13.789 2.367 1 97.25 30 LEU B CA 1
ATOM 2496 C C . LEU B 1 30 ? 2.078 -14.555 1.188 1 97.25 30 LEU B C 1
ATOM 2498 O O . LEU B 1 30 ? 1.471 -15.617 1.372 1 97.25 30 LEU B O 1
ATOM 2502 N N . GLY B 1 31 ? 2.213 -13.922 -0.02 1 96.56 31 GLY B N 1
ATOM 2503 C CA . GLY B 1 31 ? 1.63 -14.625 -1.154 1 96.56 31 GLY B CA 1
ATOM 2504 C C . GLY B 1 31 ? 1.998 -14 -2.49 1 96.56 31 GLY B C 1
ATOM 2505 O O . GLY B 1 31 ? 3.064 -13.398 -2.627 1 96.56 31 GLY B O 1
ATOM 2506 N N . GLY B 1 32 ? 1.048 -14.148 -3.404 1 96.81 32 GLY B N 1
ATOM 2507 C CA . GLY B 1 32 ? 1.26 -13.969 -4.832 1 96.81 32 GLY B CA 1
ATOM 2508 C C . GLY B 1 32 ? 1.218 -15.266 -5.613 1 96.81 32 GLY B C 1
ATOM 2509 O O . GLY B 1 32 ? 1.788 -16.266 -5.184 1 96.81 32 GLY B O 1
ATOM 2510 N N . GLY B 1 33 ? 0.516 -15.227 -6.664 1 97.75 33 GLY B N 1
ATOM 2511 C CA . GLY B 1 33 ? 0.329 -16.453 -7.426 1 97.75 33 GLY B CA 1
ATOM 2512 C C . GLY B 1 33 ? 1.63 -17.172 -7.73 1 97.75 33 GLY B C 1
ATOM 2513 O O . GLY B 1 33 ? 1.852 -18.297 -7.262 1 97.75 33 GLY B O 1
ATOM 2514 N N . PRO B 1 34 ? 2.525 -16.547 -8.516 1 98.69 34 PRO B N 1
ATOM 2515 C CA . PRO B 1 34 ? 3.809 -17.172 -8.844 1 98.69 34 PRO B CA 1
ATOM 2516 C C . PRO B 1 34 ? 4.637 -17.516 -7.605 1 98.69 34 PRO B C 1
ATOM 2518 O O . PRO B 1 34 ? 5.293 -18.547 -7.566 1 98.69 34 PRO B O 1
ATOM 2521 N N . TYR B 1 35 ? 4.617 -16.672 -6.617 1 98.81 35 TYR B N 1
ATOM 2522 C CA . TYR B 1 35 ? 5.309 -16.906 -5.355 1 98.81 35 TYR B CA 1
ATOM 2523 C C . TYR B 1 35 ? 4.816 -18.203 -4.699 1 98.81 35 TYR B C 1
ATOM 2525 O O . TYR B 1 35 ? 5.617 -19.031 -4.281 1 98.81 35 TYR B O 1
ATOM 2533 N N . ASN B 1 36 ? 3.539 -18.359 -4.629 1 98.62 36 ASN B N 1
ATOM 2534 C CA . ASN B 1 36 ? 2.943 -19.562 -4.055 1 98.62 36 ASN B CA 1
ATOM 2535 C C . ASN B 1 36 ? 3.328 -20.812 -4.84 1 98.62 36 ASN B C 1
ATOM 2537 O O . ASN B 1 36 ? 3.5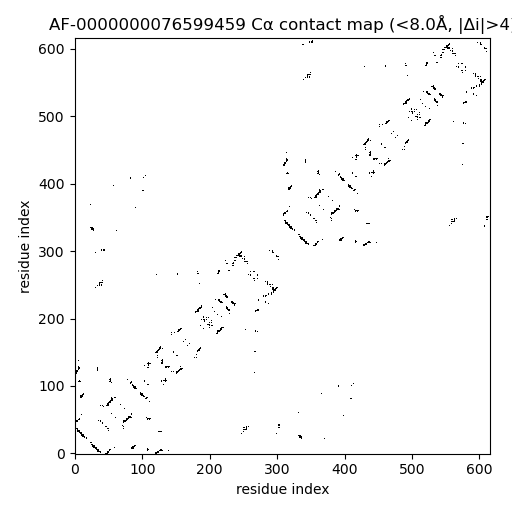33 -21.875 -4.258 1 98.62 36 ASN B O 1
ATOM 2541 N N . VAL B 1 37 ? 3.385 -20.688 -6.152 1 98.88 37 VAL B N 1
ATOM 2542 C CA . VAL B 1 37 ? 3.795 -21.812 -6.988 1 98.88 37 VAL B CA 1
ATOM 2543 C C . VAL B 1 37 ? 5.23 -22.219 -6.648 1 98.88 37 VAL B C 1
ATOM 2545 O O . VAL B 1 37 ? 5.527 -23.406 -6.492 1 98.88 37 VAL B O 1
ATOM 2548 N N . ALA B 1 38 ? 6.117 -21.219 -6.539 1 98.94 38 ALA B N 1
ATOM 2549 C CA . ALA B 1 38 ? 7.508 -21.484 -6.195 1 98.94 38 ALA B CA 1
ATOM 2550 C C . ALA B 1 38 ? 7.617 -22.188 -4.844 1 98.94 38 ALA B C 1
ATOM 2552 O O . ALA B 1 38 ? 8.328 -23.188 -4.711 1 98.94 38 ALA B O 1
ATOM 2553 N N . ILE B 1 39 ? 6.883 -21.672 -3.836 1 98.88 39 ILE B N 1
ATOM 2554 C CA . ILE B 1 39 ? 6.879 -22.25 -2.496 1 98.88 39 ILE B CA 1
ATOM 2555 C C . ILE B 1 39 ? 6.43 -23.719 -2.564 1 98.88 39 ILE B C 1
ATOM 2557 O O . ILE B 1 39 ? 7.07 -24.594 -1.989 1 98.88 39 ILE B O 1
ATOM 2561 N N . ALA B 1 40 ? 5.348 -23.953 -3.281 1 98.81 40 ALA B N 1
ATOM 2562 C CA . ALA B 1 40 ? 4.781 -25.297 -3.369 1 98.81 40 ALA B CA 1
ATOM 2563 C C . ALA B 1 40 ? 5.754 -26.25 -4.047 1 98.81 40 ALA B C 1
ATOM 2565 O O . ALA B 1 40 ? 5.934 -27.391 -3.596 1 98.81 40 ALA B O 1
ATOM 2566 N N . LEU B 1 41 ? 6.41 -25.859 -5.133 1 98.88 41 LEU B N 1
ATOM 2567 C CA . LEU B 1 41 ? 7.375 -26.703 -5.82 1 98.88 41 LEU B CA 1
ATOM 2568 C C . LEU B 1 41 ? 8.547 -27.047 -4.906 1 98.88 41 LEU B C 1
ATOM 2570 O O . LEU B 1 41 ? 8.953 -28.219 -4.82 1 98.88 41 LEU B O 1
ATOM 2574 N N . GLY B 1 42 ? 9.078 -26 -4.238 1 98.81 42 GLY B N 1
ATOM 2575 C CA . GLY B 1 42 ? 10.164 -26.25 -3.307 1 98.81 42 GLY B CA 1
ATOM 2576 C C . GLY B 1 42 ? 9.812 -27.25 -2.221 1 98.81 42 GLY B C 1
ATOM 2577 O O . GLY B 1 42 ? 10.586 -28.156 -1.932 1 98.81 42 GLY B O 1
ATOM 2578 N N . ARG B 1 43 ? 8.672 -27.094 -1.659 1 98.62 43 ARG B N 1
ATOM 2579 C CA . ARG B 1 43 ? 8.219 -27.984 -0.588 1 98.62 43 ARG B CA 1
ATOM 2580 C C . ARG B 1 43 ? 7.996 -29.391 -1.103 1 98.62 43 ARG B C 1
ATOM 2582 O O . ARG B 1 43 ? 8.18 -30.375 -0.363 1 98.62 43 ARG B O 1
ATOM 2589 N N . LEU B 1 44 ? 7.629 -29.547 -2.355 1 98.38 44 LEU B N 1
ATOM 2590 C CA . LEU B 1 44 ? 7.398 -30.859 -2.957 1 98.38 44 LEU B CA 1
ATOM 2591 C C . LEU B 1 44 ? 8.719 -31.5 -3.385 1 98.38 44 LEU B C 1
ATOM 2593 O O . LEU B 1 44 ? 8.727 -32.594 -3.949 1 98.38 44 LEU B O 1
ATOM 2597 N N . GLY B 1 45 ? 9.844 -30.797 -3.205 1 98.12 45 GLY B N 1
ATOM 2598 C CA . GLY B 1 45 ? 11.164 -31.359 -3.467 1 98.12 45 GLY B CA 1
ATOM 2599 C C . GLY B 1 45 ? 11.609 -31.188 -4.906 1 98.12 45 GLY B C 1
ATOM 2600 O O . GLY B 1 45 ? 12.5 -31.891 -5.379 1 98.12 45 GLY B O 1
ATOM 2601 N N . ILE B 1 46 ? 10.977 -30.359 -5.645 1 98.56 46 ILE B N 1
ATOM 2602 C CA . ILE B 1 46 ? 11.328 -30.094 -7.035 1 98.56 46 ILE B CA 1
ATOM 2603 C C . ILE B 1 46 ? 12.336 -28.953 -7.105 1 98.56 46 ILE B C 1
ATOM 2605 O O . ILE B 1 46 ? 12.156 -27.922 -6.457 1 98.56 46 ILE B O 1
ATOM 2609 N N . PRO B 1 47 ? 13.469 -29.109 -7.824 1 98.62 47 PRO B N 1
ATOM 2610 C CA . PRO B 1 47 ? 14.359 -27.969 -8 1 98.62 47 PRO B CA 1
ATOM 2611 C C . PRO B 1 47 ? 13.656 -26.766 -8.625 1 98.62 47 PRO B C 1
ATOM 2613 O O . PRO B 1 47 ? 13.227 -26.828 -9.781 1 98.62 47 PRO B O 1
ATOM 2616 N N . ALA B 1 48 ? 13.461 -25.719 -7.836 1 98.75 48 ALA B N 1
ATOM 2617 C CA . ALA B 1 48 ? 12.719 -24.531 -8.258 1 98.75 48 ALA B CA 1
ATOM 2618 C C . ALA B 1 48 ? 13.523 -23.266 -7.984 1 98.75 48 ALA B C 1
ATOM 2620 O O . ALA B 1 48 ? 14.289 -23.203 -7.02 1 98.75 48 ALA B O 1
ATOM 2621 N N . GLY B 1 49 ? 13.43 -22.312 -8.859 1 98.88 49 GLY B N 1
ATOM 2622 C CA . GLY B 1 49 ? 13.961 -20.969 -8.68 1 98.88 49 GLY B CA 1
ATOM 2623 C C . GLY B 1 49 ? 12.914 -19.891 -8.844 1 98.88 49 GLY B C 1
ATOM 2624 O O . GLY B 1 49 ? 11.961 -20.047 -9.609 1 98.88 49 GLY B O 1
ATOM 2625 N N . PHE B 1 50 ? 13.078 -18.844 -8.117 1 98.94 50 PHE B N 1
ATOM 2626 C CA . PHE B 1 50 ? 12.141 -17.734 -8.188 1 98.94 50 PHE B CA 1
ATOM 2627 C C . PHE B 1 50 ? 12.797 -16.516 -8.836 1 98.94 50 PHE B C 1
ATOM 2629 O O . PHE B 1 50 ? 13.836 -16.047 -8.375 1 98.94 50 PHE B O 1
ATOM 2636 N N . PHE B 1 51 ? 12.242 -16.094 -10 1 98.88 51 PHE B N 1
ATOM 2637 C CA . PHE B 1 51 ? 12.711 -14.945 -10.766 1 98.88 51 PHE B CA 1
ATOM 2638 C C . PHE B 1 51 ? 11.812 -13.734 -10.531 1 98.88 51 PHE B C 1
ATOM 2640 O O . PHE B 1 51 ? 10.766 -13.609 -11.172 1 98.88 51 PHE B O 1
ATOM 2647 N N . ALA B 1 52 ? 12.211 -12.867 -9.617 1 98.88 52 ALA B N 1
ATOM 2648 C CA . ALA B 1 52 ? 11.367 -11.75 -9.195 1 98.88 52 ALA B CA 1
ATOM 2649 C C . ALA B 1 52 ? 12.195 -10.688 -8.477 1 98.88 52 ALA B C 1
ATOM 2651 O O . ALA B 1 52 ? 13.375 -10.906 -8.18 1 98.88 52 ALA B O 1
ATOM 2652 N N . ARG B 1 53 ? 11.656 -9.531 -8.344 1 98.75 53 ARG B N 1
ATOM 2653 C CA . ARG B 1 53 ? 12.219 -8.492 -7.484 1 98.75 53 ARG B CA 1
ATOM 2654 C C . ARG B 1 53 ? 11.43 -8.375 -6.184 1 98.75 53 ARG B C 1
ATOM 2656 O O . ARG B 1 53 ? 10.195 -8.266 -6.207 1 98.75 53 ARG B O 1
ATOM 2663 N N . LEU B 1 54 ? 12.102 -8.477 -5.035 1 98.81 54 LEU B N 1
ATOM 2664 C CA . LEU B 1 54 ? 11.516 -8.32 -3.707 1 98.81 54 LEU B CA 1
ATOM 2665 C C . LEU B 1 54 ? 12.016 -7.035 -3.047 1 98.81 54 LEU B C 1
ATOM 2667 O O . LEU B 1 54 ? 13.141 -6.605 -3.285 1 98.81 54 LEU B O 1
ATOM 2671 N N . SER B 1 55 ? 11.188 -6.438 -2.186 1 98.44 55 SER B N 1
ATOM 2672 C CA . SER B 1 55 ? 11.523 -5.238 -1.428 1 98.44 55 SER B CA 1
ATOM 2673 C C . SER B 1 55 ? 12.555 -5.539 -0.344 1 98.44 55 SER B C 1
ATOM 2675 O O . SER B 1 55 ? 12.656 -6.676 0.126 1 98.44 55 SER B O 1
ATOM 2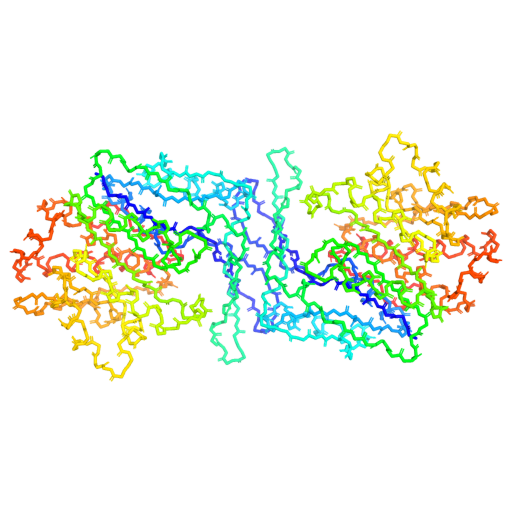677 N N . THR B 1 56 ? 13.289 -4.512 0.082 1 96.5 56 THR B N 1
ATOM 2678 C CA . THR B 1 56 ? 14.156 -4.613 1.248 1 96.5 56 THR B CA 1
ATOM 2679 C C . THR B 1 56 ? 13.406 -4.242 2.521 1 96.5 56 THR B C 1
ATOM 2681 O O . THR B 1 56 ? 13.992 -4.168 3.6 1 96.5 56 THR B O 1
ATOM 2684 N N . ASP B 1 57 ? 12.117 -4.012 2.465 1 95.06 57 ASP B N 1
ATOM 2685 C CA . ASP B 1 57 ? 11.328 -3.754 3.664 1 95.06 57 ASP B CA 1
ATOM 2686 C C . ASP B 1 57 ? 11.07 -5.043 4.441 1 95.06 57 ASP B C 1
ATOM 2688 O O . ASP B 1 57 ? 11.578 -6.105 4.074 1 95.06 57 ASP B O 1
ATOM 2692 N N . GLN B 1 58 ? 10.367 -4.949 5.527 1 93.75 58 GLN B N 1
ATOM 2693 C CA . GLN B 1 58 ? 10.172 -6.09 6.418 1 93.75 58 GLN B CA 1
ATOM 2694 C C . GLN B 1 58 ? 9.422 -7.215 5.715 1 93.75 58 GLN B C 1
ATOM 2696 O O . GLN B 1 58 ? 9.703 -8.391 5.949 1 93.75 58 GLN B O 1
ATOM 2701 N N . PHE B 1 59 ? 8.438 -6.859 4.902 1 97.12 59 PHE B N 1
ATOM 2702 C CA . PHE B 1 59 ? 7.691 -7.875 4.164 1 97.12 59 PHE B CA 1
ATOM 2703 C C . PHE B 1 59 ? 8.594 -8.594 3.174 1 97.12 59 PHE B C 1
ATOM 2705 O O . PHE B 1 59 ? 8.547 -9.82 3.061 1 97.12 59 PHE B O 1
ATOM 2712 N N . GLY B 1 60 ? 9.367 -7.797 2.432 1 97.81 60 GLY B N 1
ATOM 2713 C CA . GLY B 1 60 ? 10.32 -8.398 1.512 1 97.81 60 GLY B CA 1
ATOM 2714 C C . GLY B 1 60 ? 11.281 -9.352 2.191 1 97.81 60 GLY B C 1
ATOM 2715 O O . GLY B 1 60 ? 11.602 -10.414 1.647 1 97.81 60 GLY B O 1
ATOM 2716 N N . ASP B 1 61 ? 11.742 -8.977 3.379 1 96.62 61 ASP B N 1
ATOM 2717 C CA . ASP B 1 61 ? 12.625 -9.844 4.152 1 96.62 61 ASP B CA 1
ATOM 2718 C C . ASP B 1 61 ? 11.945 -11.18 4.457 1 96.62 61 ASP B C 1
ATOM 2720 O O . ASP B 1 61 ? 12.562 -12.242 4.32 1 96.62 61 ASP B O 1
ATOM 2724 N N . LYS B 1 62 ? 10.719 -11.133 4.859 1 96.88 62 LYS B N 1
ATOM 2725 C CA . LYS B 1 62 ? 9.992 -12.344 5.238 1 96.88 62 LYS B CA 1
ATOM 2726 C C . LYS B 1 62 ? 9.664 -13.195 4.012 1 96.88 62 LYS B C 1
ATOM 2728 O O . LYS B 1 62 ? 9.664 -14.422 4.086 1 96.88 62 LYS B O 1
ATOM 2733 N N . LEU B 1 63 ? 9.328 -12.539 2.918 1 98.56 63 LEU B N 1
ATOM 2734 C CA . LEU B 1 63 ? 9.109 -13.266 1.669 1 98.56 63 LEU B CA 1
ATOM 2735 C C . LEU B 1 63 ? 10.359 -14.047 1.265 1 98.56 63 LEU B C 1
ATOM 2737 O O . LEU B 1 63 ? 10.266 -15.219 0.9 1 98.56 63 LEU B O 1
ATOM 2741 N N . LEU B 1 64 ? 11.477 -13.375 1.341 1 98.75 64 LEU B N 1
ATOM 2742 C CA . LEU B 1 64 ? 12.742 -14.023 0.995 1 98.75 64 LEU B CA 1
ATOM 2743 C C . LEU B 1 64 ? 13.039 -15.18 1.944 1 98.75 64 LEU B C 1
ATOM 2745 O O . LEU B 1 64 ? 13.445 -16.266 1.508 1 98.75 64 LEU B O 1
ATOM 2749 N N . GLU B 1 65 ? 12.875 -14.93 3.227 1 98.25 65 GLU B N 1
ATOM 2750 C CA . GLU B 1 65 ? 13.102 -15.953 4.238 1 98.25 65 GLU B CA 1
ATOM 2751 C C . GLU B 1 65 ? 12.258 -17.203 3.955 1 98.25 65 GLU B C 1
ATOM 2753 O O . GLU B 1 65 ? 12.758 -18.328 4.039 1 98.25 65 GLU B O 1
ATOM 2758 N N . ARG B 1 66 ? 11.016 -17.016 3.602 1 98.25 66 ARG B N 1
ATOM 2759 C CA . ARG B 1 66 ? 10.109 -18.141 3.348 1 98.25 66 ARG B CA 1
ATOM 2760 C C . ARG B 1 66 ? 10.547 -18.922 2.117 1 98.25 66 ARG B C 1
ATOM 2762 O O . ARG B 1 66 ? 10.391 -20.156 2.068 1 98.25 66 ARG B O 1
ATOM 2769 N N . LEU B 1 67 ? 11.047 -18.234 1.108 1 98.88 67 LEU B N 1
ATOM 2770 C CA . LEU B 1 67 ? 11.586 -18.938 -0.044 1 98.88 67 LEU B CA 1
ATOM 2771 C C . LEU B 1 67 ? 12.695 -19.891 0.381 1 98.88 67 LEU B C 1
ATOM 2773 O O . LEU B 1 67 ? 12.695 -21.062 -0.007 1 98.88 67 LEU B O 1
ATOM 2777 N N . HIS B 1 68 ? 13.602 -19.391 1.218 1 98.69 68 HIS B N 1
ATOM 2778 C CA . HIS B 1 68 ? 14.695 -20.219 1.718 1 98.69 68 HIS B CA 1
ATOM 2779 C C . HIS B 1 68 ? 14.164 -21.406 2.506 1 98.69 68 HIS B C 1
ATOM 2781 O O . HIS B 1 68 ? 14.586 -22.547 2.273 1 98.69 68 HIS B O 1
ATOM 2787 N N . LEU B 1 69 ? 13.266 -21.141 3.352 1 98.31 69 LEU B N 1
ATOM 2788 C CA . LEU B 1 69 ? 12.727 -22.172 4.23 1 98.31 69 LEU B CA 1
ATOM 2789 C C . LEU B 1 69 ? 11.961 -23.234 3.432 1 98.31 69 LEU B C 1
ATOM 2791 O O . LEU B 1 69 ? 11.766 -24.344 3.904 1 98.31 69 LEU B O 1
ATOM 2795 N N . SER B 1 70 ? 11.555 -22.906 2.189 1 98.69 70 SER B N 1
ATOM 2796 C CA . SER B 1 70 ? 10.781 -23.812 1.343 1 98.69 70 SER B CA 1
ATOM 2797 C C . SER B 1 70 ? 11.648 -24.438 0.265 1 98.69 70 SER B C 1
ATOM 2799 O O . SER B 1 70 ? 11.141 -25 -0.708 1 98.69 70 SER B O 1
ATOM 2801 N N . ASN B 1 71 ? 12.945 -24.203 0.357 1 98.56 71 ASN B N 1
ATOM 2802 C CA . ASN B 1 71 ? 13.938 -24.828 -0.516 1 98.56 71 ASN B CA 1
ATOM 2803 C C . ASN B 1 71 ? 13.852 -24.281 -1.938 1 98.56 71 ASN B C 1
ATOM 2805 O O . ASN B 1 71 ? 14.023 -25.031 -2.906 1 98.56 71 ASN B O 1
ATOM 2809 N N . VAL B 1 72 ? 13.516 -23.047 -2.078 1 98.88 72 VAL B N 1
ATOM 2810 C CA . VAL B 1 72 ? 13.484 -22.391 -3.381 1 98.88 72 VAL B CA 1
ATOM 2811 C C . VAL B 1 72 ? 14.805 -21.656 -3.619 1 98.88 72 VAL B C 1
ATOM 2813 O O . VAL B 1 72 ? 15.297 -20.953 -2.74 1 98.88 72 VAL B O 1
ATOM 2816 N N . ASN B 1 73 ? 15.422 -21.938 -4.754 1 98.81 73 ASN B N 1
ATOM 2817 C CA . ASN B 1 73 ? 16.625 -21.203 -5.137 1 98.81 73 ASN B CA 1
ATOM 2818 C C . ASN B 1 73 ? 16.344 -19.734 -5.363 1 98.81 73 ASN B C 1
ATOM 2820 O O . ASN B 1 73 ? 15.422 -19.375 -6.098 1 98.81 73 ASN B O 1
ATOM 2824 N N . VAL B 1 74 ? 17.156 -18.859 -4.73 1 98.75 74 VAL B N 1
ATOM 2825 C CA . VAL B 1 74 ? 16.844 -17.422 -4.758 1 98.75 74 VAL B CA 1
ATOM 2826 C C . VAL B 1 74 ? 17.922 -16.672 -5.523 1 98.75 74 VAL B C 1
ATOM 2828 O O . VAL B 1 74 ? 18.047 -15.453 -5.391 1 98.75 74 VAL B O 1
ATOM 2831 N N . GLU B 1 75 ? 18.672 -17.359 -6.359 1 98.25 75 GLU B N 1
ATOM 2832 C CA . GLU B 1 75 ? 19.75 -16.703 -7.098 1 98.25 75 GLU B CA 1
ATOM 2833 C C . GLU B 1 75 ? 19.203 -15.664 -8.07 1 98.25 75 GLU B C 1
ATOM 2835 O O . GLU B 1 75 ? 19.875 -14.688 -8.406 1 98.25 75 GLU B O 1
ATOM 2840 N N . LEU B 1 76 ? 17.953 -15.82 -8.547 1 98.69 76 LEU B N 1
ATOM 2841 C CA . LEU B 1 76 ? 17.344 -14.93 -9.531 1 98.69 76 LEU B CA 1
ATOM 2842 C C . LEU B 1 76 ? 16.516 -13.859 -8.852 1 98.69 76 LEU B C 1
ATOM 2844 O O . LEU B 1 76 ? 15.883 -13.031 -9.516 1 98.69 76 LEU B O 1
ATOM 2848 N N . VAL B 1 77 ? 16.5 -13.852 -7.512 1 98.81 77 VAL B N 1
ATOM 2849 C CA . VAL B 1 77 ? 15.75 -12.844 -6.777 1 98.81 77 VAL B CA 1
ATOM 2850 C C . VAL B 1 77 ? 16.578 -11.57 -6.645 1 98.81 77 VAL B C 1
ATOM 2852 O O . VAL B 1 77 ? 17.734 -11.609 -6.195 1 98.81 77 VAL B O 1
ATOM 2855 N N . GLU B 1 78 ? 16 -10.461 -7.09 1 98.44 78 GLU B N 1
ATOM 2856 C CA . GLU B 1 78 ? 16.578 -9.141 -6.875 1 98.44 78 GLU B CA 1
ATOM 2857 C C . GLU B 1 78 ? 15.922 -8.438 -5.684 1 98.44 78 GLU B C 1
ATOM 2859 O O . GLU B 1 78 ? 14.734 -8.648 -5.414 1 98.44 78 GLU B O 1
ATOM 2864 N N . ARG B 1 79 ? 16.734 -7.668 -4.988 1 98.44 79 ARG B N 1
ATOM 2865 C CA . ARG B 1 79 ? 16.203 -6.871 -3.887 1 98.44 79 ARG B CA 1
ATOM 2866 C C . ARG B 1 79 ? 16.25 -5.383 -4.219 1 98.44 79 ARG B C 1
ATOM 2868 O O . ARG B 1 79 ? 17.219 -4.906 -4.824 1 98.44 79 ARG B O 1
ATOM 2875 N N . GLY B 1 80 ? 15.266 -4.652 -3.916 1 97.75 80 GLY B N 1
ATOM 2876 C CA . GLY B 1 80 ? 15.234 -3.221 -4.164 1 97.75 80 GLY B CA 1
ATOM 2877 C C . GLY B 1 80 ? 14.516 -2.443 -3.074 1 97.75 80 GLY B C 1
ATOM 2878 O O . GLY B 1 80 ? 13.898 -3.033 -2.186 1 97.75 80 GLY B O 1
ATOM 2879 N N . PRO B 1 81 ? 14.609 -1.133 -3.08 1 95.88 81 PRO B N 1
ATOM 2880 C CA . PRO B 1 81 ? 14.078 -0.287 -2.008 1 95.88 81 PRO B CA 1
ATOM 2881 C C . PRO B 1 81 ? 12.578 -0.033 -2.141 1 95.88 81 PRO B C 1
ATOM 2883 O O . PRO B 1 81 ? 11.953 0.5 -1.221 1 95.88 81 PRO B O 1
ATOM 2886 N N . GLU B 1 82 ? 11.984 -0.353 -3.295 1 97.44 82 GLU B N 1
ATOM 2887 C CA . GLU B 1 82 ? 10.555 -0.133 -3.486 1 97.44 82 GLU B CA 1
ATOM 2888 C C . GLU B 1 82 ? 9.734 -0.931 -2.475 1 97.44 82 GLU B C 1
ATOM 2890 O O . GLU B 1 82 ? 10.117 -2.041 -2.098 1 97.44 82 GLU B O 1
ATOM 2895 N N . PRO B 1 83 ? 8.617 -0.389 -2.057 1 97.81 83 PRO B N 1
ATOM 2896 C CA . PRO B 1 83 ? 7.816 -1.124 -1.076 1 97.81 83 PRO B CA 1
ATOM 2897 C C . PRO B 1 83 ? 7.223 -2.41 -1.646 1 97.81 83 PRO B C 1
ATOM 2899 O O . PRO B 1 83 ? 7.156 -2.576 -2.867 1 97.81 83 PRO B O 1
ATOM 2902 N N . THR B 1 84 ? 6.871 -3.324 -0.801 1 98.5 84 THR B N 1
ATOM 2903 C CA . THR B 1 84 ? 6.23 -4.578 -1.177 1 98.5 84 THR B CA 1
ATOM 2904 C C . THR B 1 84 ? 4.809 -4.328 -1.68 1 98.5 84 THR B C 1
ATOM 2906 O O . THR B 1 84 ? 4.078 -3.514 -1.112 1 98.5 84 THR B O 1
ATOM 2909 N N . THR B 1 85 ? 4.422 -5.023 -2.756 1 98.56 85 THR B N 1
ATOM 2910 C CA . THR B 1 85 ? 3.051 -4.969 -3.246 1 98.56 85 THR B CA 1
ATOM 2911 C C . THR B 1 85 ? 2.074 -5.453 -2.176 1 98.56 85 THR B C 1
ATOM 2913 O O . THR B 1 85 ? 2.33 -6.449 -1.501 1 98.56 85 THR B O 1
ATOM 2916 N N . LEU B 1 86 ? 0.969 -4.676 -1.967 1 98.19 86 LEU B N 1
ATOM 2917 C CA . LEU B 1 86 ? -0.013 -5.039 -0.951 1 98.19 86 LEU B CA 1
ATOM 2918 C C . LEU B 1 86 ? -1.399 -5.195 -1.567 1 98.19 86 LEU B C 1
ATOM 2920 O O . LEU B 1 86 ? -1.759 -4.465 -2.494 1 98.19 86 LEU B O 1
ATOM 2924 N N . ALA B 1 87 ? -2.111 -6.16 -1.125 1 95.94 87 ALA B N 1
ATOM 2925 C CA . ALA B 1 87 ? -3.555 -6.262 -1.319 1 95.94 87 ALA B CA 1
ATOM 2926 C C . ALA B 1 87 ? -4.297 -6.16 0.012 1 95.94 87 ALA B C 1
ATOM 2928 O O . ALA B 1 87 ? -4.102 -6.996 0.901 1 95.94 87 ALA B O 1
ATOM 2929 N N . VAL B 1 88 ? -5.078 -5.117 0.17 1 95.56 88 VAL B N 1
ATOM 2930 C CA . VAL B 1 88 ? -5.871 -4.949 1.383 1 95.56 88 VAL B CA 1
ATOM 2931 C C . VAL B 1 88 ? -7.27 -5.523 1.167 1 95.56 88 VAL B C 1
ATOM 2933 O O . VAL B 1 88 ? -8 -5.078 0.278 1 95.56 88 VAL B O 1
ATOM 2936 N N . VAL B 1 89 ? -7.586 -6.48 2.018 1 89.88 89 VAL B N 1
ATOM 2937 C CA . VAL B 1 89 ? -8.891 -7.129 1.92 1 89.88 89 VAL B CA 1
ATOM 2938 C C . VAL B 1 89 ? -9.875 -6.449 2.869 1 89.88 89 VAL B C 1
ATOM 2940 O O . VAL B 1 89 ? -9.57 -6.242 4.047 1 89.88 89 VAL B O 1
ATOM 2943 N N . GLY B 1 90 ? -10.906 -5.953 2.361 1 85.44 90 GLY B N 1
ATOM 2944 C CA . GLY B 1 90 ? -12.008 -5.422 3.146 1 85.44 90 GLY B CA 1
ATOM 2945 C C . GLY B 1 90 ? -13.336 -6.078 2.828 1 85.44 90 GLY B C 1
ATOM 2946 O O . GLY B 1 90 ? -13.375 -7.145 2.207 1 85.44 90 GLY B O 1
ATOM 2947 N N . LEU B 1 91 ? -14.367 -5.613 3.51 1 78.19 91 LEU B N 1
ATOM 2948 C CA . LEU B 1 91 ? -15.719 -6.113 3.25 1 78.19 91 LEU B CA 1
ATOM 2949 C C . LEU B 1 91 ? -16.562 -5.047 2.568 1 78.19 91 LEU B C 1
ATOM 2951 O O . LEU B 1 91 ? -16.578 -3.891 2.992 1 78.19 91 LEU B O 1
ATOM 2955 N N . ALA B 1 92 ? -17.156 -5.457 1.438 1 75.94 92 ALA B N 1
ATOM 2956 C CA . ALA B 1 92 ? -18.141 -4.586 0.794 1 75.94 92 ALA B CA 1
ATOM 2957 C C . ALA B 1 92 ? -19.438 -4.531 1.6 1 75.94 92 ALA B C 1
ATOM 2959 O O . ALA B 1 92 ? -19.625 -5.301 2.543 1 75.94 92 ALA B O 1
ATOM 2960 N N . GLU B 1 93 ? -20.172 -3.514 1.164 1 71.75 93 GLU B N 1
ATOM 2961 C CA . GLU B 1 93 ? -21.453 -3.326 1.846 1 71.75 93 GLU B CA 1
ATOM 2962 C C . GLU B 1 93 ? -22.297 -4.598 1.802 1 71.75 93 GLU B C 1
ATOM 2964 O O . GLU B 1 93 ? -23.031 -4.895 2.748 1 71.75 93 GLU B O 1
ATOM 2969 N N . ASN B 1 94 ? -22.141 -5.363 0.751 1 71.19 94 ASN B N 1
ATOM 2970 C CA . ASN B 1 94 ? -22.938 -6.57 0.574 1 71.19 94 ASN B CA 1
ATOM 2971 C C . ASN B 1 94 ? -22.297 -7.773 1.252 1 71.19 94 ASN B C 1
ATOM 2973 O O . ASN B 1 94 ? -22.797 -8.898 1.131 1 71.19 94 ASN B O 1
ATOM 2977 N N . GLY B 1 95 ? -21.25 -7.453 1.922 1 70.06 95 GLY B N 1
ATOM 2978 C CA . GLY B 1 95 ? -20.594 -8.523 2.658 1 70.06 95 GLY B CA 1
ATOM 2979 C C . GLY B 1 95 ? -19.547 -9.25 1.845 1 70.06 95 GLY B C 1
ATOM 2980 O O . GLY B 1 95 ? -18.828 -10.102 2.371 1 70.06 95 GLY B O 1
ATOM 2981 N N . SER B 1 96 ? -19.469 -8.953 0.61 1 73.12 96 SER B N 1
ATOM 2982 C CA . SER B 1 96 ? -18.453 -9.594 -0.225 1 73.12 96 SER B CA 1
ATOM 2983 C C . SER B 1 96 ? -17.094 -8.953 -0.026 1 73.12 96 SER B C 1
ATOM 2985 O O . SER B 1 96 ? -16.984 -7.84 0.485 1 73.12 96 SER B O 1
ATOM 2987 N N . ALA B 1 97 ? -16.156 -9.719 -0.414 1 76.5 97 ALA B N 1
ATOM 2988 C CA . ALA B 1 97 ? -14.789 -9.219 -0.275 1 76.5 97 ALA B CA 1
ATOM 2989 C C . ALA B 1 97 ? -14.523 -8.062 -1.234 1 76.5 97 ALA B C 1
ATOM 2991 O O . ALA B 1 97 ? -14.945 -8.102 -2.393 1 76.5 97 ALA B O 1
ATOM 2992 N N . ARG B 1 98 ? -14.023 -7.02 -0.693 1 83.69 98 ARG B N 1
ATOM 2993 C CA . ARG B 1 98 ? -13.539 -5.852 -1.42 1 83.69 98 ARG B CA 1
ATOM 2994 C C . ARG B 1 98 ? -12.016 -5.746 -1.325 1 83.69 98 ARG B C 1
ATOM 2996 O O . ARG B 1 98 ? -11.445 -5.891 -0.242 1 83.69 98 ARG B O 1
ATOM 3003 N N . TYR B 1 99 ? -11.352 -5.586 -2.545 1 87.25 99 TYR B N 1
ATOM 3004 C CA . TYR B 1 99 ? -9.891 -5.523 -2.545 1 87.25 99 TYR B CA 1
ATOM 3005 C C . TYR B 1 99 ? -9.406 -4.137 -2.947 1 87.25 99 TYR B C 1
ATOM 3007 O O . TYR B 1 99 ? -9.977 -3.506 -3.842 1 87.25 99 TYR B O 1
ATOM 3015 N N . SER B 1 100 ? -8.469 -3.699 -2.215 1 93 100 SER B N 1
ATOM 3016 C CA . SER B 1 100 ? -7.676 -2.533 -2.604 1 93 100 SER B CA 1
ATOM 3017 C C . SER B 1 100 ? -6.219 -2.908 -2.84 1 93 100 SER B C 1
ATOM 3019 O O . SER B 1 100 ? -5.559 -3.455 -1.953 1 93 100 SER B O 1
ATOM 3021 N N . PHE B 1 101 ? -5.723 -2.592 -4.027 1 95.5 101 PHE B N 1
ATOM 3022 C CA . PHE B 1 101 ? -4.387 -3.039 -4.414 1 95.5 101 PHE B CA 1
ATOM 3023 C C . PHE B 1 101 ? -3.406 -1.872 -4.414 1 95.5 101 PHE B C 1
ATOM 3025 O O . PHE B 1 101 ? -3.703 -0.807 -4.961 1 95.5 101 PHE B O 1
ATOM 3032 N N . HIS B 1 102 ? -2.355 -2.021 -3.754 1 98 102 HIS B N 1
ATOM 3033 C CA . HIS B 1 102 ? -1.217 -1.111 -3.809 1 98 102 HIS B CA 1
ATOM 3034 C C . HIS B 1 102 ? -0.091 -1.686 -4.66 1 98 102 HIS B C 1
ATOM 3036 O O . HIS B 1 102 ? 0.789 -2.381 -4.148 1 98 102 HIS B O 1
ATOM 3042 N N . THR B 1 103 ? -0.104 -1.256 -5.969 1 97.94 103 THR B N 1
ATOM 3043 C CA . THR B 1 103 ? 0.815 -1.903 -6.898 1 97.94 103 THR B CA 1
ATOM 3044 C C . THR B 1 103 ? 1.788 -0.889 -7.492 1 97.94 103 THR B C 1
ATOM 3046 O O . THR B 1 103 ? 2.883 -1.252 -7.93 1 97.94 103 THR B O 1
ATOM 3049 N N . GLU B 1 104 ? 1.339 0.394 -7.605 1 97.5 104 GLU B N 1
ATOM 3050 C CA . GLU B 1 104 ? 2.17 1.386 -8.281 1 97.5 104 GLU B CA 1
ATOM 3051 C C . GLU B 1 104 ? 3.451 1.659 -7.496 1 97.5 104 GLU B C 1
ATOM 3053 O O . GLU B 1 104 ? 3.41 1.852 -6.277 1 97.5 104 GLU B O 1
ATOM 3058 N N . GLY B 1 105 ? 4.555 1.571 -8.234 1 97.25 105 GLY B N 1
ATOM 3059 C CA . GLY B 1 105 ? 5.84 1.896 -7.629 1 97.25 105 GLY B CA 1
ATOM 3060 C C . GLY B 1 105 ? 6.359 0.808 -6.707 1 97.25 105 GLY B C 1
ATOM 3061 O O . GLY B 1 105 ? 7.289 1.035 -5.934 1 97.25 105 GLY B O 1
ATOM 3062 N N . THR B 1 106 ? 5.785 -0.396 -6.719 1 98.31 106 THR B N 1
ATOM 3063 C CA . THR B 1 106 ? 6.199 -1.469 -5.82 1 98.31 106 THR B CA 1
ATOM 3064 C C . THR B 1 106 ? 7.23 -2.369 -6.496 1 98.31 106 THR B C 1
ATOM 3066 O O . THR B 1 106 ? 7.371 -2.35 -7.723 1 98.31 106 THR B O 1
ATOM 3069 N N . ALA B 1 107 ? 7.902 -3.121 -5.711 1 98.44 107 ALA B N 1
ATOM 3070 C CA . ALA B 1 107 ? 9.07 -3.891 -6.137 1 98.44 107 ALA B CA 1
ATOM 3071 C C . ALA B 1 107 ? 8.711 -4.844 -7.273 1 98.44 107 ALA B C 1
ATOM 3073 O O . ALA B 1 107 ? 9.492 -5.027 -8.211 1 98.44 107 ALA B O 1
ATOM 3074 N N . ALA B 1 108 ? 7.535 -5.43 -7.293 1 97.88 108 ALA B N 1
ATOM 3075 C CA . ALA B 1 108 ? 7.121 -6.477 -8.227 1 97.88 108 ALA B CA 1
ATOM 3076 C C . ALA B 1 108 ? 7.141 -5.969 -9.664 1 97.88 108 ALA B C 1
ATOM 3078 O O . ALA B 1 108 ? 7.234 -6.762 -10.602 1 97.88 108 ALA B O 1
ATOM 3079 N N . ARG B 1 109 ? 7.074 -4.645 -9.844 1 97.94 109 ARG B N 1
ATOM 3080 C CA . ARG B 1 109 ? 6.977 -4.059 -11.172 1 97.94 109 ARG B CA 1
ATOM 3081 C C . ARG B 1 109 ? 8.352 -3.947 -11.82 1 97.94 109 ARG B C 1
ATOM 3083 O O . ARG B 1 109 ? 8.453 -3.777 -13.039 1 97.94 109 ARG B O 1
ATOM 3090 N N . PHE B 1 110 ? 9.461 -4.086 -11.008 1 98.31 110 PHE B N 1
ATOM 3091 C CA . PHE B 1 110 ? 10.734 -3.58 -11.5 1 98.31 110 PHE B CA 1
ATOM 3092 C C . PHE B 1 110 ? 11.742 -4.711 -11.656 1 98.31 110 PHE B C 1
ATOM 3094 O O . PHE B 1 110 ? 12.945 -4.496 -11.531 1 98.31 110 PHE B O 1
ATOM 3101 N N . VAL B 1 111 ? 11.227 -5.855 -11.898 1 98.38 111 VAL B N 1
ATOM 3102 C CA . VAL B 1 111 ? 12.133 -6.969 -12.18 1 98.38 111 VAL B CA 1
ATOM 3103 C C . VAL B 1 111 ? 13.008 -6.637 -13.383 1 98.38 111 VAL B C 1
ATOM 3105 O O . VAL B 1 111 ? 12.531 -6.062 -14.367 1 98.38 111 VAL B O 1
ATOM 3108 N N . ALA B 1 112 ? 14.258 -6.945 -13.32 1 97.62 112 ALA B N 1
ATOM 3109 C CA . ALA B 1 112 ? 15.188 -6.676 -14.414 1 97.62 112 ALA B CA 1
ATOM 3110 C C . ALA B 1 112 ? 15.336 -7.898 -15.32 1 97.62 112 ALA B C 1
ATOM 3112 O O . ALA B 1 112 ? 15.367 -9.031 -14.836 1 97.62 112 ALA B O 1
ATOM 3113 N N . ALA B 1 113 ? 15.422 -7.57 -16.578 1 96.94 113 ALA B N 1
ATOM 3114 C CA . ALA B 1 113 ? 15.703 -8.633 -17.547 1 96.94 113 ALA B CA 1
ATOM 3115 C C . ALA B 1 113 ? 17.078 -9.266 -17.281 1 96.94 113 ALA B C 1
ATOM 3117 O O . ALA B 1 113 ? 18.031 -8.562 -16.953 1 96.94 113 ALA B O 1
ATOM 3118 N N . ARG B 1 114 ? 17.125 -10.57 -17.344 1 96.5 114 ARG B N 1
ATOM 3119 C CA . ARG B 1 114 ? 18.375 -11.289 -17.219 1 96.5 114 ARG B CA 1
ATOM 3120 C C . ARG B 1 114 ? 18.266 -12.703 -17.781 1 96.5 114 ARG B C 1
ATOM 3122 O O . ARG B 1 114 ? 17.172 -13.242 -17.891 1 96.5 114 ARG B O 1
ATOM 3129 N N . PRO B 1 115 ? 19.453 -13.258 -18.156 1 96.94 115 PRO B N 1
ATOM 3130 C CA . PRO B 1 115 ? 19.406 -14.648 -18.609 1 96.94 115 PRO B CA 1
ATOM 3131 C C . PRO B 1 115 ? 19.047 -15.625 -17.5 1 96.94 115 PRO B C 1
ATOM 3133 O O . PRO B 1 115 ? 19.438 -15.414 -16.344 1 96.94 115 PRO B O 1
ATOM 3136 N N . LEU B 1 116 ? 18.328 -16.625 -17.859 1 98.44 116 LEU B N 1
ATOM 3137 C CA . LEU B 1 116 ? 18.062 -17.703 -16.906 1 98.44 116 LEU B CA 1
ATOM 3138 C C . LEU B 1 116 ? 19.203 -18.703 -16.875 1 98.44 116 LEU B C 1
ATOM 3140 O O . LEU B 1 116 ? 19.953 -18.828 -17.844 1 98.44 116 LEU B O 1
ATOM 3144 N N . PRO B 1 117 ? 19.328 -19.375 -15.727 1 97.5 117 PRO B N 1
ATOM 3145 C CA . PRO B 1 117 ? 20.375 -20.391 -15.641 1 97.5 117 PRO B CA 1
ATOM 3146 C C . PRO B 1 117 ? 20.234 -21.469 -16.719 1 97.5 117 PRO B C 1
ATOM 3148 O O . PRO B 1 117 ? 19.109 -21.828 -17.094 1 97.5 117 PRO B O 1
ATOM 3151 N N . GLU B 1 118 ? 21.344 -22.062 -17.078 1 96.81 118 GLU B N 1
ATOM 3152 C CA . GLU B 1 118 ? 21.375 -23.125 -18.078 1 96.81 118 GLU B CA 1
ATOM 3153 C C . GLU B 1 118 ? 20.578 -24.344 -17.625 1 96.81 118 GLU B C 1
ATOM 3155 O O . GLU B 1 118 ? 19.969 -25.047 -18.438 1 96.81 118 GLU B O 1
ATOM 3160 N N . ARG B 1 119 ? 20.547 -24.547 -16.391 1 96.62 119 ARG B N 1
ATOM 3161 C CA . ARG B 1 119 ? 19.891 -25.719 -15.805 1 96.62 119 ARG B CA 1
ATOM 3162 C C . ARG B 1 119 ? 18.375 -25.562 -15.812 1 96.62 119 ARG B C 1
ATOM 3164 O O . ARG B 1 119 ? 17.656 -26.469 -15.398 1 96.62 119 ARG B O 1
ATOM 3171 N N . THR B 1 120 ? 17.875 -24.422 -16.328 1 98 120 THR B N 1
ATOM 3172 C CA . THR B 1 120 ? 16.438 -24.203 -16.406 1 98 120 THR B CA 1
ATOM 3173 C C . THR B 1 120 ? 15.812 -25.156 -17.422 1 98 120 THR B C 1
ATOM 3175 O O . THR B 1 120 ? 16.25 -25.219 -18.562 1 98 120 THR B O 1
ATOM 3178 N N . THR B 1 121 ? 14.789 -25.875 -17 1 97.56 121 THR B N 1
ATOM 3179 C CA . THR B 1 121 ? 14.109 -26.812 -17.875 1 97.56 121 THR B CA 1
ATOM 3180 C C . THR B 1 121 ? 12.703 -26.328 -18.203 1 97.56 121 THR B C 1
ATOM 3182 O O . THR B 1 121 ? 12.141 -26.703 -19.234 1 97.56 121 THR B O 1
ATOM 3185 N N . ALA B 1 122 ? 12.125 -25.562 -17.359 1 98.81 122 ALA B N 1
ATOM 3186 C CA . ALA B 1 122 ? 10.781 -25.031 -17.531 1 98.81 122 ALA B CA 1
ATOM 3187 C C . ALA B 1 122 ? 10.648 -23.656 -16.906 1 98.81 122 ALA B C 1
ATOM 3189 O O . ALA B 1 122 ? 11.422 -23.297 -16.016 1 98.81 122 ALA B O 1
ATOM 3190 N N . VAL B 1 123 ? 9.758 -22.891 -17.438 1 98.94 123 VAL B N 1
ATOM 3191 C CA . VAL B 1 123 ? 9.438 -21.562 -16.938 1 98.94 123 VAL B CA 1
ATOM 3192 C C . VAL B 1 123 ? 7.938 -21.469 -16.656 1 98.94 123 VAL B C 1
ATOM 3194 O O . VAL B 1 123 ? 7.121 -21.922 -17.453 1 98.94 123 VAL B O 1
ATOM 3197 N N . CYS B 1 124 ? 7.59 -20.969 -15.508 1 98.94 124 CYS B N 1
ATOM 3198 C CA . CYS B 1 124 ? 6.203 -20.766 -15.109 1 98.94 124 CYS B CA 1
ATOM 3199 C C . CYS B 1 124 ? 5.914 -19.297 -14.859 1 98.94 124 CYS B C 1
ATOM 3201 O O . CYS B 1 124 ? 6.609 -18.641 -14.078 1 98.94 124 CYS B O 1
ATOM 3203 N N . LEU B 1 125 ? 4.926 -18.719 -15.531 1 98.88 125 LEU B N 1
ATOM 3204 C CA . LEU B 1 125 ? 4.578 -17.312 -15.453 1 98.88 125 LEU B CA 1
ATOM 3205 C C . LEU B 1 125 ? 3.076 -17.125 -15.25 1 98.88 125 LEU B C 1
ATOM 3207 O O . LEU B 1 125 ? 2.307 -18.078 -15.398 1 98.88 125 LEU B O 1
ATOM 3211 N N . GLY B 1 126 ? 2.678 -15.922 -14.82 1 97.88 126 GLY B N 1
ATOM 3212 C CA . GLY B 1 126 ? 1.251 -15.648 -14.742 1 97.88 126 GLY B CA 1
ATOM 3213 C C . GLY B 1 126 ? 0.913 -14.484 -13.836 1 97.88 126 GLY B C 1
ATOM 3214 O O . GLY B 1 126 ? 1.792 -13.703 -13.469 1 97.88 126 GLY B O 1
ATOM 3215 N N . THR B 1 127 ? -0.353 -14.359 -13.672 1 97.81 127 THR B N 1
ATOM 3216 C CA . THR B 1 127 ? -0.984 -13.461 -12.711 1 97.81 127 THR B CA 1
ATOM 3217 C C . THR B 1 127 ? -0.54 -12.023 -12.938 1 97.81 127 THR B C 1
ATOM 3219 O O . THR B 1 127 ? -0.502 -11.547 -14.07 1 97.81 127 THR B O 1
ATOM 3222 N N . LEU B 1 128 ? -0.178 -11.258 -11.898 1 98.06 128 LEU B N 1
ATOM 3223 C CA . LEU B 1 128 ? 0.154 -9.836 -11.977 1 98.06 128 LEU B CA 1
ATOM 3224 C C . LEU B 1 128 ? 1.478 -9.633 -12.703 1 98.06 128 LEU B C 1
ATOM 3226 O O . LEU B 1 128 ? 1.723 -8.562 -13.266 1 98.06 128 LEU B O 1
ATOM 3230 N N . GLY B 1 129 ? 2.312 -10.703 -12.695 1 98.25 129 GLY B N 1
ATOM 3231 C CA . GLY B 1 129 ? 3.557 -10.633 -13.445 1 98.25 129 GLY B CA 1
ATOM 3232 C C . GLY B 1 129 ? 3.35 -10.375 -14.93 1 98.25 129 GLY B C 1
ATOM 3233 O O . GLY B 1 129 ? 4.219 -9.812 -15.594 1 98.25 129 GLY B O 1
ATOM 3234 N N . MET B 1 130 ? 2.178 -10.773 -15.383 1 98.56 130 MET B N 1
ATOM 3235 C CA . MET B 1 130 ? 1.876 -10.602 -16.797 1 98.56 130 MET B CA 1
ATOM 3236 C C . MET B 1 130 ? 1.01 -9.367 -17.031 1 98.56 130 MET B C 1
ATOM 3238 O O . MET B 1 130 ? 0.494 -9.164 -18.141 1 98.56 130 MET B O 1
ATOM 3242 N N . VAL B 1 131 ? 0.769 -8.555 -16.031 1 98.5 131 VAL B N 1
ATOM 3243 C CA . VAL B 1 131 ? -0.135 -7.414 -16.125 1 98.5 131 VAL B CA 1
ATOM 3244 C C . VAL B 1 131 ? 0.622 -6.133 -15.789 1 98.5 131 VAL B C 1
ATOM 3246 O O . VAL B 1 131 ? 0.544 -5.148 -16.531 1 98.5 131 VAL B O 1
ATOM 3249 N N . LEU B 1 132 ? 1.449 -6.125 -14.758 1 98.06 132 LEU B N 1
ATOM 3250 C CA . LEU B 1 132 ? 2.018 -4.902 -14.195 1 98.06 132 LEU B CA 1
ATOM 3251 C C . LEU B 1 132 ? 3.291 -4.504 -14.93 1 98.06 132 LEU B C 1
ATOM 3253 O O . LEU B 1 132 ? 4.301 -5.211 -14.859 1 98.06 132 LEU B O 1
ATOM 3257 N N . GLU B 1 133 ? 3.195 -3.439 -15.625 1 98 133 GLU B N 1
ATOM 3258 C CA . GLU B 1 133 ? 4.359 -2.889 -16.312 1 98 133 GLU B CA 1
ATOM 3259 C C . GLU B 1 133 ? 5.25 -2.107 -15.352 1 98 133 GLU B C 1
ATOM 3261 O O . GLU B 1 133 ? 4.762 -1.518 -14.383 1 98 133 GLU B O 1
ATOM 3266 N N . PRO B 1 134 ? 6.594 -2.127 -15.617 1 98.12 134 PRO B N 1
ATOM 3267 C CA . PRO B 1 134 ? 7.289 -2.648 -16.797 1 98.12 134 PRO B CA 1
ATOM 3268 C C . PRO B 1 134 ? 7.633 -4.129 -16.672 1 98.12 134 PRO B C 1
ATOM 3270 O O . PRO B 1 134 ? 8.117 -4.738 -17.641 1 98.12 134 PRO B O 1
ATOM 3273 N N . GLY B 1 135 ? 7.406 -4.742 -15.523 1 98.38 135 GLY B N 1
ATOM 3274 C CA . GLY B 1 135 ? 7.754 -6.133 -15.273 1 98.38 135 GLY B CA 1
ATOM 3275 C C . GLY B 1 135 ? 7.066 -7.098 -16.219 1 98.38 135 GLY B C 1
ATOM 3276 O O . GLY B 1 135 ? 7.66 -8.094 -16.641 1 98.38 135 GLY B O 1
ATOM 3277 N N . ALA B 1 136 ? 5.836 -6.797 -16.609 1 98.5 136 ALA B N 1
ATOM 3278 C CA . ALA B 1 136 ? 5.066 -7.668 -17.484 1 98.5 136 ALA B CA 1
ATOM 3279 C C . ALA B 1 136 ? 5.781 -7.875 -18.812 1 98.5 136 ALA B C 1
ATOM 3281 O O . ALA B 1 136 ? 5.801 -8.984 -19.344 1 98.5 136 ALA B O 1
ATOM 3282 N N . SER B 1 137 ? 6.348 -6.816 -19.312 1 98.62 137 SER B N 1
ATOM 3283 C CA . SER B 1 137 ? 7.074 -6.906 -20.578 1 98.62 137 SER B CA 1
ATOM 3284 C C . SER B 1 137 ? 8.32 -7.77 -20.438 1 98.62 137 SER B C 1
ATOM 3286 O O . SER B 1 137 ? 8.695 -8.492 -21.359 1 98.62 137 SER B O 1
ATOM 3288 N N . VAL B 1 138 ? 8.953 -7.691 -19.297 1 98.75 138 VAL B N 1
ATOM 3289 C CA . VAL B 1 138 ? 10.125 -8.516 -19.031 1 98.75 138 VAL B CA 1
ATOM 3290 C C . VAL B 1 138 ? 9.734 -9.992 -19.016 1 98.75 138 VAL B C 1
ATOM 3292 O O . VAL B 1 138 ? 10.367 -10.812 -19.688 1 98.75 138 VAL B O 1
ATOM 3295 N N . TYR B 1 139 ? 8.711 -10.336 -18.344 1 98.81 139 TYR B N 1
ATOM 3296 C CA . TYR B 1 139 ? 8.281 -11.719 -18.25 1 98.81 139 TYR B CA 1
ATOM 3297 C C . TYR B 1 139 ? 7.785 -12.227 -19.594 1 98.81 139 TYR B C 1
ATOM 3299 O O . TYR B 1 139 ? 7.992 -13.398 -19.938 1 98.81 139 TYR B O 1
ATOM 3307 N N . GLU B 1 140 ? 7.121 -11.344 -20.297 1 98.81 140 GLU B N 1
ATOM 3308 C CA . GLU B 1 140 ? 6.676 -11.719 -21.641 1 98.81 140 GLU B CA 1
ATOM 3309 C C . GLU B 1 140 ? 7.855 -12.047 -22.547 1 98.81 140 GLU B C 1
ATOM 3311 O O . GLU B 1 140 ? 7.82 -13.023 -23.297 1 98.81 140 GLU B O 1
ATOM 3316 N N . GLU B 1 141 ? 8.844 -11.25 -22.453 1 98.75 141 GLU B N 1
ATOM 3317 C CA . GLU B 1 141 ? 10.062 -11.531 -23.219 1 98.75 141 GLU B CA 1
ATOM 3318 C C . GLU B 1 141 ? 10.664 -12.875 -22.812 1 98.75 141 GLU B C 1
ATOM 3320 O O . GLU B 1 141 ? 11.133 -13.625 -23.672 1 98.75 141 GLU B O 1
ATOM 3325 N N . VAL B 1 142 ? 10.695 -13.102 -21.562 1 98.81 142 VAL B N 1
ATOM 3326 C CA . VAL B 1 142 ? 11.203 -14.375 -21.062 1 98.81 142 VAL B CA 1
ATOM 3327 C C . VAL B 1 142 ? 10.367 -15.523 -21.609 1 98.81 142 VAL B C 1
ATOM 3329 O O . VAL B 1 142 ? 10.906 -16.547 -22.031 1 98.81 142 VAL B O 1
ATOM 3332 N N . LEU B 1 143 ? 9.055 -15.359 -21.609 1 98.81 143 LEU B N 1
ATOM 3333 C CA . LEU B 1 143 ? 8.141 -16.359 -22.141 1 98.81 143 LEU B CA 1
ATOM 3334 C C . LEU B 1 143 ? 8.523 -16.75 -23.562 1 98.81 143 LEU B C 1
ATOM 3336 O O . LEU B 1 143 ? 8.789 -17.922 -23.828 1 98.81 143 LEU B O 1
ATOM 3340 N N . PHE B 1 144 ? 8.688 -15.82 -24.406 1 98.81 144 PHE B N 1
ATOM 3341 C CA . PHE B 1 144 ? 8.953 -16.078 -25.812 1 98.81 144 PHE B CA 1
ATOM 3342 C C . PHE B 1 144 ? 10.375 -16.594 -26.016 1 98.81 144 PHE B C 1
ATOM 3344 O O . PHE B 1 144 ? 10.602 -17.562 -26.734 1 98.81 144 PHE B O 1
ATOM 3351 N N . ARG B 1 145 ? 11.305 -15.922 -25.391 1 98.62 145 ARG B N 1
ATOM 3352 C CA . ARG B 1 145 ? 12.711 -16.281 -25.547 1 98.62 145 ARG B CA 1
ATOM 3353 C C . ARG B 1 145 ? 12.945 -17.719 -25.094 1 98.62 145 ARG B C 1
ATOM 3355 O O . ARG B 1 145 ? 13.602 -18.5 -25.812 1 98.62 145 ARG B O 1
ATOM 3362 N N . GLU B 1 146 ? 12.398 -18.062 -23.969 1 98.56 146 GLU B N 1
ATOM 3363 C CA . GLU B 1 146 ? 12.648 -19.391 -23.422 1 98.56 146 GLU B CA 1
ATOM 3364 C C . GLU B 1 146 ? 11.883 -20.453 -24.203 1 98.56 146 GLU B C 1
ATOM 3366 O O . GLU B 1 146 ? 12.352 -21.578 -24.375 1 98.56 146 GLU B O 1
ATOM 3371 N N . ALA B 1 147 ? 10.695 -20.125 -24.672 1 98.38 147 ALA B N 1
ATOM 3372 C CA . ALA B 1 147 ? 9.969 -21.031 -25.562 1 98.38 147 ALA B CA 1
ATOM 3373 C C . ALA B 1 147 ? 10.773 -21.312 -26.828 1 98.38 147 ALA B C 1
ATOM 3375 O O . ALA B 1 147 ? 10.852 -22.453 -27.281 1 98.38 147 ALA B O 1
ATOM 3376 N N . GLU B 1 148 ? 11.344 -20.312 -27.391 1 97.81 148 GLU B N 1
ATOM 3377 C CA . GLU B 1 148 ? 12.156 -20.453 -28.594 1 97.81 148 GLU B CA 1
ATOM 3378 C C . GLU B 1 148 ? 13.359 -21.344 -28.344 1 97.81 148 GLU B C 1
ATOM 3380 O O . GLU B 1 148 ? 13.82 -22.031 -29.266 1 97.81 148 GLU B O 1
ATOM 3385 N N . ARG B 1 149 ? 13.812 -21.344 -27.172 1 96.81 149 ARG B N 1
ATOM 3386 C CA . ARG B 1 149 ? 14.969 -22.156 -26.797 1 96.81 149 ARG B CA 1
ATOM 3387 C C . ARG B 1 149 ? 14.547 -23.594 -26.531 1 96.81 149 ARG B C 1
ATOM 3389 O O . ARG B 1 149 ? 15.391 -24.453 -26.219 1 96.81 149 ARG B O 1
ATOM 3396 N N . GLY B 1 150 ? 13.25 -23.859 -26.547 1 96.5 150 GLY B N 1
ATOM 3397 C CA . GLY B 1 150 ? 12.75 -25.203 -26.391 1 96.5 150 GLY B CA 1
ATOM 3398 C C . GLY B 1 150 ? 12.359 -25.547 -24.969 1 96.5 150 GLY B C 1
ATOM 3399 O O . GLY B 1 150 ? 12.023 -26.688 -24.656 1 96.5 150 GLY B O 1
ATOM 3400 N N . ARG B 1 151 ? 12.43 -24.578 -24.109 1 98 151 ARG B N 1
ATOM 3401 C CA . ARG B 1 151 ? 12.047 -24.812 -22.719 1 98 151 ARG B CA 1
ATOM 3402 C C . ARG B 1 151 ? 10.531 -24.906 -22.578 1 98 151 ARG B C 1
ATOM 3404 O O . ARG B 1 151 ? 9.789 -24.297 -23.344 1 98 151 ARG B O 1
ATOM 3411 N N . PHE B 1 152 ? 10.086 -25.75 -21.6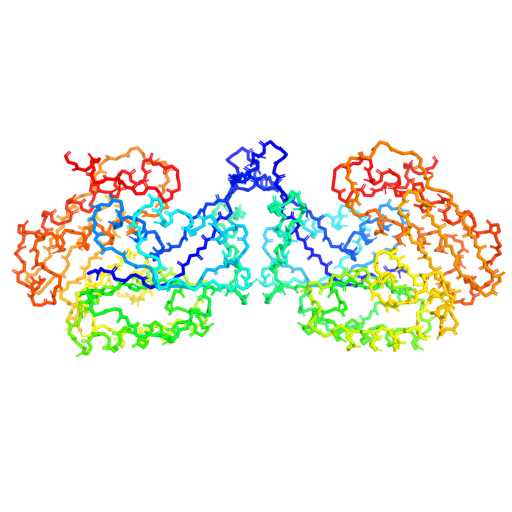09 1 98.81 152 PHE B N 1
ATOM 3412 C CA . PHE B 1 152 ? 8.664 -25.922 -21.328 1 98.81 152 PHE B CA 1
ATOM 3413 C C . PHE B 1 152 ? 8.086 -24.688 -20.656 1 98.81 152 PHE B C 1
ATOM 3415 O O . PHE B 1 152 ? 8.609 -24.234 -19.641 1 98.81 152 PHE B O 1
ATOM 3422 N N . ILE B 1 153 ? 6.996 -24.094 -21.203 1 98.94 153 ILE B N 1
ATOM 3423 C CA . ILE B 1 153 ? 6.371 -22.906 -20.641 1 98.94 153 ILE B CA 1
ATOM 3424 C C . ILE B 1 153 ? 5.035 -23.266 -20 1 98.94 153 ILE B C 1
ATOM 3426 O O . ILE B 1 153 ? 4.164 -23.844 -20.656 1 98.94 153 ILE B O 1
ATOM 3430 N N . ALA B 1 154 ? 4.91 -23.047 -18.75 1 98.94 154 ALA B N 1
ATOM 3431 C CA . ALA B 1 154 ? 3.639 -23.141 -18.047 1 98.94 154 ALA B CA 1
ATOM 3432 C C . ALA B 1 154 ? 3.074 -21.75 -17.734 1 98.94 154 ALA B C 1
ATOM 3434 O O . ALA B 1 154 ? 3.816 -20.844 -17.375 1 98.94 154 ALA B O 1
ATOM 3435 N N . LEU B 1 155 ? 1.792 -21.578 -17.938 1 98.94 155 LEU B N 1
ATOM 3436 C CA . LEU B 1 155 ? 1.145 -20.281 -17.766 1 98.94 155 LEU B CA 1
ATOM 3437 C C . LEU B 1 155 ? -0.133 -20.406 -16.938 1 98.94 155 LEU B C 1
ATOM 3439 O O . LEU B 1 155 ? -0.934 -21.328 -17.172 1 98.94 155 LEU B O 1
ATOM 3443 N N . ASP B 1 156 ? -0.299 -19.641 -15.961 1 98.75 156 ASP B N 1
ATOM 3444 C CA . ASP B 1 156 ? -1.534 -19.422 -15.211 1 98.75 156 ASP B CA 1
ATOM 3445 C C . ASP B 1 156 ? -1.91 -17.938 -15.18 1 98.75 156 ASP B C 1
ATOM 3447 O O . ASP B 1 156 ? -1.443 -17.203 -14.32 1 98.75 156 ASP B O 1
ATOM 3451 N N . PRO B 1 157 ? -2.764 -17.547 -16.047 1 98.31 157 PRO B N 1
ATOM 3452 C CA . PRO B 1 157 ? -3.102 -16.125 -16.094 1 98.31 157 PRO B CA 1
ATOM 3453 C C . PRO B 1 157 ? -3.635 -15.586 -14.773 1 98.31 157 PRO B C 1
ATOM 3455 O O . PRO B 1 157 ? -3.332 -14.453 -14.391 1 98.31 157 PRO B O 1
ATOM 3458 N N . ASN B 1 158 ? -4.492 -16.453 -14.109 1 97 158 ASN B N 1
ATOM 3459 C CA . ASN B 1 158 ? -5.02 -16.047 -12.812 1 97 158 ASN B CA 1
ATOM 3460 C C . ASN B 1 158 ? -5.48 -14.602 -12.812 1 97 158 ASN B C 1
ATOM 3462 O O . ASN B 1 158 ? -4.945 -13.766 -12.078 1 97 158 ASN B O 1
ATOM 3466 N N . ILE B 1 159 ? -6.57 -14.32 -13.445 1 97.38 159 ILE B N 1
ATOM 3467 C CA . ILE B 1 159 ? -7.051 -13.016 -13.875 1 97.38 159 ILE B CA 1
ATOM 3468 C C . ILE B 1 159 ? -7.426 -12.172 -12.648 1 97.38 159 ILE B C 1
ATOM 3470 O O . ILE B 1 159 ? -8.219 -12.609 -11.812 1 97.38 159 ILE B O 1
ATOM 3474 N N . ARG B 1 160 ? -6.824 -11.031 -12.539 1 94.94 160 ARG B N 1
ATOM 3475 C CA . ARG B 1 160 ? -7.266 -9.945 -11.672 1 94.94 160 ARG B CA 1
ATOM 3476 C C . ARG B 1 160 ? -7.805 -8.773 -12.484 1 94.94 160 ARG B C 1
ATOM 3478 O O . ARG B 1 160 ? -7.074 -7.824 -12.773 1 94.94 160 ARG B O 1
ATOM 3485 N N . ALA B 1 161 ? -9.055 -8.836 -12.703 1 94.81 161 ALA B N 1
ATOM 3486 C CA . ALA B 1 161 ? -9.695 -7.953 -13.672 1 94.81 161 ALA B CA 1
ATOM 3487 C C . ALA B 1 161 ? -9.531 -6.488 -13.281 1 94.81 161 ALA B C 1
ATOM 3489 O O . ALA B 1 161 ? -9.32 -5.629 -14.141 1 94.81 161 ALA B O 1
ATOM 3490 N N . ASP B 1 162 ? -9.508 -6.184 -11.977 1 90.81 162 ASP B N 1
ATOM 3491 C CA . ASP B 1 162 ? -9.453 -4.816 -11.461 1 90.81 162 ASP B CA 1
ATOM 3492 C C . ASP B 1 162 ? -8.109 -4.164 -11.797 1 90.81 162 ASP B C 1
ATOM 3494 O O . ASP B 1 162 ? -7.988 -2.936 -11.766 1 90.81 162 ASP B O 1
ATOM 3498 N N . LEU B 1 163 ? -7.137 -4.961 -12.164 1 95.62 163 LEU B N 1
ATOM 3499 C CA . LEU B 1 163 ? -5.797 -4.438 -12.398 1 95.62 163 LEU B CA 1
ATOM 3500 C C . LEU B 1 163 ? -5.465 -4.449 -13.891 1 95.62 163 LEU B C 1
ATOM 3502 O O . LEU B 1 163 ? -4.344 -4.117 -14.281 1 95.62 163 LEU B O 1
ATOM 3506 N N . ILE B 1 164 ? -6.445 -4.867 -14.664 1 97.19 164 ILE B N 1
ATOM 3507 C CA . ILE B 1 164 ? -6.27 -4.891 -16.109 1 97.19 164 ILE B CA 1
ATOM 3508 C C . ILE B 1 164 ? -6.992 -3.697 -16.734 1 97.19 164 ILE B C 1
ATOM 3510 O O . ILE B 1 164 ? -8.219 -3.678 -16.812 1 97.19 164 ILE B O 1
ATOM 3514 N N . ALA B 1 165 ? -6.262 -2.738 -17.203 1 94.56 165 ALA B N 1
ATOM 3515 C CA . ALA B 1 165 ? -6.797 -1.467 -17.672 1 94.56 165 ALA B CA 1
ATOM 3516 C C . ALA B 1 165 ? -7.551 -1.646 -19 1 94.56 165 ALA B C 1
ATOM 3518 O O . ALA B 1 165 ? -8.562 -0.976 -19.234 1 94.56 165 ALA B O 1
ATOM 3519 N N . ASP B 1 166 ? -7.059 -2.539 -19.859 1 97.44 166 ASP B N 1
ATOM 3520 C CA . ASP B 1 166 ? -7.633 -2.801 -21.172 1 97.44 166 ASP B CA 1
ATOM 3521 C C . ASP B 1 166 ? -7.863 -4.297 -21.375 1 97.44 166 ASP B C 1
ATOM 3523 O O . ASP B 1 166 ? -6.977 -5 -21.875 1 97.44 166 ASP B O 1
ATOM 3527 N N . PRO B 1 167 ? -9.062 -4.738 -21.062 1 97.31 167 PRO B N 1
ATOM 3528 C CA . PRO B 1 167 ? -9.367 -6.168 -21.141 1 97.31 167 PRO B CA 1
ATOM 3529 C C . PRO B 1 167 ? -9.117 -6.742 -22.531 1 97.31 167 PRO B C 1
ATOM 3531 O O . PRO B 1 167 ? -8.586 -7.852 -22.672 1 97.31 167 PRO B O 1
ATOM 3534 N N . ASP B 1 168 ? -9.484 -5.996 -23.562 1 97.56 168 ASP B N 1
ATOM 3535 C CA . ASP B 1 168 ? -9.32 -6.488 -24.938 1 97.56 168 ASP B CA 1
ATOM 3536 C C . ASP B 1 168 ? -7.844 -6.625 -25.297 1 97.56 168 ASP B C 1
ATOM 3538 O O . ASP B 1 168 ? -7.441 -7.594 -25.938 1 97.56 168 ASP B O 1
ATOM 3542 N N . ALA B 1 169 ? -7.094 -5.656 -24.906 1 97.94 169 ALA B N 1
ATOM 3543 C CA . ALA B 1 169 ? -5.656 -5.73 -25.156 1 97.94 169 ALA B CA 1
ATOM 3544 C C . ALA B 1 169 ? -5.031 -6.91 -24.406 1 97.94 169 ALA B C 1
ATOM 3546 O O . ALA B 1 169 ? -4.125 -7.562 -24.938 1 97.94 169 ALA B O 1
ATOM 3547 N N . TYR B 1 170 ? -5.5 -7.117 -23.203 1 98.31 170 TYR B N 1
ATOM 3548 C CA . TYR B 1 170 ? -4.98 -8.25 -22.453 1 98.31 170 TYR B CA 1
ATOM 3549 C C . TYR B 1 170 ? -5.324 -9.57 -23.141 1 98.31 170 TYR B C 1
ATOM 3551 O O . TYR B 1 170 ? -4.48 -10.461 -23.234 1 98.31 170 TYR B O 1
ATOM 3559 N N . ARG B 1 171 ? -6.543 -9.688 -23.625 1 97.88 171 ARG B N 1
ATOM 3560 C CA . ARG B 1 171 ? -6.973 -10.898 -24.312 1 97.88 171 ARG B CA 1
ATOM 3561 C C . ARG B 1 171 ? -6.137 -11.141 -25.562 1 97.88 171 ARG B C 1
ATOM 3563 O O . ARG B 1 171 ? -5.801 -12.289 -25.891 1 97.88 171 ARG B O 1
ATOM 3570 N N . ALA B 1 172 ? -5.852 -10.094 -26.25 1 98.19 172 ALA B N 1
ATOM 3571 C CA . ALA B 1 172 ? -5.008 -10.211 -27.438 1 98.19 172 ALA B CA 1
ATOM 3572 C C . ALA B 1 172 ? -3.611 -10.703 -27.078 1 98.19 172 ALA B C 1
ATOM 3574 O O . ALA B 1 172 ? -3.035 -11.539 -27.781 1 98.19 172 ALA B O 1
ATOM 3575 N N . ARG B 1 173 ? -3.039 -10.172 -26.047 1 98.25 173 ARG B N 1
ATOM 3576 C CA . ARG B 1 173 ? -1.735 -10.617 -25.562 1 98.25 173 ARG B CA 1
ATOM 3577 C C . ARG B 1 173 ? -1.781 -12.086 -25.141 1 98.25 173 ARG B C 1
ATOM 3579 O O . ARG B 1 173 ? -0.907 -12.867 -25.516 1 98.25 173 ARG B O 1
ATOM 3586 N N . PHE B 1 174 ? -2.791 -12.352 -24.422 1 98.62 174 PHE B N 1
ATOM 3587 C CA . PHE B 1 174 ? -2.979 -13.734 -23.984 1 98.62 174 PHE B CA 1
ATOM 3588 C C . PHE B 1 174 ? -2.982 -14.68 -25.188 1 98.62 174 PHE B C 1
ATOM 3590 O O . PHE B 1 174 ? -2.271 -15.688 -25.188 1 98.62 174 PHE B O 1
ATOM 3597 N N . ALA B 1 175 ? -3.746 -14.344 -26.156 1 98.44 175 ALA B N 1
ATOM 3598 C CA . ALA B 1 175 ? -3.812 -15.156 -27.359 1 98.44 175 ALA B CA 1
ATOM 3599 C C . ALA B 1 175 ? -2.436 -15.305 -28 1 98.44 175 ALA B C 1
ATOM 3601 O O . ALA B 1 175 ? -2.092 -16.375 -28.516 1 98.44 175 ALA B O 1
ATOM 3602 N N . SER B 1 176 ? -1.669 -14.289 -27.969 1 98.75 176 SER B N 1
ATOM 3603 C CA . SER B 1 176 ? -0.347 -14.289 -28.578 1 98.75 176 SER B CA 1
ATOM 3604 C C . SER B 1 176 ? 0.619 -15.188 -27.828 1 98.75 176 SER B C 1
ATOM 3606 O O . SER B 1 176 ? 1.646 -15.609 -28.359 1 98.75 176 SER B O 1
ATOM 3608 N N . TRP B 1 177 ? 0.353 -15.453 -26.531 1 98.88 177 TRP B N 1
ATOM 3609 C CA . TRP B 1 177 ? 1.222 -16.297 -25.719 1 98.88 177 TRP B CA 1
ATOM 3610 C C . TRP B 1 177 ? 0.995 -17.781 -26.031 1 98.88 177 TRP B C 1
ATOM 3612 O O . TRP B 1 177 ? 1.907 -18.594 -25.891 1 98.88 177 TRP B O 1
ATOM 3622 N N . LEU B 1 178 ? -0.167 -18.141 -26.469 1 98.81 178 LEU B N 1
ATOM 3623 C CA . LEU B 1 178 ? -0.677 -19.516 -26.469 1 98.81 178 LEU B CA 1
ATOM 3624 C C . LEU B 1 178 ? 0.208 -20.422 -27.312 1 98.81 178 LEU B C 1
ATOM 3626 O O . LEU B 1 178 ? 0.562 -21.516 -26.891 1 98.81 178 LEU B O 1
ATOM 3630 N N . PRO B 1 179 ? 0.682 -20.016 -28.453 1 98.75 179 PRO B N 1
ATOM 3631 C CA . PRO B 1 179 ? 1.51 -20.906 -29.266 1 98.75 179 PRO B CA 1
ATOM 3632 C C . PRO B 1 179 ? 2.811 -21.297 -28.562 1 98.75 179 PRO B C 1
ATOM 3634 O O . PRO B 1 179 ? 3.441 -22.297 -28.938 1 98.75 179 PRO B O 1
ATOM 3637 N N . SER B 1 180 ? 3.219 -20.516 -27.609 1 98.75 180 SER B N 1
ATOM 3638 C CA . SER B 1 180 ? 4.488 -20.75 -26.922 1 98.75 180 SER B CA 1
ATOM 3639 C C . SER B 1 180 ? 4.285 -21.516 -25.625 1 98.75 180 SER B C 1
ATOM 3641 O O . SER B 1 180 ? 5.254 -21.875 -24.938 1 98.75 180 SER B O 1
ATOM 3643 N N . VAL B 1 181 ? 3.068 -21.797 -25.25 1 98.81 181 VAL B N 1
ATOM 3644 C CA . VAL B 1 181 ? 2.738 -22.344 -23.938 1 98.81 181 VAL B CA 1
ATOM 3645 C C . VAL B 1 181 ? 2.605 -23.859 -24.031 1 98.81 181 VAL B C 1
ATOM 3647 O O . VAL B 1 181 ? 1.994 -24.375 -24.969 1 98.81 181 VAL B O 1
ATOM 3650 N N . GLY B 1 182 ? 3.242 -24.578 -23.109 1 98.81 182 GLY B N 1
ATOM 3651 C CA . GLY B 1 182 ? 3.094 -26.016 -23 1 98.81 182 GLY B CA 1
ATOM 3652 C C . GLY B 1 182 ? 1.925 -26.438 -22.141 1 98.81 182 GLY B C 1
ATOM 3653 O O . GLY B 1 182 ? 1.125 -27.297 -22.531 1 98.81 182 GLY B O 1
ATOM 3654 N N . LEU B 1 183 ? 1.803 -25.859 -21.016 1 98.94 183 LEU B N 1
ATOM 3655 C CA . LEU B 1 183 ? 0.718 -26.125 -20.062 1 98.94 183 LEU B CA 1
ATOM 3656 C C . LEU B 1 183 ? 0.016 -24.828 -19.672 1 98.94 183 LEU B C 1
ATOM 3658 O O . LEU B 1 183 ? 0.651 -23.891 -19.172 1 98.94 183 LEU B O 1
ATOM 3662 N N . LEU B 1 184 ? -1.243 -24.703 -19.984 1 98.94 184 LEU B N 1
ATOM 3663 C CA . LEU B 1 184 ? -2.09 -23.594 -19.547 1 98.94 184 LEU B CA 1
ATOM 3664 C C . LEU B 1 184 ? -3.035 -24.047 -18.438 1 98.94 184 LEU B C 1
ATOM 3666 O O . LEU B 1 184 ? -3.82 -24.984 -18.625 1 98.94 184 LEU B O 1
ATOM 3670 N N . LYS B 1 185 ? -2.893 -23.484 -17.328 1 98.88 185 LYS B N 1
ATOM 3671 C CA . LYS B 1 185 ? -3.848 -23.719 -16.25 1 98.88 185 LYS B CA 1
ATOM 3672 C C . LYS B 1 185 ? -4.734 -22.484 -16.031 1 98.88 185 LYS B C 1
ATOM 3674 O O . LYS B 1 185 ? -4.242 -21.375 -15.93 1 98.88 185 LYS B O 1
ATOM 3679 N N . VAL B 1 186 ? -6.016 -22.719 -15.961 1 98.38 186 VAL B N 1
ATOM 3680 C CA . VAL B 1 186 ? -6.965 -21.609 -15.852 1 98.38 186 VAL B CA 1
ATOM 3681 C C . VAL B 1 186 ? -8.109 -22 -14.922 1 98.38 186 VAL B C 1
ATOM 3683 O O . VAL B 1 186 ? -8.664 -23.094 -15.039 1 98.38 186 VAL B O 1
ATOM 3686 N N . ALA B 1 187 ? -8.422 -21.125 -14.016 1 96.81 187 ALA B N 1
ATOM 3687 C CA . ALA B 1 187 ? -9.609 -21.328 -13.203 1 96.81 187 ALA B CA 1
ATOM 3688 C C . ALA B 1 187 ? -10.875 -21.016 -13.992 1 96.81 187 ALA B C 1
ATOM 3690 O O . ALA B 1 187 ? -10.852 -20.219 -14.93 1 96.81 187 ALA B O 1
ATOM 3691 N N . ASP B 1 188 ? -11.953 -21.547 -13.547 1 94.44 188 ASP B N 1
ATOM 3692 C CA . ASP B 1 188 ? -13.234 -21.359 -14.234 1 94.44 188 ASP B CA 1
ATOM 3693 C C . ASP B 1 188 ? -13.562 -19.875 -14.383 1 94.44 188 ASP B C 1
ATOM 3695 O O . ASP B 1 188 ? -13.914 -19.422 -15.477 1 94.44 188 ASP B O 1
ATOM 3699 N N . ASP B 1 189 ? -13.469 -19.141 -13.32 1 93.56 189 ASP B N 1
ATOM 3700 C CA . ASP B 1 189 ? -13.805 -17.734 -13.359 1 93.56 189 ASP B CA 1
ATOM 3701 C C . ASP B 1 189 ? -12.867 -16.969 -14.305 1 93.56 189 ASP B C 1
ATOM 3703 O O . ASP B 1 189 ? -13.297 -16.047 -14.992 1 93.56 189 ASP B O 1
ATOM 3707 N N . ASP B 1 190 ? -11.609 -17.328 -14.297 1 96.88 190 ASP B N 1
ATOM 3708 C CA . ASP B 1 190 ? -10.648 -16.719 -15.211 1 96.88 190 ASP B CA 1
ATOM 3709 C C . ASP B 1 190 ? -10.984 -17.047 -16.672 1 96.88 190 ASP B C 1
ATOM 3711 O O . ASP B 1 190 ? -10.883 -16.188 -17.547 1 96.88 190 ASP B O 1
ATOM 3715 N N . ALA B 1 191 ? -11.289 -18.312 -16.844 1 97.38 191 ALA B N 1
ATOM 3716 C CA . ALA B 1 191 ? -11.648 -18.75 -18.188 1 97.38 191 ALA B CA 1
ATOM 3717 C C . ALA B 1 191 ? -12.875 -18 -18.703 1 97.38 191 ALA B C 1
ATOM 3719 O O . ALA B 1 191 ? -12.945 -17.625 -19.875 1 97.38 191 ALA B O 1
ATOM 3720 N N . GLU B 1 192 ? -13.812 -17.859 -17.797 1 96.81 192 GLU B N 1
ATOM 3721 C CA . GLU B 1 192 ? -14.992 -17.094 -18.156 1 96.81 192 GLU B CA 1
ATOM 3722 C C . GLU B 1 192 ? -14.625 -15.664 -18.562 1 96.81 192 GLU B C 1
ATOM 3724 O O . GLU B 1 192 ? -15.148 -15.141 -19.562 1 96.81 192 GLU B O 1
ATOM 3729 N N . TRP B 1 193 ? -13.766 -15.039 -17.781 1 97.44 193 TRP B N 1
ATOM 3730 C CA . TRP B 1 193 ? -13.328 -13.68 -18.078 1 97.44 193 TRP B CA 1
ATOM 3731 C C . TRP B 1 193 ? -12.602 -13.625 -19.422 1 97.44 193 TRP B C 1
ATOM 3733 O O . TRP B 1 193 ? -12.828 -12.719 -20.219 1 97.44 193 TRP B O 1
ATOM 3743 N N . LEU B 1 194 ? -11.758 -14.602 -19.688 1 98.06 194 LEU B N 1
ATOM 3744 C CA . LEU B 1 194 ? -10.938 -14.641 -20.891 1 98.06 194 LEU B CA 1
ATOM 3745 C C . LEU B 1 194 ? -11.789 -14.977 -22.109 1 98.06 194 LEU B C 1
ATOM 3747 O O . LEU B 1 194 ? -11.555 -14.445 -23.203 1 98.06 194 LEU B O 1
ATOM 3751 N N . ALA B 1 195 ? -12.75 -15.836 -21.922 1 95.94 195 ALA B N 1
ATOM 3752 C CA . ALA B 1 195 ? -13.523 -16.391 -23.031 1 95.94 195 ALA B CA 1
ATOM 3753 C C . ALA B 1 195 ? -14.648 -15.438 -23.438 1 95.94 195 ALA B C 1
ATOM 3755 O O . ALA B 1 195 ? -15.188 -15.539 -24.547 1 95.94 195 ALA B O 1
ATOM 3756 N N . GLY B 1 196 ? -15.047 -14.539 -22.5 1 90.25 196 GLY B N 1
ATOM 3757 C CA . GLY B 1 196 ? -16.203 -13.695 -22.781 1 90.25 196 GLY B CA 1
ATOM 3758 C C . GLY B 1 196 ? -17.516 -14.461 -22.781 1 90.25 196 GLY B C 1
ATOM 3759 O O . GLY B 1 196 ? -17.859 -15.125 -21.797 1 90.25 196 GLY B O 1
ATOM 3760 N N . ASP B 1 197 ? -18.109 -14.57 -23.984 1 88.62 197 ASP B N 1
ATOM 3761 C CA . ASP B 1 197 ? -19.438 -15.156 -24.094 1 88.62 197 ASP B CA 1
ATOM 3762 C C . ASP B 1 197 ? -19.375 -16.641 -24.453 1 88.62 197 ASP B C 1
ATOM 3764 O O . ASP B 1 197 ? -20.391 -17.312 -24.516 1 88.62 197 ASP B O 1
ATOM 3768 N N . GLN B 1 198 ? -18.25 -17.141 -24.562 1 90.31 198 GLN B N 1
ATOM 3769 C CA . GLN B 1 198 ? -18.078 -18.531 -24.969 1 90.31 198 GLN B CA 1
ATOM 3770 C C . GLN B 1 198 ? -18.125 -19.469 -23.766 1 90.31 198 GLN B C 1
ATOM 3772 O O . GLN B 1 198 ? -17.75 -19.094 -22.656 1 90.31 198 GLN B O 1
ATOM 3777 N N . ASP B 1 199 ? -18.578 -20.641 -24.062 1 94.31 199 ASP B N 1
ATOM 3778 C CA . ASP B 1 199 ? -18.5 -21.703 -23.062 1 94.31 199 ASP B CA 1
ATOM 3779 C C . ASP B 1 199 ? -17.062 -21.984 -22.656 1 94.31 199 ASP B C 1
ATOM 3781 O O . ASP B 1 199 ? -16.172 -22.016 -23.516 1 94.31 199 ASP B O 1
ATOM 3785 N N . VAL B 1 200 ? -16.875 -22.234 -21.391 1 95.38 200 VAL B N 1
ATOM 3786 C CA . VAL B 1 200 ? -15.531 -22.328 -20.812 1 95.38 200 VAL B CA 1
ATOM 3787 C C . VAL B 1 200 ? -14.812 -23.531 -21.406 1 95.38 200 VAL B C 1
ATOM 3789 O O . VAL B 1 200 ? -13.625 -23.453 -21.734 1 95.38 200 VAL B O 1
ATOM 3792 N N . LEU B 1 201 ? -15.453 -24.656 -21.484 1 95.38 201 LEU B N 1
ATOM 3793 C CA . LEU B 1 201 ? -14.828 -25.859 -22.016 1 95.38 201 LEU B CA 1
ATOM 3794 C C . LEU B 1 201 ? -14.531 -25.703 -23.516 1 95.38 201 LEU B C 1
ATOM 3796 O O . LEU B 1 201 ? -13.5 -26.188 -24 1 95.38 201 LEU B O 1
ATOM 3800 N N . ALA B 1 202 ? -15.445 -25.078 -24.219 1 96.38 202 ALA B N 1
ATOM 3801 C CA . ALA B 1 202 ? -15.219 -24.781 -25.641 1 96.38 202 ALA B CA 1
ATOM 3802 C C . ALA B 1 202 ? -14.016 -23.875 -25.828 1 96.38 202 ALA B C 1
ATOM 3804 O O . ALA B 1 202 ? -13.203 -24.078 -26.719 1 96.38 202 ALA B O 1
ATOM 3805 N N . ALA B 1 203 ? -13.977 -22.859 -24.984 1 97.62 203 ALA B N 1
ATOM 3806 C CA . ALA B 1 203 ? -12.844 -21.938 -25.031 1 97.62 203 ALA B CA 1
ATOM 3807 C C . ALA B 1 203 ? -11.531 -22.672 -24.734 1 97.62 203 ALA B C 1
ATOM 3809 O O . ALA B 1 203 ? -10.523 -22.453 -25.406 1 97.62 203 ALA B O 1
ATOM 3810 N N . ALA B 1 204 ? -11.547 -23.531 -23.734 1 98.12 204 ALA B N 1
ATOM 3811 C CA . ALA B 1 204 ? -10.359 -24.297 -23.359 1 98.12 204 ALA B CA 1
ATOM 3812 C C . ALA B 1 204 ? -9.875 -25.156 -24.531 1 98.12 204 ALA B C 1
ATOM 3814 O O . ALA B 1 204 ? -8.672 -25.281 -24.766 1 98.12 204 ALA B O 1
ATOM 3815 N N . ARG B 1 205 ? -10.805 -25.781 -25.266 1 97.75 205 ARG B N 1
ATOM 3816 C CA . ARG B 1 205 ? -10.453 -26.578 -26.438 1 97.75 205 ARG B CA 1
ATOM 3817 C C . ARG B 1 205 ? -9.82 -25.719 -27.516 1 97.75 205 ARG B C 1
ATOM 3819 O O . ARG B 1 205 ? -8.844 -26.125 -28.156 1 97.75 205 ARG B O 1
ATOM 3826 N N . GLU B 1 206 ? -10.445 -24.578 -27.688 1 97.81 206 GLU B N 1
ATOM 3827 C CA . GLU B 1 206 ? -9.906 -23.656 -28.688 1 97.81 206 GLU B CA 1
ATOM 3828 C C . GLU B 1 206 ? -8.492 -23.203 -28.312 1 97.81 206 GLU B C 1
ATOM 3830 O O . GLU B 1 206 ? -7.613 -23.141 -29.172 1 97.81 206 GLU B O 1
ATOM 3835 N N . TRP B 1 207 ? -8.289 -22.797 -27.031 1 98.69 207 TRP B N 1
ATOM 3836 C CA . TRP B 1 207 ? -6.953 -22.406 -26.578 1 98.69 207 TRP B CA 1
ATOM 3837 C C . TRP B 1 207 ? -5.965 -23.562 -26.781 1 98.69 207 TRP B C 1
ATOM 3839 O O . TRP B 1 207 ? -4.832 -23.328 -27.219 1 98.69 207 TRP B O 1
ATOM 3849 N N . GLN B 1 208 ? -6.391 -24.766 -26.438 1 98.56 208 GLN B N 1
ATOM 3850 C CA . GLN B 1 208 ? -5.539 -25.938 -26.609 1 98.56 208 GLN B CA 1
ATOM 3851 C C . GLN B 1 208 ? -5.102 -26.078 -28.078 1 98.56 208 GLN B C 1
ATOM 3853 O O . GLN B 1 208 ? -3.93 -26.344 -28.344 1 98.56 208 GLN B O 1
ATOM 3858 N N . GLN B 1 209 ? -5.984 -25.875 -28.953 1 98.06 209 GLN B N 1
ATOM 3859 C CA . GLN B 1 209 ? -5.711 -26.031 -30.391 1 98.06 209 GLN B CA 1
ATOM 3860 C C . GLN B 1 209 ? -4.758 -24.938 -30.875 1 98.06 209 GLN B C 1
ATOM 3862 O O . GLN B 1 209 ? -4.098 -25.109 -31.906 1 98.06 209 GLN B O 1
ATOM 3867 N N . GLN B 1 210 ? -4.645 -23.906 -30.141 1 98.31 210 GLN B N 1
ATOM 3868 C CA . GLN B 1 210 ? -3.844 -22.766 -30.562 1 98.31 210 GLN B CA 1
ATOM 3869 C C . GLN B 1 210 ? -2.383 -22.922 -30.156 1 98.31 210 GLN B C 1
ATOM 3871 O O . GLN B 1 210 ? -1.513 -22.188 -30.609 1 98.31 210 GLN B O 1
ATOM 3876 N N . GLY B 1 211 ? -2.131 -23.906 -29.25 1 98.25 211 GLY B N 1
ATOM 3877 C CA . GLY B 1 211 ? -0.72 -24.047 -28.922 1 98.25 211 GLY B CA 1
ATOM 3878 C C . GLY B 1 211 ? -0.466 -24.969 -27.75 1 98.25 211 GLY B C 1
ATOM 3879 O O . GLY B 1 211 ? 0.26 -25.969 -27.891 1 98.25 211 GLY B O 1
ATOM 3880 N N . PRO B 1 212 ? -1.035 -24.766 -26.594 1 98.81 212 PRO B N 1
ATOM 3881 C CA . PRO B 1 212 ? -0.758 -25.547 -25.391 1 98.81 212 PRO B CA 1
ATOM 3882 C C . PRO B 1 212 ? -0.904 -27.047 -25.625 1 98.81 212 PRO B C 1
ATOM 3884 O O . PRO B 1 212 ? -1.838 -27.484 -26.312 1 98.81 212 PRO B O 1
ATOM 3887 N N . ALA B 1 213 ? 0.07 -27.781 -25.078 1 98.69 213 ALA B N 1
ATOM 3888 C CA . ALA B 1 213 ? -0.035 -29.234 -25.141 1 98.69 213 ALA B CA 1
ATOM 3889 C C . ALA B 1 213 ? -1.234 -29.734 -24.344 1 98.69 213 ALA B C 1
ATOM 3891 O O . ALA B 1 213 ? -1.85 -30.734 -24.688 1 98.69 213 ALA B O 1
ATOM 3892 N N . ALA B 1 214 ? -1.561 -29.016 -23.312 1 98.81 214 ALA B N 1
ATOM 3893 C CA . ALA B 1 214 ? -2.736 -29.281 -22.484 1 98.81 214 ALA B CA 1
ATOM 3894 C C . ALA B 1 214 ? -3.256 -28.016 -21.828 1 98.81 214 ALA B C 1
ATOM 3896 O O . ALA B 1 214 ? -2.48 -27.109 -21.531 1 98.81 214 ALA B O 1
ATOM 3897 N N . VAL B 1 215 ? -4.531 -27.906 -21.672 1 98.88 215 VAL B N 1
ATOM 3898 C CA . VAL B 1 215 ? -5.199 -26.906 -20.844 1 98.88 215 VAL B CA 1
ATOM 3899 C C . VAL B 1 215 ? -5.859 -27.578 -19.641 1 98.88 215 VAL B C 1
ATOM 3901 O O . VAL B 1 215 ? -6.637 -28.531 -19.797 1 98.88 215 VAL B O 1
ATOM 3904 N N . VAL B 1 216 ? -5.512 -27.156 -18.484 1 98.88 216 VAL B N 1
ATOM 3905 C CA . VAL B 1 216 ? -6.133 -27.703 -17.281 1 98.88 216 VAL B CA 1
ATOM 3906 C C . VAL B 1 216 ? -7.059 -26.672 -16.656 1 98.88 216 VAL B C 1
ATOM 3908 O O . VAL B 1 216 ? -6.621 -25.562 -16.328 1 98.88 216 VAL B O 1
ATOM 3911 N N . LEU B 1 217 ? -8.289 -27 -16.516 1 98.38 217 LEU B N 1
ATOM 3912 C CA . LEU B 1 217 ? -9.297 -26.172 -15.859 1 98.38 217 LEU B CA 1
ATOM 3913 C C . LEU B 1 217 ? -9.469 -26.562 -14.398 1 98.38 217 LEU B C 1
ATOM 3915 O O . LEU B 1 217 ? -9.617 -27.75 -14.078 1 98.38 217 LEU B O 1
ATOM 3919 N N . THR B 1 218 ? -9.336 -25.578 -13.539 1 97.12 218 THR B N 1
ATOM 3920 C CA . THR B 1 218 ? -9.672 -25.781 -12.133 1 97.12 218 THR B CA 1
ATOM 3921 C C . THR B 1 218 ? -11.078 -25.266 -11.836 1 97.12 218 THR B C 1
ATOM 3923 O O . THR B 1 218 ? -11.359 -24.078 -12.023 1 97.12 218 THR B O 1
ATOM 3926 N N . ARG B 1 219 ? -11.906 -26.094 -11.336 1 93.25 219 ARG B N 1
ATOM 3927 C CA . ARG B 1 219 ? -13.328 -25.797 -11.242 1 93.25 219 ARG B CA 1
ATOM 3928 C C . ARG B 1 219 ? -13.82 -25.922 -9.805 1 93.25 219 ARG B C 1
ATOM 3930 O O . ARG B 1 219 ? -14.906 -26.453 -9.555 1 93.25 219 ARG B O 1
ATOM 3937 N N . GLY B 1 220 ? -13.023 -25.562 -8.852 1 88.62 220 GLY B N 1
ATOM 3938 C CA . GLY B 1 220 ? -13.398 -25.609 -7.449 1 88.62 220 GLY B CA 1
ATOM 3939 C C . GLY B 1 220 ? -13.828 -27 -7 1 88.62 220 GLY B C 1
ATOM 3940 O O . GLY B 1 220 ? -13.086 -27.969 -7.152 1 88.62 220 GLY B O 1
ATOM 3941 N N . ALA B 1 221 ? -15.039 -27.062 -6.5 1 87.06 221 ALA B N 1
ATOM 3942 C CA . ALA B 1 221 ? -15.57 -28.312 -5.969 1 87.06 221 ALA B CA 1
ATOM 3943 C C . ALA B 1 221 ? -15.875 -29.297 -7.094 1 87.06 221 ALA B C 1
ATOM 3945 O O . ALA B 1 221 ? -15.984 -30.5 -6.859 1 87.06 221 ALA B O 1
ATOM 3946 N N . ASP B 1 222 ? -15.977 -28.797 -8.344 1 91.44 222 ASP B N 1
ATOM 3947 C CA . ASP B 1 222 ? -16.297 -29.656 -9.492 1 91.44 222 ASP B CA 1
ATOM 3948 C C . ASP B 1 222 ? -15.047 -30.391 -9.992 1 91.44 222 ASP B C 1
ATOM 3950 O O . ASP B 1 222 ? -15.141 -31.25 -10.859 1 91.44 222 ASP B O 1
ATOM 3954 N N . GLY B 1 223 ? -13.898 -30.016 -9.414 1 95.75 223 GLY B N 1
ATOM 3955 C CA . GLY B 1 223 ? -12.688 -30.781 -9.688 1 95.75 223 GLY B CA 1
ATOM 3956 C C . GLY B 1 223 ? -11.812 -30.141 -10.758 1 95.75 223 GLY B C 1
ATOM 3957 O O . GLY B 1 223 ? -11.727 -28.922 -10.844 1 95.75 223 GLY B O 1
ATOM 3958 N N . LEU B 1 224 ? -11.008 -30.984 -11.375 1 98.31 224 LEU B N 1
ATOM 3959 C CA . LEU B 1 224 ? -10.039 -30.562 -12.383 1 98.31 224 LEU B CA 1
ATOM 3960 C C . LEU B 1 224 ? -10.312 -31.266 -13.719 1 98.31 224 LEU B C 1
ATOM 3962 O O . LEU B 1 224 ? -10.672 -32.438 -13.742 1 98.31 224 LEU B O 1
ATOM 3966 N N . THR B 1 225 ? -10.172 -30.594 -14.781 1 98.56 225 THR B N 1
ATOM 3967 C CA . THR B 1 225 ? -10.328 -31.141 -16.125 1 98.56 225 THR B CA 1
ATOM 3968 C C . THR B 1 225 ? -9.125 -30.812 -17 1 98.56 225 THR B C 1
ATOM 3970 O O . THR B 1 225 ? -8.758 -29.641 -17.125 1 98.56 225 THR B O 1
ATOM 3973 N N . ALA B 1 226 ? -8.5 -31.812 -17.547 1 98.69 226 ALA B N 1
ATOM 3974 C CA . ALA B 1 226 ? -7.461 -31.625 -18.562 1 98.69 226 ALA B CA 1
ATOM 3975 C C . ALA B 1 226 ? -8.039 -31.75 -19.969 1 98.69 226 ALA B C 1
ATOM 3977 O O . ALA B 1 226 ? -8.758 -32.688 -20.281 1 98.69 226 ALA B O 1
ATOM 3978 N N . VAL B 1 227 ? -7.816 -30.75 -20.734 1 98.69 227 VAL B N 1
ATOM 3979 C CA . VAL B 1 227 ? -8.18 -30.75 -22.156 1 98.69 227 VAL B CA 1
ATOM 3980 C C . VAL B 1 227 ? -6.934 -30.984 -23 1 98.69 227 VAL B C 1
ATOM 3982 O O . VAL B 1 227 ? -5.992 -30.188 -22.969 1 98.69 227 VAL B O 1
ATOM 3985 N N . THR B 1 228 ? -6.883 -32.094 -23.766 1 98.06 228 THR B N 1
ATOM 3986 C CA . THR B 1 228 ? -5.785 -32.438 -24.656 1 98.06 228 THR B CA 1
ATOM 3987 C C . THR B 1 228 ? -6.309 -32.719 -26.062 1 98.06 228 THR B C 1
ATOM 3989 O O . THR B 1 228 ? -7.512 -32.656 -26.312 1 98.06 228 THR B O 1
ATOM 3992 N N . SER B 1 229 ? -5.379 -32.969 -26.969 1 95.56 229 SER B N 1
ATOM 3993 C CA . SER B 1 229 ? -5.789 -33.312 -28.344 1 95.56 229 SER B CA 1
ATOM 3994 C C . SER B 1 229 ? -6.566 -34.625 -28.375 1 95.56 229 SER B C 1
ATOM 3996 O O . SER B 1 229 ? -7.352 -34.875 -29.297 1 95.56 229 SER B O 1
ATOM 3998 N N . ASP B 1 230 ? -6.402 -35.469 -27.375 1 95.5 230 ASP B N 1
ATOM 3999 C CA . ASP B 1 230 ? -7.023 -36.781 -27.344 1 95.5 230 ASP B CA 1
ATOM 4000 C C . ASP B 1 230 ? -8.359 -36.75 -26.609 1 95.5 230 ASP B C 1
ATOM 4002 O O . ASP B 1 230 ? -9.07 -37.75 -26.562 1 95.5 230 ASP B O 1
ATOM 4006 N N . GLY B 1 231 ? -8.648 -35.625 -26.109 1 96 231 GLY B N 1
ATOM 4007 C CA . GLY B 1 231 ? -9.914 -35.531 -25.391 1 96 231 GLY B CA 1
ATOM 4008 C C . GLY B 1 231 ? -9.766 -34.906 -24.016 1 96 231 GLY B C 1
ATOM 4009 O O . GLY B 1 231 ? -8.844 -34.125 -23.781 1 96 231 GLY B O 1
ATOM 4010 N N . GLU B 1 232 ? -10.758 -35.156 -23.172 1 97.56 232 GLU B N 1
ATOM 4011 C CA . GLU B 1 232 ? -10.812 -34.562 -21.844 1 97.56 232 GLU B CA 1
ATOM 4012 C C . GLU B 1 232 ? -10.688 -35.656 -20.766 1 97.56 232 GLU B C 1
ATOM 4014 O O . GLU B 1 232 ? -11.188 -36.75 -20.922 1 97.56 232 GLU B O 1
ATOM 4019 N N . VAL B 1 233 ? -9.984 -35.375 -19.75 1 98.19 233 VAL B N 1
ATOM 4020 C CA . VAL B 1 233 ? -9.922 -36.188 -18.531 1 98.19 233 VAL B CA 1
ATOM 4021 C C . VAL B 1 233 ? -10.352 -35.344 -17.344 1 98.19 233 VAL B C 1
ATOM 4023 O O . VAL B 1 233 ? -9.828 -34.25 -17.125 1 98.19 233 VAL B O 1
ATOM 4026 N N . THR B 1 234 ? -11.336 -35.75 -16.594 1 98.06 234 THR B N 1
ATOM 4027 C CA . THR B 1 234 ? -11.828 -35.031 -15.43 1 98.06 234 THR B CA 1
ATOM 4028 C C . THR B 1 234 ? -11.688 -35.906 -14.172 1 98.06 234 THR B C 1
ATOM 4030 O O . THR B 1 234 ? -11.938 -37.094 -14.203 1 98.06 234 THR B O 1
ATOM 4033 N N . VAL B 1 235 ? -11.227 -35.25 -13.109 1 97.94 235 VAL B N 1
ATOM 4034 C CA . VAL B 1 235 ? -11.211 -35.906 -11.805 1 97.94 235 VAL B CA 1
ATOM 4035 C C . VAL B 1 235 ? -11.953 -35.031 -10.781 1 97.94 235 VAL B C 1
ATOM 4037 O O . VAL B 1 235 ? -11.969 -33.812 -10.898 1 97.94 235 VAL B O 1
ATOM 4040 N N . PRO B 1 236 ? -12.633 -35.656 -9.859 1 95.06 236 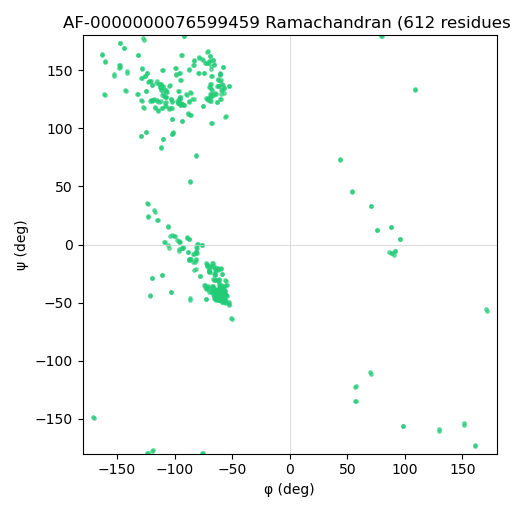PRO B N 1
ATOM 4041 C CA . PRO B 1 236 ? -13.281 -34.875 -8.805 1 95.06 236 PRO B CA 1
ATOM 4042 C C . PRO B 1 236 ? -12.281 -34.219 -7.836 1 95.06 236 PRO B C 1
ATOM 4044 O O . PRO B 1 236 ? -11.125 -34.656 -7.773 1 95.06 236 PRO B O 1
ATOM 4047 N N . SER B 1 237 ? -12.734 -33.188 -7.172 1 91.25 237 SER B N 1
ATOM 4048 C CA . SER B 1 237 ? -11.945 -32.656 -6.059 1 91.25 237 SER B CA 1
ATOM 4049 C C . SER B 1 237 ? -11.867 -33.656 -4.922 1 91.25 237 SER B C 1
ATOM 4051 O O . SER B 1 237 ? -12.68 -34.594 -4.844 1 91.25 237 SER B O 1
ATOM 4053 N N . VAL B 1 238 ? -10.844 -33.531 -4.18 1 89.06 238 VAL B N 1
ATOM 4054 C CA . VAL B 1 238 ? -10.719 -34.312 -2.971 1 89.06 238 VAL B CA 1
ATOM 4055 C C . VAL B 1 238 ? -11.422 -33.625 -1.811 1 89.06 238 VAL B C 1
ATOM 4057 O O . VAL B 1 238 ? -11.242 -32.438 -1.591 1 89.06 238 VAL B O 1
ATOM 4060 N N . ARG B 1 239 ? -12.297 -34.344 -1.018 1 85 239 ARG B N 1
ATOM 4061 C CA . ARG B 1 239 ? -13.023 -33.781 0.119 1 85 239 ARG B CA 1
ATOM 4062 C C . ARG B 1 239 ? -12.062 -33.312 1.203 1 85 239 ARG B C 1
ATOM 4064 O O . ARG B 1 239 ? -11.141 -34.031 1.583 1 85 239 ARG B O 1
ATOM 4071 N N . ALA B 1 240 ? -12.117 -32.062 1.574 1 88.75 240 ALA B N 1
ATOM 4072 C CA . ALA B 1 240 ? -11.336 -31.5 2.664 1 88.75 240 ALA B CA 1
ATOM 4073 C C . ALA B 1 240 ? -12.156 -30.5 3.467 1 88.75 240 ALA B C 1
ATOM 4075 O O . ALA B 1 240 ? -13.141 -29.938 2.963 1 88.75 240 ALA B O 1
ATOM 4076 N N . GLU B 1 241 ? -11.875 -30.375 4.816 1 92.38 241 GLU B N 1
ATOM 4077 C CA . GLU B 1 241 ? -12.422 -29.25 5.582 1 92.38 241 GLU B CA 1
ATOM 4078 C C . GLU B 1 241 ? -11.797 -27.938 5.141 1 92.38 241 GLU B C 1
ATOM 4080 O O . GLU B 1 241 ? -10.664 -27.625 5.52 1 92.38 241 GLU B O 1
ATOM 4085 N N . VAL B 1 242 ? -12.562 -27.25 4.434 1 89.19 242 VAL B N 1
ATOM 4086 C CA . VAL B 1 242 ? -12.039 -26.031 3.82 1 89.19 242 VAL B CA 1
ATOM 4087 C C . VAL B 1 242 ? -11.922 -24.938 4.875 1 89.19 242 VAL B C 1
ATOM 4089 O O . VAL B 1 242 ? -12.906 -24.562 5.504 1 89.19 242 VAL B O 1
ATOM 4092 N N . VAL B 1 243 ? -10.727 -24.469 5.082 1 88 243 VAL B N 1
ATOM 4093 C CA . VAL B 1 243 ? -10.422 -23.375 5.984 1 88 243 VAL B CA 1
ATOM 4094 C C . VAL B 1 243 ? -10.172 -22.094 5.184 1 88 243 VAL B C 1
ATOM 4096 O O . VAL B 1 243 ? -10.648 -21.016 5.551 1 88 243 VAL B O 1
ATOM 4099 N N . ASP B 1 244 ? -9.508 -22.203 4.113 1 87.62 244 ASP B N 1
ATOM 4100 C CA . ASP B 1 244 ? -9.078 -21.078 3.287 1 87.62 244 ASP B CA 1
ATOM 4101 C C . ASP B 1 244 ? -8.719 -21.547 1.877 1 87.62 244 ASP B C 1
ATOM 4103 O O . ASP B 1 244 ? -7.883 -22.438 1.705 1 87.62 244 ASP B O 1
ATOM 4107 N N . THR B 1 245 ? -9.273 -20.891 0.901 1 84 245 THR B N 1
ATOM 4108 C CA . THR B 1 245 ? -9.062 -21.375 -0.458 1 84 245 THR B CA 1
ATOM 4109 C C . THR B 1 245 ? -7.867 -20.672 -1.103 1 84 245 THR B C 1
ATOM 4111 O O . THR B 1 245 ? -7.496 -20.984 -2.236 1 84 245 THR B O 1
ATOM 4114 N N . ILE B 1 246 ? -7.266 -19.734 -0.386 1 85.69 246 ILE B N 1
ATOM 4115 C CA . ILE B 1 246 ? -6.133 -18.984 -0.902 1 85.69 246 ILE B CA 1
ATOM 4116 C C . ILE B 1 246 ? -4.988 -19.922 -1.24 1 85.69 246 ILE B C 1
ATOM 4118 O O . ILE B 1 246 ? -4.598 -20.766 -0.419 1 85.69 246 ILE B O 1
ATOM 4122 N N . GLY B 1 247 ? -4.523 -19.828 -2.502 1 92.06 247 GLY B N 1
ATOM 4123 C CA . GLY B 1 247 ? -3.359 -20.594 -2.922 1 92.06 247 GLY B CA 1
ATOM 4124 C C . GLY B 1 247 ? -3.713 -21.953 -3.52 1 92.06 247 GLY B C 1
ATOM 4125 O O . GLY B 1 247 ? -2.842 -22.656 -4.031 1 92.06 247 GLY B O 1
ATOM 4126 N N . ALA B 1 248 ? -5 -22.359 -3.494 1 93.69 248 ALA B N 1
ATOM 4127 C CA . ALA B 1 248 ? -5.41 -23.672 -3.996 1 93.69 248 ALA B CA 1
ATOM 4128 C C . ALA B 1 248 ? -5.035 -23.828 -5.465 1 93.69 248 ALA B C 1
ATOM 4130 O O . ALA B 1 248 ? -4.445 -24.844 -5.848 1 93.69 248 ALA B O 1
ATOM 4131 N N . GLY B 1 249 ? -5.398 -22.812 -6.277 1 96.38 249 GLY B N 1
ATOM 4132 C CA . GLY B 1 249 ? -5.047 -22.875 -7.688 1 96.38 249 GLY B CA 1
ATOM 4133 C C . GLY B 1 249 ? -3.551 -22.891 -7.93 1 96.38 249 GLY B C 1
ATOM 4134 O O . GLY B 1 249 ? -3.068 -23.594 -8.828 1 96.38 249 GLY B O 1
ATOM 4135 N N . ASP B 1 250 ? -2.814 -22.125 -7.164 1 98.06 250 ASP B N 1
ATOM 4136 C CA . ASP B 1 250 ? -1.358 -22.094 -7.262 1 98.06 250 ASP B CA 1
ATOM 4137 C C . ASP B 1 250 ? -0.767 -23.469 -6.934 1 98.06 250 ASP B C 1
ATOM 4139 O O . ASP B 1 250 ? 0.197 -23.906 -7.57 1 98.06 250 ASP B O 1
ATOM 4143 N N . THR B 1 251 ? -1.351 -24.062 -5.93 1 98.12 251 THR B N 1
ATOM 4144 C CA . THR B 1 251 ? -0.893 -25.406 -5.543 1 98.12 251 THR B CA 1
ATOM 4145 C C . THR B 1 251 ? -1.156 -26.406 -6.656 1 98.12 251 THR B C 1
ATOM 4147 O O . THR B 1 251 ? -0.338 -27.297 -6.902 1 98.12 251 THR B O 1
ATOM 4150 N N . VAL B 1 252 ? -2.303 -26.312 -7.324 1 98.44 252 VAL B N 1
ATOM 4151 C CA . VAL B 1 252 ? -2.598 -27.188 -8.461 1 98.44 252 VAL B CA 1
ATOM 4152 C C . VAL B 1 252 ? -1.529 -27.016 -9.539 1 98.44 252 VAL B C 1
ATOM 4154 O O . VAL B 1 252 ? -0.988 -28 -10.047 1 98.44 252 VAL B O 1
ATOM 4157 N N . GLN B 1 253 ? -1.216 -25.766 -9.883 1 98.75 253 GLN B N 1
ATOM 4158 C CA . GLN B 1 253 ? -0.191 -25.469 -10.883 1 98.75 253 GLN B CA 1
ATOM 4159 C C . GLN B 1 253 ? 1.146 -26.109 -10.5 1 98.75 253 GLN B C 1
ATOM 4161 O O . GLN B 1 253 ? 1.798 -26.734 -11.336 1 98.75 253 GLN B O 1
ATOM 4166 N N . ALA B 1 254 ? 1.532 -25.922 -9.25 1 98.88 254 ALA B N 1
ATOM 4167 C CA . ALA B 1 254 ? 2.801 -26.453 -8.766 1 98.88 254 ALA B CA 1
ATOM 4168 C C . ALA B 1 254 ? 2.795 -27.984 -8.797 1 98.88 254 ALA B C 1
ATOM 4170 O O . ALA B 1 254 ? 3.779 -28.609 -9.211 1 98.88 254 ALA B O 1
ATOM 4171 N N . ALA B 1 255 ? 1.72 -28.594 -8.352 1 98.75 255 ALA B N 1
ATOM 4172 C CA . ALA B 1 255 ? 1.614 -30.047 -8.289 1 98.75 255 ALA B CA 1
ATOM 4173 C C . ALA B 1 255 ? 1.656 -30.656 -9.688 1 98.75 255 ALA B C 1
ATOM 4175 O O . ALA B 1 255 ? 2.25 -31.719 -9.883 1 98.75 255 ALA B O 1
ATOM 4176 N N . LEU B 1 256 ? 0.996 -30.047 -10.633 1 98.81 256 LEU B N 1
ATOM 4177 C CA . LEU B 1 256 ? 1.062 -30.516 -12.016 1 98.81 256 LEU B CA 1
ATOM 4178 C C . LEU B 1 256 ? 2.494 -30.484 -12.531 1 98.81 256 LEU B C 1
ATOM 4180 O O . LEU B 1 256 ? 2.973 -31.453 -13.117 1 98.81 256 LEU B O 1
ATOM 4184 N N . LEU B 1 257 ? 3.188 -29.391 -12.289 1 98.88 257 LEU B N 1
ATOM 4185 C CA . LEU B 1 257 ? 4.574 -29.25 -12.727 1 98.88 257 LEU B CA 1
ATOM 4186 C C . LEU B 1 257 ? 5.465 -30.281 -12.031 1 98.88 257 LEU B C 1
ATOM 4188 O O . LEU B 1 257 ? 6.363 -30.844 -12.656 1 98.88 257 LEU B O 1
ATOM 4192 N N . ALA B 1 258 ? 5.199 -30.453 -10.766 1 98.81 258 ALA B N 1
ATOM 4193 C CA . ALA B 1 258 ? 5.961 -31.453 -10.016 1 98.81 258 ALA B CA 1
ATOM 4194 C C . ALA B 1 258 ? 5.773 -32.844 -10.602 1 98.81 258 ALA B C 1
ATOM 4196 O O . ALA B 1 258 ? 6.742 -33.594 -10.781 1 98.81 258 ALA B O 1
ATOM 4197 N N .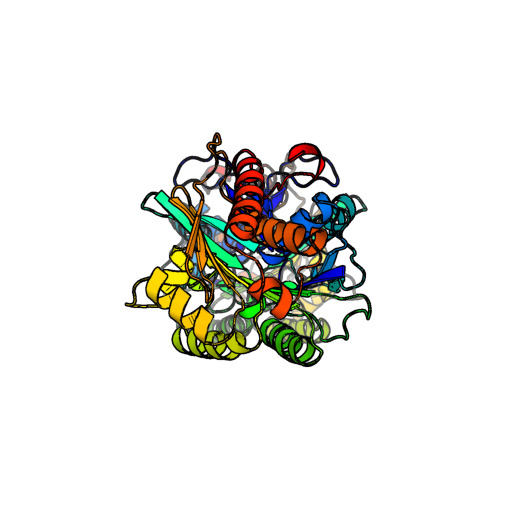 TRP B 1 259 ? 4.535 -33.219 -10.867 1 98.62 259 TRP B N 1
ATOM 4198 C CA . TRP B 1 259 ? 4.234 -34.531 -11.438 1 98.62 259 TRP B CA 1
ATOM 4199 C C . TRP B 1 259 ? 4.918 -34.688 -12.797 1 98.62 259 TRP B C 1
ATOM 4201 O O . TRP B 1 259 ? 5.527 -35.75 -13.062 1 98.62 259 TRP B O 1
ATOM 4211 N N . LEU B 1 260 ? 4.82 -33.656 -13.633 1 98.75 260 LEU B N 1
ATOM 4212 C CA . LEU B 1 260 ? 5.453 -33.719 -14.945 1 98.75 260 LEU B CA 1
ATOM 4213 C C . LEU B 1 260 ? 6.965 -33.875 -14.812 1 98.75 260 LEU B C 1
ATOM 4215 O O . LEU B 1 260 ? 7.574 -34.656 -15.547 1 98.75 260 LEU B O 1
ATOM 4219 N N . HIS B 1 261 ? 7.527 -33.125 -13.883 1 98.5 261 HIS B N 1
ATOM 4220 C CA . HIS B 1 261 ? 8.961 -33.219 -13.641 1 98.5 261 HIS B CA 1
ATOM 4221 C C . HIS B 1 261 ? 9.352 -34.625 -13.227 1 98.5 261 HIS B C 1
ATOM 4223 O O . HIS B 1 261 ? 10.289 -35.219 -13.781 1 98.5 261 HIS B O 1
ATOM 4229 N N . ARG B 1 262 ? 8.648 -35.25 -12.328 1 97.81 262 ARG B N 1
ATOM 4230 C CA . ARG B 1 262 ? 8.977 -36.562 -11.773 1 97.81 262 ARG B CA 1
ATOM 4231 C C . ARG B 1 262 ? 8.773 -37.688 -12.812 1 97.81 262 ARG B C 1
ATOM 4233 O O . ARG B 1 262 ? 9.391 -38.75 -12.727 1 97.81 262 ARG B O 1
ATOM 4240 N N . ASN B 1 263 ? 7.957 -37.406 -13.773 1 97.94 263 ASN B N 1
ATOM 4241 C CA . ASN B 1 263 ? 7.656 -38.406 -14.797 1 97.94 263 ASN B CA 1
ATOM 4242 C C . ASN B 1 263 ? 8.352 -38.094 -16.109 1 97.94 263 ASN B C 1
ATOM 4244 O O . ASN B 1 263 ? 7.945 -38.594 -17.172 1 97.94 263 ASN B O 1
ATOM 4248 N N . ASP B 1 264 ? 9.336 -37.219 -16.125 1 96.94 264 ASP B N 1
ATOM 4249 C CA . ASP B 1 264 ? 10.141 -36.812 -17.266 1 96.94 264 ASP B CA 1
ATOM 4250 C C . ASP B 1 264 ? 9.266 -36.344 -18.422 1 96.94 264 ASP B C 1
ATOM 4252 O O . ASP B 1 264 ? 9.438 -36.75 -19.562 1 96.94 264 ASP B O 1
ATOM 4256 N N . ALA B 1 265 ? 8.266 -35.5 -18.062 1 97.31 265 ALA B N 1
ATOM 4257 C CA . ALA B 1 265 ? 7.273 -35.062 -19.031 1 97.31 265 ALA B CA 1
ATOM 4258 C C . ALA B 1 265 ? 7.227 -33.531 -19.125 1 97.31 265 ALA B C 1
ATOM 4260 O O . ALA B 1 265 ? 6.215 -32.938 -19.531 1 97.31 265 ALA B O 1
ATOM 4261 N N . LEU B 1 266 ? 8.312 -32.844 -18.781 1 97.31 266 LEU B N 1
ATOM 4262 C CA . LEU B 1 266 ? 8.344 -31.375 -18.828 1 97.31 266 LEU B CA 1
ATOM 4263 C C . LEU B 1 266 ? 8.742 -30.875 -20.219 1 97.31 266 LEU B C 1
ATOM 4265 O O . LEU B 1 266 ? 9.695 -30.109 -20.359 1 97.31 266 LEU B O 1
ATOM 4269 N N . SER B 1 267 ? 8.086 -31.266 -21.188 1 97.56 267 SER B N 1
ATOM 4270 C CA . SER B 1 267 ? 8.156 -30.797 -22.562 1 97.56 267 SER B CA 1
ATOM 4271 C C . SER B 1 267 ? 6.797 -30.891 -23.25 1 97.56 267 SER B C 1
ATOM 4273 O O . SER B 1 267 ? 5.965 -31.719 -22.891 1 97.56 267 SER B O 1
ATOM 4275 N N . ALA B 1 268 ? 6.605 -30.062 -24.234 1 97.12 268 ALA B N 1
ATOM 4276 C CA . ALA B 1 268 ? 5.324 -30.047 -24.938 1 97.12 268 ALA B CA 1
ATOM 4277 C C . ALA B 1 268 ? 5.039 -31.422 -25.562 1 97.12 268 ALA B C 1
ATOM 4279 O O . ALA B 1 268 ? 3.918 -31.922 -25.469 1 97.12 268 ALA B O 1
ATOM 4280 N N . ASP B 1 269 ? 6.043 -31.984 -26.141 1 97.25 269 ASP B N 1
ATOM 4281 C CA . ASP B 1 269 ? 5.883 -33.281 -26.781 1 97.25 269 ASP B CA 1
ATOM 4282 C C . ASP B 1 269 ? 5.547 -34.375 -25.766 1 97.25 269 ASP B C 1
ATOM 4284 O O . ASP B 1 269 ? 4.691 -35.219 -26.016 1 97.25 269 ASP B O 1
ATOM 4288 N N . ALA B 1 270 ? 6.25 -34.375 -24.688 1 98.25 270 ALA B N 1
ATOM 4289 C CA . ALA B 1 270 ? 6 -35.375 -23.656 1 98.25 270 ALA B CA 1
ATOM 4290 C C . ALA B 1 270 ? 4.594 -35.219 -23.078 1 98.25 270 ALA B C 1
ATOM 4292 O O . ALA B 1 270 ? 3.93 -36.219 -22.781 1 98.25 270 ALA B O 1
ATOM 4293 N N . VAL B 1 271 ? 4.148 -34 -22.875 1 98.56 271 VAL B N 1
ATOM 4294 C CA . VAL B 1 271 ? 2.811 -33.75 -22.359 1 98.56 271 VAL B CA 1
ATOM 4295 C C . VAL B 1 271 ? 1.766 -34.219 -23.359 1 98.56 271 VAL B C 1
ATOM 4297 O O . VAL B 1 271 ? 0.769 -34.844 -22.969 1 98.56 271 VAL B O 1
ATOM 4300 N N . ARG B 1 272 ? 1.99 -34.031 -24.625 1 97.81 272 ARG B N 1
ATOM 4301 C CA . ARG B 1 272 ? 1.074 -34.469 -25.672 1 97.81 272 ARG B CA 1
ATOM 4302 C C . ARG B 1 272 ? 0.987 -36 -25.703 1 97.81 272 ARG B C 1
ATOM 4304 O O . ARG B 1 272 ? -0.037 -36.562 -26.109 1 97.81 272 ARG B O 1
ATOM 4311 N N . ALA B 1 273 ? 2.014 -36.594 -25.25 1 97.94 273 ALA B N 1
ATOM 4312 C CA . ALA B 1 273 ? 2.104 -38.031 -25.328 1 97.94 273 ALA B CA 1
ATOM 4313 C C . ALA B 1 273 ? 1.449 -38.688 -24.125 1 97.94 273 ALA B C 1
ATOM 4315 O O . ALA B 1 273 ? 1.241 -39.906 -24.109 1 97.94 273 ALA B O 1
ATOM 4316 N N . LEU B 1 274 ? 1.143 -37.938 -23.109 1 98.38 274 LEU B N 1
ATOM 4317 C CA . LEU B 1 274 ? 0.494 -38.531 -21.938 1 98.38 274 LEU B CA 1
ATOM 4318 C C . LEU B 1 274 ? -0.858 -39.125 -22.297 1 98.38 274 LEU B C 1
ATOM 4320 O O . LEU B 1 274 ? -1.634 -38.5 -23.047 1 98.38 274 LEU B O 1
ATOM 4324 N N . ASP B 1 275 ? -1.154 -40.281 -21.812 1 97.44 275 ASP B N 1
ATOM 4325 C CA . ASP B 1 275 ? -2.453 -40.906 -22.078 1 97.44 275 ASP B CA 1
ATOM 4326 C C . ASP B 1 275 ? -3.457 -40.531 -20.984 1 97.44 275 ASP B C 1
ATOM 4328 O O . ASP B 1 275 ? -3.133 -39.781 -20.062 1 97.44 275 ASP B O 1
ATOM 4332 N N . GLY B 1 276 ? -4.656 -41.031 -21.125 1 97.69 276 GLY B N 1
ATOM 4333 C CA . GLY B 1 276 ? -5.73 -40.688 -20.203 1 97.69 276 GLY B CA 1
ATOM 4334 C C . GLY B 1 276 ? -5.441 -41.094 -18.781 1 97.69 276 GLY B C 1
ATOM 4335 O O . GLY B 1 276 ? -5.758 -40.375 -17.844 1 97.69 276 GLY B O 1
ATOM 4336 N N . ALA B 1 277 ? -4.891 -42.25 -18.625 1 97.94 277 ALA B N 1
ATOM 4337 C CA . ALA B 1 277 ? -4.582 -42.781 -17.297 1 97.94 277 ALA B CA 1
ATOM 4338 C C . ALA B 1 277 ? -3.504 -41.938 -16.609 1 97.94 277 ALA B C 1
ATOM 4340 O O . ALA B 1 277 ? -3.561 -41.688 -15.406 1 97.94 277 ALA B O 1
ATOM 4341 N N . GLN B 1 278 ? -2.518 -41.531 -17.359 1 98.25 278 GLN B N 1
ATOM 4342 C CA . GLN B 1 278 ? -1.458 -40.688 -16.828 1 98.25 278 GLN B CA 1
ATOM 4343 C C . GLN B 1 278 ? -2.002 -39.312 -16.438 1 98.25 278 GLN B C 1
ATOM 4345 O O . GLN B 1 278 ? -1.651 -38.781 -15.375 1 98.25 278 GLN B O 1
ATOM 4350 N N . TRP B 1 279 ? -2.871 -38.75 -17.234 1 98.5 279 TRP B N 1
ATOM 4351 C CA . TRP B 1 279 ? -3.502 -37.469 -16.875 1 98.5 279 TRP B CA 1
ATOM 4352 C C . TRP B 1 279 ? -4.352 -37.625 -15.617 1 98.5 279 TRP B C 1
ATOM 4354 O O . TRP B 1 279 ? -4.379 -36.719 -14.773 1 98.5 279 TRP B O 1
ATOM 4364 N N . GLU B 1 280 ? -5.066 -38.719 -15.555 1 98.44 280 GLU B N 1
ATOM 4365 C CA . GLU B 1 280 ? -5.855 -38.938 -14.352 1 98.44 280 GLU B CA 1
ATOM 4366 C C . GLU B 1 280 ? -4.973 -38.938 -13.109 1 98.44 280 GLU B C 1
ATOM 4368 O O . GLU B 1 280 ? -5.332 -38.344 -12.086 1 98.44 280 GLU B O 1
ATOM 4373 N N . ARG B 1 281 ? -3.83 -39.625 -13.188 1 98.31 281 ARG B N 1
ATOM 4374 C CA . ARG B 1 281 ? -2.902 -39.656 -12.062 1 98.31 281 ARG B CA 1
ATOM 4375 C C . ARG B 1 281 ? -2.371 -38.25 -11.742 1 98.31 281 ARG B C 1
ATOM 4377 O O . ARG B 1 281 ? -2.283 -37.875 -10.57 1 98.31 281 ARG B O 1
ATOM 4384 N N . ALA B 1 282 ? -1.982 -37.5 -12.781 1 98.5 282 ALA B N 1
ATOM 4385 C CA . ALA B 1 282 ? -1.475 -36.156 -12.594 1 98.5 282 ALA B CA 1
ATOM 4386 C C . ALA B 1 282 ? -2.516 -35.281 -11.914 1 98.5 282 ALA B C 1
ATOM 4388 O O . ALA B 1 282 ? -2.203 -34.562 -10.961 1 98.5 282 ALA B O 1
ATOM 4389 N N . LEU B 1 283 ? -3.742 -35.375 -12.375 1 98.69 283 LEU B N 1
ATOM 4390 C CA . LEU B 1 283 ? -4.82 -34.531 -11.852 1 98.69 283 LEU B CA 1
ATOM 4391 C C . LEU B 1 283 ? -5.172 -34.938 -10.422 1 98.69 283 LEU B C 1
ATOM 4393 O O . LEU B 1 283 ? -5.461 -34.062 -9.586 1 98.69 283 LEU B O 1
ATOM 4397 N N . ARG B 1 284 ? -5.207 -36.188 -10.156 1 98.12 284 ARG B N 1
ATOM 4398 C CA . ARG B 1 284 ? -5.5 -36.656 -8.797 1 98.12 284 ARG B CA 1
ATOM 4399 C C . ARG B 1 284 ? -4.426 -36.188 -7.82 1 98.12 284 ARG B C 1
ATOM 4401 O O . ARG B 1 284 ? -4.727 -35.812 -6.684 1 98.12 284 ARG B O 1
ATOM 4408 N N . PHE B 1 285 ? -3.18 -36.281 -8.281 1 98.06 285 PHE B N 1
ATOM 4409 C CA . PHE B 1 285 ? -2.084 -35.75 -7.465 1 98.06 285 PHE B CA 1
ATOM 4410 C C . PHE B 1 285 ? -2.281 -34.281 -7.16 1 98.06 285 PHE B C 1
ATOM 4412 O O . PHE B 1 285 ? -2.129 -33.844 -6.012 1 98.06 285 PHE B O 1
ATOM 4419 N N . ALA B 1 286 ? -2.637 -33.469 -8.172 1 98.38 286 ALA B N 1
ATOM 4420 C CA . ALA B 1 286 ? -2.875 -32.031 -8.023 1 98.38 286 ALA B CA 1
ATOM 4421 C C . ALA B 1 286 ? -4.059 -31.766 -7.094 1 98.38 286 ALA B C 1
ATOM 4423 O O . ALA B 1 286 ? -4.004 -30.875 -6.246 1 98.38 286 ALA B O 1
ATOM 4424 N N . ALA B 1 287 ? -5.117 -32.531 -7.246 1 97.44 287 ALA B N 1
ATOM 4425 C CA . ALA B 1 287 ? -6.301 -32.375 -6.398 1 97.44 287 ALA B CA 1
ATOM 4426 C C . ALA B 1 287 ? -5.965 -32.656 -4.938 1 97.44 287 ALA B C 1
ATOM 4428 O O . ALA B 1 287 ? -6.441 -31.969 -4.039 1 97.44 287 ALA B O 1
ATOM 4429 N N . ALA B 1 288 ? -5.176 -33.688 -4.707 1 97.31 288 ALA B N 1
ATOM 4430 C CA . ALA B 1 288 ? -4.762 -34.062 -3.352 1 97.31 288 ALA B CA 1
ATOM 4431 C C . ALA B 1 288 ? -3.939 -32.938 -2.721 1 97.31 288 ALA B C 1
ATOM 4433 O O . ALA B 1 288 ? -4.117 -32.625 -1.544 1 97.31 288 ALA B O 1
ATOM 4434 N N . ALA B 1 289 ? -3.006 -32.406 -3.467 1 97.69 289 ALA B N 1
ATOM 4435 C CA . ALA B 1 289 ? -2.188 -31.297 -2.98 1 97.69 289 ALA B CA 1
ATOM 4436 C C . ALA B 1 289 ? -3.053 -30.094 -2.635 1 97.69 289 ALA B C 1
ATOM 4438 O O . ALA B 1 289 ? -2.863 -29.469 -1.589 1 97.69 289 ALA B O 1
ATOM 4439 N N . ALA B 1 290 ? -3.994 -29.734 -3.504 1 96.88 290 ALA B N 1
ATOM 4440 C CA . ALA B 1 290 ? -4.891 -28.609 -3.275 1 96.88 290 ALA B CA 1
ATOM 4441 C C . ALA B 1 290 ? -5.73 -28.812 -2.021 1 96.88 290 ALA B C 1
ATOM 4443 O O . ALA B 1 290 ? -6.016 -27.859 -1.291 1 96.88 290 ALA B O 1
ATOM 4444 N N . ALA B 1 291 ? -6.137 -30.031 -1.791 1 95.75 291 ALA B N 1
ATOM 4445 C CA . ALA B 1 291 ? -6.949 -30.359 -0.623 1 95.75 291 ALA B CA 1
ATOM 4446 C C . ALA B 1 291 ? -6.203 -30.047 0.671 1 95.75 291 ALA B C 1
ATOM 4448 O O . ALA B 1 291 ? -6.797 -29.578 1.642 1 95.75 291 ALA B O 1
ATOM 4449 N N . VAL B 1 292 ? -4.938 -30.344 0.726 1 96.31 292 VAL B N 1
ATOM 4450 C CA . VAL B 1 292 ? -4.117 -30.016 1.886 1 96.31 292 VAL B CA 1
ATOM 4451 C C . VAL B 1 292 ? -4.062 -28.5 2.061 1 96.31 292 VAL B C 1
ATOM 4453 O O . VAL B 1 292 ? -4.219 -27.984 3.172 1 96.31 292 VAL B O 1
ATOM 4456 N N . THR B 1 293 ? -3.84 -27.766 1.007 1 95.19 293 THR B N 1
ATOM 4457 C CA . THR B 1 293 ? -3.697 -26.328 1.044 1 95.19 293 THR B CA 1
ATOM 4458 C C . THR B 1 293 ? -4.969 -25.672 1.574 1 95.19 293 THR B C 1
ATOM 4460 O O . THR B 1 293 ? -4.906 -24.797 2.449 1 95.19 293 THR B O 1
ATOM 4463 N N . VAL B 1 294 ? -6.129 -26.031 1.122 1 94.19 294 VAL B N 1
ATOM 4464 C CA . VAL B 1 294 ? -7.375 -25.359 1.479 1 94.19 294 VAL B CA 1
ATOM 4465 C C . VAL B 1 294 ? -7.746 -25.703 2.922 1 94.19 294 VAL B C 1
ATOM 4467 O O . VAL B 1 294 ? -8.625 -25.062 3.508 1 94.19 294 VAL B O 1
ATOM 4470 N N . SER B 1 295 ? -7.102 -26.766 3.486 1 93.62 295 SER B N 1
ATOM 4471 C CA . SER B 1 295 ? -7.391 -27.172 4.855 1 93.62 295 SER B CA 1
ATOM 4472 C C . SER B 1 295 ? -6.648 -26.297 5.863 1 93.62 295 SER B C 1
ATOM 4474 O O . SER B 1 295 ? -6.789 -26.484 7.074 1 93.62 295 SER B O 1
ATOM 4476 N N . ARG B 1 296 ? -5.867 -25.312 5.465 1 91.81 296 ARG B N 1
ATOM 4477 C CA . ARG B 1 296 ? -5.023 -24.453 6.293 1 91.81 296 ARG B CA 1
ATOM 4478 C C . ARG B 1 296 ? -5.293 -22.984 6 1 91.81 296 ARG B C 1
ATOM 4480 O O . ARG B 1 296 ? -5.695 -22.625 4.891 1 91.81 296 ARG B O 1
ATOM 4487 N N . PRO B 1 297 ? -5.09 -22.156 7.012 1 86.44 297 PRO B N 1
ATOM 4488 C CA . PRO B 1 297 ? -5.172 -20.719 6.723 1 86.44 297 PRO B CA 1
ATOM 4489 C C . PRO B 1 297 ? -4.016 -20.219 5.863 1 86.44 297 PRO B C 1
ATOM 4491 O O . PRO B 1 297 ? -2.857 -20.562 6.121 1 86.44 297 PRO B O 1
ATOM 4494 N N . GLY B 1 298 ? -4.352 -19.422 4.879 1 86.06 298 GLY B N 1
ATOM 4495 C CA . GLY B 1 298 ? -3.324 -18.859 4.016 1 86.06 298 GLY B CA 1
ATOM 4496 C C . GLY B 1 298 ? -2.838 -19.828 2.955 1 86.06 298 GLY B C 1
ATOM 4497 O O . GLY B 1 298 ? -3.365 -20.938 2.828 1 86.06 298 GLY B O 1
ATOM 4498 N N . ALA B 1 299 ? -1.938 -19.438 2.117 1 90.38 299 ALA B N 1
ATOM 4499 C CA . ALA B 1 299 ? -1.347 -20.25 1.064 1 90.38 299 ALA B CA 1
ATOM 4500 C C . ALA B 1 299 ? -0.234 -21.141 1.618 1 90.38 299 ALA B C 1
ATOM 4502 O O . ALA B 1 299 ? 0.95 -20.859 1.428 1 90.38 299 ALA B O 1
ATOM 4503 N N . GLU B 1 300 ? -0.68 -22.188 2.287 1 94.69 300 GLU B N 1
ATOM 4504 C CA . GLU B 1 300 ? 0.24 -23.141 2.895 1 94.69 300 GLU B CA 1
ATOM 4505 C C . GLU B 1 300 ? 0.18 -24.5 2.188 1 94.69 300 GLU B C 1
ATOM 4507 O O . GLU B 1 300 ? -0.419 -25.438 2.699 1 94.69 300 GLU B O 1
ATOM 4512 N N . PRO B 1 301 ? 0.903 -24.625 1.088 1 97.06 301 PRO B N 1
ATOM 4513 C CA . PRO B 1 301 ? 0.905 -25.875 0.328 1 97.06 301 PRO B CA 1
ATOM 4514 C C . PRO B 1 301 ? 1.601 -27.016 1.068 1 97.06 301 PRO B C 1
ATOM 4516 O O . PRO B 1 301 ? 2.33 -26.781 2.033 1 97.06 301 PRO B O 1
ATOM 4519 N N . PRO B 1 302 ? 1.37 -28.234 0.685 1 97.19 302 PRO B N 1
ATOM 4520 C CA . PRO B 1 302 ? 1.921 -29.391 1.395 1 97.19 302 PRO B CA 1
ATOM 4521 C C . PRO B 1 302 ? 3.42 -29.562 1.163 1 97.19 302 PRO B C 1
ATOM 4523 O O . PRO B 1 302 ? 3.947 -29.109 0.142 1 97.19 302 PRO B O 1
ATOM 4526 N N . TRP B 1 303 ? 4.016 -30.234 2.139 1 97.5 303 TRP B N 1
ATOM 4527 C CA . TRP B 1 303 ? 5.32 -30.859 1.925 1 97.5 303 TRP B CA 1
ATOM 4528 C C . TRP B 1 303 ? 5.172 -32.219 1.251 1 97.5 303 TRP B C 1
ATOM 4530 O O . TRP B 1 303 ? 4.117 -32.844 1.345 1 97.5 303 TRP B O 1
ATOM 4540 N N . ALA B 1 304 ? 6.25 -32.656 0.606 1 95.81 304 ALA B N 1
ATOM 4541 C CA . ALA B 1 304 ? 6.227 -33.906 -0.147 1 95.81 304 ALA B CA 1
ATOM 4542 C C . ALA B 1 304 ? 5.77 -35.062 0.732 1 95.81 304 ALA B C 1
ATOM 4544 O O . ALA B 1 304 ? 4.992 -35.938 0.292 1 95.81 304 ALA B O 1
ATOM 4545 N N . ALA B 1 305 ? 6.133 -35 1.965 1 94.75 305 ALA B N 1
ATOM 4546 C CA . ALA B 1 305 ? 5.852 -36.094 2.891 1 94.75 305 ALA B CA 1
ATOM 4547 C C . ALA B 1 305 ? 4.363 -36.188 3.215 1 94.75 305 ALA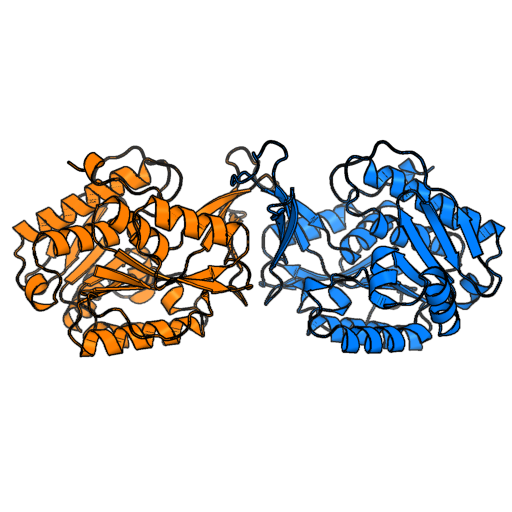 B C 1
ATOM 4549 O O . ALA B 1 305 ? 3.873 -37.219 3.656 1 94.75 305 ALA B O 1
ATOM 4550 N N . GLU B 1 306 ? 3.652 -35.125 2.969 1 94.5 306 GLU B N 1
ATOM 4551 C CA . GLU B 1 306 ? 2.234 -35.062 3.312 1 94.5 306 GLU B CA 1
ATOM 4552 C C . GLU B 1 306 ? 1.37 -35.625 2.193 1 94.5 306 GLU B C 1
ATOM 4554 O O . GLU B 1 306 ? 0.162 -35.812 2.363 1 94.5 306 GLU B O 1
ATOM 4559 N N . LEU B 1 307 ? 1.916 -35.844 1.013 1 91.69 307 LEU B N 1
ATOM 4560 C CA . LEU B 1 307 ? 1.176 -36.375 -0.132 1 91.69 307 LEU B CA 1
ATOM 4561 C C . LEU B 1 307 ? 1.52 -37.844 -0.383 1 91.69 307 LEU B C 1
ATOM 4563 O O . LEU B 1 307 ? 0.938 -38.469 -1.264 1 91.69 307 LEU B O 1
ATOM 4567 N N . SER B 1 308 ? 2.486 -38.469 0.416 1 75.25 308 SER B N 1
ATOM 4568 C CA . SER B 1 308 ? 2.912 -39.844 0.212 1 75.25 308 SER B CA 1
ATOM 4569 C C . SER B 1 308 ? 1.867 -40.844 0.729 1 75.25 308 SER B C 1
ATOM 4571 O O . SER B 1 308 ? 1.091 -40.5 1.628 1 75.25 308 SER B O 1
#

Organism: Saccharopolyspora spinosa (NCBI:txid60894)

pLDDT: mean 95.87, std 5.05, range [70.06, 98.94]

InterPro domains:
  IPR002173 Carbohydrate/purine kinase, PfkB, conserved site [PS00584] (244-257)
  IPR011611 Carbohydrate kinase PfkB [PF00294] (3-302)
  IPR029056 Ribokinase-like [G3DSA:3.40.1190.20] (1-307)
  IPR029056 Ribokinase-like [SSF53613] (2-303)
  IPR050306 PfkB Carbohydrate Kinase [PTHR43085] (2-302)

Nearest PDB structures (foldseek):
  4u7x-assembly1_A  TM=9.461E-01  e=1.011E-35  Brucella abortus 2308
  1tz6-assembly1_A  TM=8.967E-01  e=1.423E-23  Salmonella enterica subsp. enterica serovar Typhimurium str. LT2
  1tyy-assembly1_B  TM=8.876E-01  e=1.804E-23  Salmonella enterica subsp. enterica serovar Typhimurium str. LT2
  1tz6-assembly1_B  TM=8.667E-01  e=2.428E-23  Salmonella enterica subsp. enterica serovar Typhimurium str. LT2
  3hj6-assembly1_B  TM=8.648E-01  e=4.499E-17  Halothermothrix orenii H 168

Secondary structure (DSSP, 8-state):
-EEEES--EEEEEE-TTSPTTS---EEEEEE-HHHHHHHHHHHTT--EEEEEEEESSHHHHHHHHHHHHTT-B-TTEEEESSPPEEEEEEE-TTSSEEEEEE-TT-GGGGPPP-PPPTT--EEEEEGGGGTSTTHHHHHHHHHHHHHHTT-EEEEE----GGG-S-HHHHHHHHHHHGGG-SEEEEEHHHHHHHHTTS-HHHHHHHHHHHS-SEEEEE-GGG-EEEEETTEEEEEPPPP---S--TTHHHHHHHHHHHHHHHTT--SHHHHHH--HHHHHHHHHHHHHHHHHHHTSSSS-PPPGGG--/-EEEES--EEEEEE-TTSPTTS---EEEEEE-HHHHHHHHHHHTT--EEEEEEEESSHHHHHHHHHHHHTT-B-TTEEEESSPPEEEEEEE-TTSSEEEEEE-TT-GGGGPPP-PPPTT--EEEEEGGGGTSTTHHHHHHHHHHHHHHTT-EEEEE----GGG-S-HHHHHHHHHHHGGG-SEEEEEHHHHHHHHTTS-HHHHHHHHHHHS-SEEEEE-GGG-EEEEETTEEEEEPPPP---S--TTHHHHHHHHHHHHHHHTT--SHHHHHH--HHHHHHHHHHHHHHHHHHHTSSSS-PPPGGGT-

Foldseek 3Di:
DEEFEFAKAWEFAADPPDDAPDDDHTDTFIDDLSLLLQLLLLLQVHAYEYAFEFEPDPSSVVSVVSSVVSRYHHPNYHYDHFAGKYWYWHADPVRDIDIDTDDPRHRRADGDADDDDPPHQEYEYEACCCARPPSNVRVLVVLVVVLVVQHAYEYEHNDDPVRHPDLVVSLVSVLVSLQSHAEYEYEPVRLCSSVPPDDSVVSLQVSQVSHYQWYWYQYVQQAIWIQHPVGIAGDGADDADFDAQAQLSSLLSSLLVSLCVVVVQRGSVSSNVDDRVSVRVSRVSSRQQSRVQRNDPHSDTHGSVVSD/DEEFEFAKAWEFAADPPDDAPDDDHTDTFIDDLSLLLQLLLLLLVHAYEYAFEFEPDPNSVVSVVSSVVSRYHDPNYHYDHFAGKYWYWHADPVRDIDIDTDDPRHRRADGDADDDDPPHQEYEYEACCCARPPSNVRVLVVLVVVLVVQHAYEYEHNDDPVRHPDLVVSLVSVLVSLQSHAEYEYEPVRLCSSVPPDDSVVSLQVSQVSHYQWYWYQYVQQFIWIQHPVGIAGDGADDADFDAQAQLSSLLSSLLCSLCVVVVQRGSVSSNVDDRVSVRVSRVSSRLQSRVQRNDPHSDTHGSVSSD